Protein 9DKC (pdb70)

InterPro domains:
  IPR011701 Major facilitator superfamily [PF07690] (147-484)
  IPR020846 Major facilitator superfamily domain [PS50850] (104-520)
  IPR036259 MFS transporter superfamily [G3DSA:1.20.1250.20] (120-528)
  IPR036259 MFS transporter superfamily [SSF103473] (122-524)

Nearest PDB structures (foldseek):
  9b1o-assembly1_A  TM=9.834E-01  e=8.528E-56  Homo sapiens
  8wjq-assembly1_A  TM=8.831E-01  e=4.765E-53  Homo sapiens
  8sdy-assembly1_A  TM=9.745E-01  e=3.044E-37  Rattus norvegicus
  8bvs-assembly1_A  TM=9.646E-01  e=1.008E-35  Rattus norvegicus
  7zh6-assembly1_A  TM=8.031E-01  e=6.497E-22  Homo sapiens

Foldseek 3Di:
DFQVLLVLLNQDFDLLVVLLVLLLQVLLLLLLLLQVLQQQADDFQKAFDDCCPPVVVNQPVDPDHDDPVLQVPQWFQQDPPRHTDRWKTAPDGDCVVSDVVDDSPVRHRPRIGTRPPGIDGDCPQFVDHPCRQQVCDDVNVLVSLVLSLLLLVLLLVLCVVLVVVCLPPALLVLLLVLLVQLLVLLLVLLPDPDDVSNSVSSSSNSSSSNNNVVSSLVVSQQNHRPVCNVVSVLSSVLSNLLSLVVSLVQCVPDRHNNVSSNVSRNCSVVSSVVSPPRATRLVSCVLVPNQPSSLVSSQVSSVVRPHNVSSVPDDSVVVCVSCVVCNVDVQDQDDCVVPCVDPVNPLVLVLLLLLLLLLLQLLLLDSNNVVVQAPDNSVLSNLLSVLLVVLSVVLVVCVVVHWLLVLLLVLLQQLLQLLLVLLVDDRVDRPSSSVSPSSSNSSSSNNVSSSLVVQQVQDDPSCSVVSNVSSNSSSSVSNSVRSSVCVVCVVHPNVSSNVSSVSSNVSSVSSNPRDID

B-factor: mean 65.28, std 22.87, range [23.74, 163.51]

GO terms:
  GO:0016324 apical plasma membrane (C, EXP)
  GO:0005886 plasma membrane (C, IMP)
  GO:0015747 urate transport (P, IMP)
  GO:0005886 plasma membrane (C, TAS)
  GO:0015143 urate transmembrane transporter activity (F, TAS)
  GO:0005515 protein binding (F, IPI)
  GO:0046415 urate metabolic process (P, IMP)
  GO:0005886 plasma membrane (C, IDA)
  GO:0016020 membrane (C, IDA)
  GO:0016324 apical plasma membrane (C, IDA)
  GO:0009410 response to xenobiotic stimulus (P, IDA)
  GO:0015747 urate transport (P, IDA)
  GO:0015143 urate transmembrane transporter activity (F, IDA)
  GO:0070062 extracellular exosome (C, HDA)
  GO:0030165 PDZ domain binding (F, IPI)

Organism: Homo sapiens (NCBI:txid9606)

Structure (mmCIF, N/CA/C/O backbone):
data_9DKC
#
_entry.id   9DKC
#
_cell.length_a   1.00
_cell.length_b   1.00
_cell.length_c   1.00
_cell.angle_alpha   90.00
_cell.angle_beta   90.00
_cell.angle_gamma   90.00
#
_symmetry.space_group_name_H-M   'P 1'
#
loop_
_entity.id
_entity.type
_entity.pdbx_description
1 polymer URAT1
2 non-polymer '2-({1-[(4-bromonaphthalen-1-yl)methyl]-1H-imidazo[4,5-b]pyridin-2-yl}sulfanyl)-2-methylpropanoic acid'
#
loop_
_atom_site.group_PDB
_atom_site.id
_atom_site.type_symbol
_atom_site.label_atom_id
_atom_site.label_alt_id
_atom_site.label_comp_id
_atom_site.label_asym_id
_atom_site.label_entity_id
_atom_site.label_seq_id
_atom_site.pdbx_PDB_ins_code
_atom_site.Cartn_x
_atom_site.Cartn_y
_atom_site.Cartn_z
_atom_site.occupancy
_atom_site.B_iso_or_equiv
_atom_site.auth_seq_id
_atom_site.auth_comp_id
_atom_site.auth_asym_id
_atom_site.auth_atom_id
_atom_site.pdbx_PDB_model_num
ATOM 1 N N . ALA A 1 2 ? 85.261 93.274 92.344 1.00 74.35 2 ALA A N 1
ATOM 2 C CA . ALA A 1 2 ? 83.896 93.124 91.857 1.00 82.37 2 ALA A CA 1
ATOM 3 C C . ALA A 1 2 ? 83.080 92.275 92.823 1.00 89.99 2 ALA A C 1
ATOM 4 O O . ALA A 1 2 ? 83.507 92.016 93.948 1.00 91.16 2 ALA A O 1
ATOM 10 N N . PHE A 1 3 ? 81.902 91.846 92.380 1.00 91.95 3 PHE A N 1
ATOM 11 C CA . PHE A 1 3 ? 81.079 90.964 93.189 1.00 93.99 3 PHE A CA 1
ATOM 12 C C . PHE A 1 3 ? 81.745 89.596 93.311 1.00 89.51 3 PHE A C 1
ATOM 13 O O . PHE A 1 3 ? 82.574 89.200 92.488 1.00 87.27 3 PHE A O 1
ATOM 30 N N . SER A 1 4 ? 81.366 88.866 94.362 1.00 92.46 4 SER A N 1
ATOM 31 C CA . SER A 1 4 ? 82.024 87.596 94.651 1.00 92.50 4 SER A CA 1
ATOM 32 C C . SER A 1 4 ? 81.873 86.617 93.494 1.00 89.09 4 SER A C 1
ATOM 33 O O . SER A 1 4 ? 82.831 85.925 93.131 1.00 93.14 4 SER A O 1
ATOM 41 N N . GLU A 1 5 ? 80.680 86.540 92.903 1.00 89.54 5 GLU A N 1
ATOM 42 C CA . GLU A 1 5 ? 80.458 85.596 91.812 1.00 95.69 5 GLU A CA 1
ATOM 43 C C . GLU A 1 5 ? 81.345 85.918 90.616 1.00 93.78 5 GLU A C 1
ATOM 44 O O . GLU A 1 5 ? 81.999 85.032 90.054 1.00 92.95 5 GLU A O 1
ATOM 56 N N . LEU A 1 6 ? 81.377 87.188 90.210 1.00 88.75 6 LEU A N 1
ATOM 57 C CA . LEU A 1 6 ? 82.172 87.571 89.048 1.00 84.68 6 LEU A CA 1
ATOM 58 C C . LEU A 1 6 ? 83.658 87.365 89.304 1.00 79.49 6 LEU A C 1
ATOM 59 O O . LEU A 1 6 ? 84.381 86.855 88.441 1.00 84.40 6 LEU A O 1
ATOM 75 N N . LEU A 1 7 ? 84.132 87.754 90.489 1.00 76.36 7 LEU A N 1
ATOM 76 C CA . LEU A 1 7 ? 85.542 87.574 90.811 1.00 71.77 7 LEU A CA 1
ATOM 77 C C . LEU A 1 7 ? 85.912 86.097 90.827 1.00 79.06 7 LEU A C 1
ATOM 78 O O . LEU A 1 7 ? 86.976 85.710 90.329 1.00 78.68 7 LEU A O 1
ATOM 94 N N . ASP A 1 8 ? 85.046 85.254 91.393 1.00 87.53 8 ASP A N 1
ATOM 95 C CA . ASP A 1 8 ? 85.309 83.819 91.399 1.00 85.90 8 ASP A CA 1
ATOM 96 C C . ASP A 1 8 ? 85.344 83.264 89.982 1.00 83.64 8 ASP A C 1
ATOM 97 O O . ASP A 1 8 ? 86.195 82.429 89.654 1.00 85.60 8 ASP A O 1
ATOM 106 N N . GLN A 1 9 ? 84.423 83.713 89.125 1.00 84.54 9 GLN A N 1
ATOM 107 C CA . GLN A 1 9 ? 84.431 83.265 87.737 1.00 86.99 9 GLN A CA 1
ATOM 108 C C . GLN A 1 9 ? 85.727 83.662 87.043 1.00 84.94 9 GLN A C 1
ATOM 109 O O . GLN A 1 9 ? 86.311 82.867 86.297 1.00 85.79 9 GLN A O 1
ATOM 123 N N . VAL A 1 10 ? 86.189 84.891 87.275 1.00 80.65 10 VAL A N 1
ATOM 124 C CA . VAL A 1 10 ? 87.464 85.325 86.714 1.00 74.32 10 VAL A CA 1
ATOM 125 C C . VAL A 1 10 ? 88.616 84.554 87.345 1.00 78.74 10 VAL A C 1
ATOM 126 O O . VAL A 1 10 ? 89.591 84.203 86.670 1.00 77.23 10 VAL A O 1
ATOM 139 N N . GLY A 1 11 ? 88.523 84.276 88.643 1.00 82.15 11 GLY A N 1
ATOM 140 C CA . GLY A 1 11 ? 89.586 83.605 89.365 1.00 84.26 11 GLY A CA 1
ATOM 141 C C . GLY A 1 11 ? 90.074 84.411 90.550 1.00 85.38 11 GLY A C 1
ATOM 142 O O . GLY A 1 11 ? 90.599 85.516 90.387 1.00 75.93 11 GLY A O 1
ATOM 146 N N . GLY A 1 12 ? 89.905 83.859 91.754 1.00 89.30 12 GLY A N 1
ATOM 147 C CA . GLY A 1 12 ? 90.290 84.589 92.951 1.00 86.02 12 GLY A CA 1
ATOM 148 C C . GLY A 1 12 ? 91.782 84.851 93.020 1.00 83.01 12 GLY A C 1
ATOM 149 O O . GLY A 1 12 ? 92.216 85.965 93.321 1.00 74.24 12 GLY A O 1
ATOM 153 N N . LEU A 1 13 ? 92.587 83.826 92.746 1.00 86.29 13 LEU A N 1
ATOM 154 C CA . LEU A 1 13 ? 94.040 83.927 92.798 1.00 76.76 13 LEU A CA 1
ATOM 155 C C . LEU A 1 13 ? 94.632 83.396 91.502 1.00 69.84 13 LEU A C 1
ATOM 156 O O . LEU A 1 13 ? 94.274 82.302 91.053 1.00 65.96 13 LEU A O 1
ATOM 172 N N . GLY A 1 14 ? 95.536 84.164 90.914 1.00 66.71 14 GLY A N 1
ATOM 173 C CA . GLY A 1 14 ? 96.159 83.757 89.676 1.00 69.86 14 GLY A CA 1
ATOM 174 C C . GLY A 1 14 ? 97.341 84.637 89.341 1.00 65.15 14 GLY A C 1
ATOM 175 O O . GLY A 1 14 ? 97.861 85.354 90.196 1.00 58.57 14 GLY A O 1
ATOM 179 N N . ARG A 1 15 ? 97.756 84.578 88.073 1.00 65.56 15 ARG A N 1
ATOM 180 C CA . ARG A 1 15 ? 98.926 85.338 87.642 1.00 64.76 15 ARG A CA 1
ATOM 181 C C . ARG A 1 15 ? 98.773 86.817 87.970 1.00 59.83 15 ARG A C 1
ATOM 182 O O . ARG A 1 15 ? 99.682 87.438 88.537 1.00 58.85 15 ARG A O 1
ATOM 203 N N . PHE A 1 16 ? 97.623 87.399 87.623 1.00 55.75 16 PHE A N 1
ATOM 204 C CA . PHE A 1 16 ? 97.474 88.844 87.740 1.00 58.11 16 PHE A CA 1
ATOM 205 C C . PHE A 1 16 ? 97.642 89.303 89.181 1.00 61.82 16 PHE A C 1
ATOM 206 O O . PHE A 1 16 ? 98.220 90.364 89.434 1.00 63.44 16 PHE A O 1
ATOM 223 N N . GLN A 1 17 ? 97.131 88.529 90.139 1.00 64.82 17 GLN A N 1
ATOM 224 C CA . GLN A 1 17 ? 97.270 88.918 91.539 1.00 64.27 17 GLN A CA 1
ATOM 225 C C . GLN A 1 17 ? 98.739 89.007 91.930 1.00 62.08 17 GLN A C 1
ATOM 226 O O . GLN A 1 17 ? 99.170 89.980 92.561 1.00 59.22 17 GLN A O 1
ATOM 240 N N . VAL A 1 18 ? 99.531 88.004 91.540 1.00 55.60 18 VAL A N 1
ATOM 241 C CA . VAL A 1 18 ? 100.953 88.006 91.877 1.00 56.38 18 VAL A CA 1
ATOM 242 C C . VAL A 1 18 ? 101.656 89.175 91.202 1.00 57.58 18 VAL A C 1
ATOM 243 O O . VAL A 1 18 ? 102.465 89.875 91.824 1.00 56.55 18 VAL A O 1
ATOM 256 N N . LEU A 1 19 ? 101.370 89.399 89.917 1.00 50.82 19 LEU A N 1
ATOM 257 C CA . LEU A 1 19 ? 102.033 90.483 89.200 1.00 45.03 19 LEU A CA 1
ATOM 258 C C . LEU A 1 19 ? 101.710 91.830 89.833 1.00 49.43 19 LEU A C 1
ATOM 259 O O . LEU A 1 19 ? 102.601 92.660 90.048 1.00 54.66 19 LEU A O 1
ATOM 275 N N . GLN A 1 20 ? 100.434 92.062 90.145 1.00 51.58 20 GLN A N 1
ATOM 276 C CA . GLN A 1 20 ? 100.032 93.338 90.725 1.00 53.57 20 GLN A CA 1
ATOM 277 C C . GLN A 1 20 ? 100.636 93.529 92.110 1.00 53.86 20 GLN A C 1
ATOM 278 O O . GLN A 1 20 ? 101.077 94.632 92.449 1.00 53.23 20 GLN A O 1
ATOM 292 N N . THR A 1 21 ? 100.663 92.472 92.927 1.00 55.31 21 THR A N 1
ATOM 293 C CA . THR A 1 21 ? 101.270 92.591 94.249 1.00 60.09 21 THR A CA 1
ATOM 294 C C . THR A 1 21 ? 102.756 92.907 94.140 1.00 59.98 21 THR A C 1
ATOM 295 O O . THR A 1 21 ? 103.273 93.762 94.872 1.00 60.40 21 THR A O 1
ATOM 306 N N . VAL A 1 22 ? 103.459 92.232 93.228 1.00 54.93 22 VAL A N 1
ATOM 307 C CA . VAL A 1 22 ? 104.883 92.493 93.049 1.00 50.86 22 VAL A CA 1
ATOM 308 C C . VAL A 1 22 ? 105.102 93.931 92.602 1.00 55.33 22 VAL A C 1
ATOM 309 O O . VAL A 1 22 ? 106.016 94.614 93.080 1.00 57.72 22 VAL A O 1
ATOM 322 N N . ALA A 1 23 ? 104.271 94.412 91.676 1.00 54.25 23 ALA A N 1
ATOM 323 C CA . ALA A 1 23 ? 104.414 95.781 91.193 1.00 50.05 23 ALA A CA 1
ATOM 324 C C . ALA A 1 23 ? 104.152 96.796 92.299 1.00 48.58 23 ALA A C 1
ATOM 325 O O . ALA A 1 23 ? 104.858 97.805 92.403 1.00 46.63 23 ALA A O 1
ATOM 332 N N . LEU A 1 24 ? 103.139 96.551 93.134 1.00 51.75 24 LEU A N 1
ATOM 333 C CA . LEU A 1 24 ? 102.707 97.568 94.087 1.00 53.09 24 LEU A CA 1
ATOM 334 C C . LEU A 1 24 ? 103.534 97.573 95.366 1.00 51.05 24 LEU A C 1
ATOM 335 O O . LEU A 1 24 ? 103.660 98.624 96.004 1.00 54.47 24 LEU A O 1
ATOM 351 N N . VAL A 1 25 ? 104.091 96.430 95.773 1.00 51.29 25 VAL A N 1
ATOM 352 C CA . VAL A 1 25 ? 104.845 96.397 97.023 1.00 56.64 25 VAL A CA 1
ATOM 353 C C . VAL A 1 25 ? 106.148 97.177 96.892 1.00 60.18 25 VAL A C 1
ATOM 354 O O . VAL A 1 25 ? 106.584 97.842 97.839 1.00 63.26 25 VAL A O 1
ATOM 367 N N . VAL A 1 26 ? 106.794 97.108 95.725 1.00 56.50 26 VAL A N 1
ATOM 368 C CA . VAL A 1 26 ? 108.132 97.687 95.585 1.00 55.89 26 VAL A CA 1
ATOM 369 C C . VAL A 1 26 ? 108.143 99.185 95.871 1.00 55.88 26 VAL A C 1
ATOM 370 O O . VAL A 1 26 ? 109.028 99.642 96.612 1.00 61.79 26 VAL A O 1
ATOM 383 N N . PRO A 1 27 ? 107.228 99.995 95.333 1.00 49.10 27 PRO A N 1
ATOM 384 C CA . PRO A 1 27 ? 107.265 101.436 95.638 1.00 49.48 27 PRO A CA 1
ATOM 385 C C . PRO A 1 27 ? 107.088 101.766 97.111 1.00 54.30 27 PRO A C 1
ATOM 386 O O . PRO A 1 27 ? 107.461 102.870 97.527 1.00 58.44 27 PRO A O 1
ATOM 397 N N . ILE A 1 28 ? 106.554 100.826 97.884 1.00 53.73 28 ILE A N 1
ATOM 398 C CA . ILE A 1 28 ? 106.331 101.053 99.299 1.00 58.95 28 ILE A CA 1
ATOM 399 C C . ILE A 1 28 ? 107.642 101.174 100.070 1.00 61.18 28 ILE A C 1
ATOM 400 O O . ILE A 1 28 ? 107.697 101.835 101.078 1.00 67.69 28 ILE A O 1
ATOM 416 N N . MET A 1 29 ? 108.678 100.505 99.618 1.00 55.47 29 MET A N 1
ATOM 417 C CA . MET A 1 29 ? 110.008 100.636 100.206 1.00 57.39 29 MET A CA 1
ATOM 418 C C . MET A 1 29 ? 110.584 102.022 99.940 1.00 60.52 29 MET A C 1
ATOM 419 O O . MET A 1 29 ? 111.147 102.656 100.841 1.00 62.70 29 MET A O 1
ATOM 433 N N . TRP A 1 30 ? 110.311 102.568 98.775 1.00 58.48 30 TRP A N 1
ATOM 434 C CA . TRP A 1 30 ? 110.774 103.928 98.498 1.00 59.09 30 TRP A CA 1
ATOM 435 C C . TRP A 1 30 ? 109.783 104.923 99.090 1.00 59.49 30 TRP A C 1
ATOM 436 O O . TRP A 1 30 ? 110.136 106.083 99.100 1.00 64.32 30 TRP A O 1
ATOM 457 N N . LEU A 1 31 ? 108.614 104.520 99.593 1.00 56.81 31 LEU A N 1
ATOM 458 C CA . LEU A 1 31 ? 107.659 105.447 100.263 1.00 59.79 31 LEU A CA 1
ATOM 459 C C . LEU A 1 31 ? 108.035 105.508 101.727 1.00 58.98 31 LEU A C 1
ATOM 460 O O . LEU A 1 31 ? 107.371 106.221 102.435 1.00 60.57 31 LEU A O 1
ATOM 467 N N . CYS A 1 32 ? 109.000 104.714 102.168 1.00 57.82 32 CYS A N 1
ATOM 468 C CA . CYS A 1 32 ? 109.485 104.682 103.572 1.00 59.81 32 CYS A CA 1
ATOM 469 C C . CYS A 1 32 ? 110.875 105.269 103.539 1.00 58.14 32 CYS A C 1
ATOM 470 O O . CYS A 1 32 ? 111.296 105.852 104.513 1.00 62.15 32 CYS A O 1
ATOM 478 N N . THR A 1 33 ? 111.593 105.057 102.461 1.00 57.30 33 THR A N 1
ATOM 479 C CA . THR A 1 33 ? 112.871 105.752 102.352 1.00 55.96 33 THR A CA 1
ATOM 480 C C . THR A 1 33 ? 112.665 107.262 102.307 1.00 58.28 33 THR A C 1
ATOM 481 O O . THR A 1 33 ? 113.394 108.017 102.959 1.00 62.72 33 THR A O 1
ATOM 492 N N . GLN A 1 34 ? 111.674 107.718 101.541 1.00 60.10 34 GLN A N 1
ATOM 493 C CA . GLN A 1 34 ? 111.370 109.145 101.493 1.00 59.23 34 GLN A CA 1
ATOM 494 C C . GLN A 1 34 ? 110.939 109.656 102.859 1.00 60.32 34 GLN A C 1
ATOM 495 O O . GLN A 1 34 ? 111.333 110.752 103.275 1.00 61.01 34 GLN A O 1
ATOM 509 N N . SER A 1 35 ? 110.114 108.933 103.585 1.00 59.07 35 SER A N 1
ATOM 510 C CA . SER A 1 35 ? 109.715 109.419 104.909 1.00 61.59 35 SER A CA 1
ATOM 511 C C . SER A 1 35 ? 110.866 109.470 105.888 1.00 58.60 35 SER A C 1
ATOM 512 O O . SER A 1 35 ? 110.944 110.383 106.681 1.00 54.82 35 SER A O 1
ATOM 520 N N . MET A 1 36 ? 111.772 108.499 105.838 1.00 63.18 36 MET A N 1
ATOM 521 C CA . MET A 1 36 ? 112.860 108.465 106.810 1.00 65.41 36 MET A CA 1
ATOM 522 C C . MET A 1 36 ? 114.134 109.147 106.323 1.00 60.38 36 MET A C 1
ATOM 523 O O . MET A 1 36 ? 115.149 109.100 107.025 1.00 59.86 36 MET A O 1
ATOM 537 N N . LEU A 1 37 ? 114.108 109.779 105.148 1.00 61.20 37 LEU A N 1
ATOM 538 C CA . LEU A 1 37 ? 115.286 110.475 104.639 1.00 60.61 37 LEU A CA 1
ATOM 539 C C . LEU A 1 37 ? 115.755 111.604 105.550 1.00 60.27 37 LEU A C 1
ATOM 540 O O . LEU A 1 37 ? 116.908 112.038 105.432 1.00 58.14 37 LEU A O 1
ATOM 556 N N . GLU A 1 38 ? 114.896 112.092 106.448 1.00 62.21 38 GLU A N 1
ATOM 557 C CA . GLU A 1 38 ? 115.260 113.240 107.274 1.00 61.58 38 GLU A CA 1
ATOM 558 C C . GLU A 1 38 ? 116.430 112.921 108.198 1.00 59.12 38 GLU A C 1
ATOM 559 O O . GLU A 1 38 ? 117.281 113.781 108.449 1.00 57.75 38 GLU A O 1
ATOM 571 N N . ASN A 1 39 ? 116.486 111.694 108.723 1.00 60.02 39 ASN A N 1
ATOM 572 C CA . ASN A 1 39 ? 117.544 111.350 109.669 1.00 60.18 39 ASN A CA 1
ATOM 573 C C . ASN A 1 39 ? 118.927 111.570 109.073 1.00 58.81 39 ASN A C 1
ATOM 574 O O . ASN A 1 39 ? 119.879 111.854 109.807 1.00 57.20 39 ASN A O 1
ATOM 585 N N . PHE A 1 40 ? 119.059 111.443 107.753 1.00 61.89 40 PHE A N 1
ATOM 586 C CA . PHE A 1 40 ? 120.350 111.537 107.086 1.00 58.29 40 PHE A CA 1
ATOM 587 C C . PHE A 1 40 ? 120.547 112.827 106.309 1.00 55.93 40 PHE A C 1
ATOM 588 O O . PHE A 1 40 ? 121.680 113.300 106.207 1.00 54.78 40 PHE A O 1
ATOM 605 N N . SER A 1 41 ? 119.484 113.410 105.761 1.00 55.08 41 SER A N 1
ATOM 606 C CA . SER A 1 41 ? 119.600 114.645 104.999 1.00 53.41 41 SER A CA 1
ATOM 607 C C . SER A 1 41 ? 119.429 115.890 105.858 1.00 58.29 41 SER A C 1
ATOM 608 O O . SER A 1 41 ? 119.456 117.001 105.322 1.00 63.07 41 SER A O 1
ATOM 616 N N . ALA A 1 42 ? 119.252 115.733 107.173 1.00 60.41 42 ALA A N 1
ATOM 617 C CA . ALA A 1 42 ? 119.085 116.867 108.072 1.00 58.79 42 ALA A CA 1
ATOM 618 C C . ALA A 1 42 ? 119.876 116.674 109.359 1.00 58.58 42 ALA A C 1
ATOM 619 O O . ALA A 1 42 ? 119.457 117.138 110.425 1.00 60.00 42 ALA A O 1
ATOM 626 N N . ALA A 1 43 ? 121.016 115.992 109.282 1.00 55.83 43 ALA A N 1
ATOM 627 C CA . ALA A 1 43 ? 121.830 115.753 110.463 1.00 54.16 43 ALA A CA 1
ATOM 628 C C . ALA A 1 43 ? 122.413 117.059 110.991 1.00 57.20 43 ALA A C 1
ATOM 629 O O . ALA A 1 43 ? 122.615 118.023 110.248 1.00 56.04 43 ALA A O 1
ATOM 636 N N . VAL A 1 44 ? 122.686 117.081 112.292 1.00 56.07 44 VAL A N 1
ATOM 637 C CA . VAL A 1 44 ? 123.263 118.253 112.946 1.00 55.06 44 VAL A CA 1
ATOM 638 C C . VAL A 1 44 ? 124.694 117.913 113.346 1.00 52.96 44 VAL A C 1
ATOM 639 O O . VAL A 1 44 ? 124.902 117.188 114.329 1.00 60.05 44 VAL A O 1
ATOM 652 N N . PRO A 1 45 ? 125.704 118.387 112.620 1.00 46.06 45 PRO A N 1
ATOM 653 C CA . PRO A 1 45 ? 127.089 118.178 113.046 1.00 47.05 45 PRO A CA 1
ATOM 654 C C . PRO A 1 45 ? 127.573 119.292 113.964 1.00 48.81 45 PRO A C 1
ATOM 655 O O . PRO A 1 45 ? 126.982 120.370 114.049 1.00 54.80 45 PRO A O 1
ATOM 666 N N . SER A 1 46 ? 128.671 119.006 114.659 1.00 44.30 46 SER A N 1
ATOM 667 C CA . SER A 1 46 ? 129.261 119.997 115.549 1.00 46.29 46 SER A CA 1
ATOM 668 C C . SER A 1 46 ? 129.579 121.265 114.770 1.00 47.92 46 SER A C 1
ATOM 669 O O . SER A 1 46 ? 130.221 121.217 113.717 1.00 54.33 46 SER A O 1
ATOM 677 N N . HIS A 1 47 ? 129.135 122.406 115.296 1.00 40.27 47 HIS A N 1
ATOM 678 C CA . HIS A 1 47 ? 129.242 123.692 114.608 1.00 40.47 47 HIS A CA 1
ATOM 679 C C . HIS A 1 47 ? 129.957 124.687 115.515 1.00 39.84 47 HIS A C 1
ATOM 680 O O . HIS A 1 47 ? 129.334 125.343 116.353 1.00 44.09 47 HIS A O 1
ATOM 694 N N . ARG A 1 48 ? 131.267 124.798 115.335 1.00 45.44 48 ARG A N 1
ATOM 695 C CA . ARG A 1 48 ? 132.045 125.826 116.002 1.00 45.05 48 ARG A CA 1
ATOM 696 C C . ARG A 1 48 ? 131.788 127.182 115.349 1.00 46.66 48 ARG A C 1
ATOM 697 O O . ARG A 1 48 ? 131.272 127.278 114.233 1.00 48.88 48 ARG A O 1
ATOM 718 N N . CYS A 1 49 ? 132.147 128.240 116.067 1.00 50.20 49 CYS A N 1
ATOM 719 C CA . CYS A 1 49 ? 132.050 129.588 115.529 1.00 52.73 49 CYS A CA 1
ATOM 720 C C . CYS A 1 49 ? 133.277 129.913 114.687 1.00 55.09 49 CYS A C 1
ATOM 721 O O . CYS A 1 49 ? 134.409 129.599 115.065 1.00 59.88 49 CYS A O 1
ATOM 728 N N . TRP A 1 50 ? 133.046 130.539 113.535 1.00 54.66 50 TRP A N 1
ATOM 729 C CA . TRP A 1 50 ? 134.146 130.965 112.679 1.00 57.53 50 TRP A CA 1
ATOM 730 C C . TRP A 1 50 ? 135.059 131.927 113.428 1.00 58.41 50 TRP A C 1
ATOM 731 O O . TRP A 1 50 ? 134.591 132.841 114.112 1.00 59.42 50 TRP A O 1
ATOM 752 N N . VAL A 1 51 ? 136.365 131.715 113.297 1.00 56.36 51 VAL A N 1
ATOM 753 C CA . VAL A 1 51 ? 137.362 132.565 113.944 1.00 60.38 51 VAL A CA 1
ATOM 754 C C . VAL A 1 51 ? 138.437 132.951 112.933 1.00 66.18 51 VAL A C 1
ATOM 755 O O . VAL A 1 51 ? 138.986 132.071 112.255 1.00 69.87 51 VAL A O 1
ATOM 768 N N . PRO A 1 52 ? 138.776 134.238 112.796 1.00 69.72 52 PRO A N 1
ATOM 769 C CA . PRO A 1 52 ? 139.808 134.621 111.816 1.00 78.28 52 PRO A CA 1
ATOM 770 C C . PRO A 1 52 ? 141.193 134.096 112.141 1.00 84.01 52 PRO A C 1
ATOM 771 O O . PRO A 1 52 ? 142.033 134.026 111.235 1.00 90.07 52 PRO A O 1
ATOM 782 N N . LEU A 1 53 ? 141.467 133.734 113.395 1.00 79.34 53 LEU A N 1
ATOM 783 C CA . LEU A 1 53 ? 142.809 133.282 113.750 1.00 84.37 53 LEU A CA 1
ATOM 784 C C . LEU A 1 53 ? 143.155 131.972 113.054 1.00 87.25 53 LEU A C 1
ATOM 785 O O . LEU A 1 53 ? 144.292 131.780 112.609 1.00 90.53 53 LEU A O 1
ATOM 801 N N . LEU A 1 54 ? 142.191 131.059 112.950 1.00 84.53 54 LEU A N 1
ATOM 802 C CA . LEU A 1 54 ? 142.454 129.724 112.418 1.00 86.46 54 LEU A CA 1
ATOM 803 C C . LEU A 1 54 ? 142.181 129.638 110.918 1.00 84.88 54 LEU A C 1
ATOM 804 O O . LEU A 1 54 ? 143.064 129.267 110.140 1.00 88.45 54 LEU A O 1
ATOM 820 N N . ASP A 1 55 ? 140.957 129.969 110.501 1.00 78.77 55 ASP A N 1
ATOM 821 C CA . ASP A 1 55 ? 140.571 129.756 109.110 1.00 81.04 55 ASP A CA 1
ATOM 822 C C . ASP A 1 55 ? 141.395 130.618 108.160 1.00 86.16 55 ASP A C 1
AT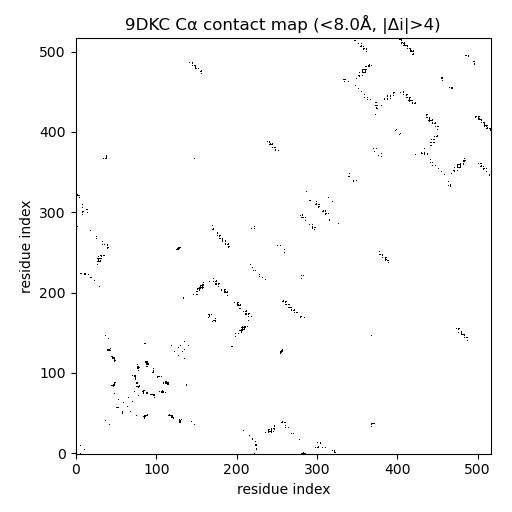OM 823 O O . ASP A 1 55 ? 141.845 130.139 107.112 1.00 92.32 55 ASP A O 1
ATOM 832 N N . ASN A 1 56 ? 141.608 131.887 108.503 1.00 80.34 56 ASN A N 1
ATOM 833 C CA . ASN A 1 56 ? 142.429 132.766 107.675 1.00 88.70 56 ASN A CA 1
ATOM 834 C C . ASN A 1 56 ? 143.891 132.419 107.922 1.00 92.85 56 ASN A C 1
ATOM 835 O O . ASN A 1 56 ? 144.446 132.748 108.975 1.00 90.09 56 ASN A O 1
ATOM 846 N N . SER A 1 57 ? 144.517 131.756 106.947 1.00 98.43 57 SER A N 1
ATOM 847 C CA . SER A 1 57 ? 145.860 131.224 107.152 1.00 103.82 57 SER A CA 1
ATOM 848 C C . SER A 1 57 ? 146.878 132.326 107.417 1.00 113.76 57 SER A C 1
ATOM 849 O O . SER A 1 57 ? 147.896 132.081 108.076 1.00 115.39 57 SER A O 1
ATOM 853 N N . THR A 1 58 ? 146.633 133.536 106.912 1.00 112.27 58 THR A N 1
ATOM 854 C CA . THR A 1 58 ? 147.610 134.610 107.068 1.00 110.82 58 THR A CA 1
ATOM 855 C C . THR A 1 58 ? 147.853 134.921 108.540 1.00 112.44 58 THR A C 1
ATOM 856 O O . THR A 1 58 ? 149.003 135.010 108.987 1.00 113.44 58 THR A O 1
ATOM 860 N N . ALA A 1 59 ? 146.778 135.086 109.313 1.00 111.48 59 ALA A N 1
ATOM 861 C CA . ALA A 1 59 ? 146.931 135.428 110.723 1.00 115.46 59 ALA A CA 1
ATOM 862 C C . ALA A 1 59 ? 147.637 134.315 111.488 1.00 121.32 59 ALA A C 1
ATOM 863 O O . ALA A 1 59 ? 148.536 134.580 112.295 1.00 119.94 59 ALA A O 1
ATOM 870 N N . GLN A 1 60 ? 147.246 133.062 111.248 1.00 121.41 60 GLN A N 1
ATOM 871 C CA . GLN A 1 60 ? 147.872 131.948 111.952 1.00 116.93 60 GLN A CA 1
ATOM 872 C C . GLN A 1 60 ? 149.355 131.850 111.618 1.00 120.56 60 GLN A C 1
ATOM 873 O O . GLN A 1 60 ? 150.187 131.634 112.507 1.00 122.64 60 GLN A O 1
ATOM 877 N N . ALA A 1 61 ? 149.708 132.008 110.340 1.00 119.72 61 ALA A N 1
ATOM 878 C CA . ALA A 1 61 ? 151.108 131.948 109.943 1.00 118.08 61 ALA A CA 1
ATOM 879 C C . ALA A 1 61 ? 151.896 133.160 110.419 1.00 125.47 61 ALA A C 1
ATOM 880 O O . ALA A 1 61 ? 153.126 133.086 110.511 1.00 129.00 61 ALA A O 1
ATOM 887 N N . SER A 1 62 ? 151.221 134.272 110.720 1.00 128.16 62 SER A N 1
ATOM 888 C CA . SER A 1 62 ? 151.931 135.462 111.175 1.00 131.39 62 SER A CA 1
ATOM 889 C C . SER A 1 62 ? 152.676 135.197 112.478 1.00 141.85 62 SER A C 1
ATOM 890 O O . SER A 1 62 ? 153.821 135.631 112.647 1.00 147.22 62 SER A O 1
ATOM 894 N N . VAL A 1 63 ? 152.043 134.489 113.409 1.00 144.68 63 VAL A N 1
ATOM 895 C CA . VAL A 1 63 ? 152.696 134.207 114.692 1.00 147.75 63 VAL A CA 1
ATOM 896 C C . VAL A 1 63 ? 153.917 133.328 114.451 1.00 149.94 63 VAL A C 1
ATOM 897 O O . VAL A 1 63 ? 153.823 132.322 113.719 1.00 145.54 63 VAL A O 1
ATOM 901 N N . PRO A 1 64 ? 155.075 133.646 115.028 1.00 154.42 64 PRO A N 1
ATOM 902 C CA . PRO A 1 64 ? 156.256 132.804 114.811 1.00 154.19 64 PRO A CA 1
ATOM 903 C C . PRO A 1 64 ? 156.038 131.391 115.331 1.00 153.37 64 PRO A C 1
ATOM 904 O O . PRO A 1 64 ? 155.341 131.169 116.323 1.00 148.78 64 PRO A O 1
ATOM 907 N N . GLY A 1 65 ? 156.648 130.430 114.642 1.00 150.20 65 GLY A N 1
ATOM 908 C CA . GLY A 1 65 ? 156.509 129.048 115.048 1.00 144.96 65 GLY A CA 1
ATOM 909 C C . GLY A 1 65 ? 155.118 128.510 114.747 1.00 141.53 65 GLY A C 1
ATOM 910 O O . GLY A 1 65 ? 154.380 129.022 113.901 1.00 137.96 65 GLY A O 1
ATOM 914 N N . ALA A 1 66 ? 154.767 127.447 115.467 1.00 135.35 66 ALA A N 1
ATOM 915 C CA . ALA A 1 66 ? 153.483 126.781 115.310 1.00 124.51 66 ALA A CA 1
ATOM 916 C C . ALA A 1 66 ? 152.796 126.665 116.661 1.00 118.22 66 ALA A C 1
ATOM 917 O O . ALA A 1 66 ? 153.447 126.420 117.681 1.00 113.99 66 ALA A O 1
ATOM 924 N N . LEU A 1 67 ? 151.480 126.854 116.661 1.00 112.75 67 LEU A N 1
ATOM 925 C CA . LEU A 1 67 ? 150.646 126.642 117.836 1.00 105.51 67 LEU A CA 1
ATOM 926 C C . LEU A 1 67 ? 149.601 125.590 117.500 1.00 104.10 67 LEU A C 1
ATOM 927 O O . LEU A 1 67 ? 148.886 125.719 116.500 1.00 100.16 67 LEU A O 1
ATOM 931 N N . GLY A 1 68 ? 149.515 124.555 118.329 1.00 100.43 68 GLY A N 1
ATOM 932 C CA . GLY A 1 68 ? 148.593 123.472 118.095 1.00 95.36 68 GLY A CA 1
ATOM 933 C C . GLY A 1 68 ? 147.161 123.962 118.025 1.00 92.93 68 GLY A C 1
ATOM 934 O O . GLY A 1 68 ? 146.763 124.875 118.754 1.00 95.13 68 GLY A O 1
ATOM 938 N N . PRO A 1 69 ? 146.354 123.370 117.138 1.00 93.27 69 PRO A N 1
ATOM 939 C CA . PRO A 1 69 ? 144.959 123.828 117.025 1.00 95.87 69 PRO A CA 1
ATOM 940 C C . PRO A 1 69 ? 144.184 123.715 118.326 1.00 92.97 69 PRO A C 1
ATOM 941 O O . PRO A 1 69 ? 143.383 124.603 118.643 1.00 89.63 69 PRO A O 1
ATOM 952 N N . GLU A 1 70 ? 144.403 122.646 119.095 1.00 92.82 70 GLU A N 1
ATOM 953 C CA . GLU A 1 70 ? 143.690 122.491 120.360 1.00 88.60 70 GLU A CA 1
ATOM 954 C C . GLU A 1 70 ? 144.032 123.615 121.331 1.00 88.71 70 GLU A C 1
ATOM 955 O O . GLU A 1 70 ? 143.152 124.129 122.031 1.00 84.70 70 GLU A O 1
ATOM 967 N N . ALA A 1 71 ? 145.307 124.007 121.394 1.00 87.91 71 ALA A N 1
ATOM 968 C CA . ALA A 1 71 ? 145.711 125.055 122.324 1.00 88.60 71 ALA A CA 1
ATOM 969 C C . ALA A 1 71 ? 145.303 126.434 121.826 1.00 87.28 71 ALA A C 1
ATOM 970 O O . ALA A 1 71 ? 145.009 127.322 122.634 1.00 87.26 71 ALA A O 1
ATOM 977 N N . LEU A 1 72 ? 145.285 126.633 120.508 1.00 88.60 72 LEU A N 1
ATOM 978 C CA . LEU A 1 72 ? 144.907 127.915 119.931 1.00 84.40 72 LEU A CA 1
ATOM 979 C C . LEU A 1 72 ? 143.400 128.087 119.808 1.00 82.57 72 LEU A C 1
ATOM 980 O O . LEU A 1 72 ? 142.944 129.190 119.493 1.00 85.42 72 LEU A O 1
ATOM 996 N N . LEU A 1 73 ? 142.619 127.028 120.029 1.00 79.98 73 LEU A N 1
ATOM 997 C CA . LEU A 1 73 ? 141.168 127.161 120.002 1.00 73.36 73 LEU A CA 1
ATOM 998 C C . LEU A 1 73 ? 140.629 127.800 121.275 1.00 79.54 73 LEU A C 1
ATOM 999 O O . LEU A 1 73 ? 139.643 128.543 121.219 1.00 83.45 73 LEU A O 1
ATOM 1015 N N . ALA A 1 74 ? 141.255 127.528 122.423 1.00 79.77 74 ALA A N 1
ATOM 1016 C CA . ALA A 1 74 ? 140.751 128.058 123.686 1.00 77.54 74 ALA A CA 1
ATOM 1017 C C . ALA A 1 74 ? 140.792 129.579 123.705 1.00 83.76 74 ALA A C 1
ATOM 1018 O O . ALA A 1 74 ? 139.883 130.226 124.238 1.00 83.87 74 ALA A O 1
ATOM 1025 N N . VAL A 1 75 ? 141.839 130.170 123.126 1.00 85.22 75 VAL A N 1
ATOM 1026 C CA . VAL A 1 75 ? 142.017 131.615 123.193 1.00 83.24 75 VAL A CA 1
ATOM 1027 C C . VAL A 1 75 ? 140.879 132.364 122.516 1.00 79.95 75 VAL A C 1
ATOM 1028 O O . VAL A 1 75 ? 140.714 133.566 122.747 1.00 86.64 75 VAL A O 1
ATOM 1041 N N . SER A 1 76 ? 140.092 131.694 121.672 1.00 69.61 76 SER A N 1
ATOM 1042 C CA . SER A 1 76 ? 139.028 132.361 120.929 1.00 75.09 76 SER A CA 1
ATOM 1043 C C . SER A 1 76 ? 137.678 131.656 121.021 1.00 70.01 76 SER A C 1
ATOM 1044 O O . SER A 1 76 ? 136.795 131.940 120.206 1.00 71.81 76 SER A O 1
ATOM 1052 N N . ILE A 1 77 ? 137.488 130.752 121.977 1.00 72.46 77 ILE A N 1
ATOM 1053 C CA . ILE A 1 77 ? 136.186 130.117 122.179 1.00 76.48 77 ILE A CA 1
ATOM 1054 C C . ILE A 1 77 ? 135.950 129.930 123.674 1.00 83.16 77 ILE A C 1
ATOM 1055 O O . ILE A 1 77 ? 136.707 129.198 124.327 1.00 83.50 77 ILE A O 1
ATOM 1071 N N . PRO A 1 78 ? 134.931 130.560 124.260 1.00 79.30 78 PRO A N 1
ATOM 1072 C CA . PRO A 1 78 ? 134.684 130.360 125.684 1.00 85.84 78 PRO A CA 1
ATOM 1073 C C . PRO A 1 78 ? 134.343 128.913 125.971 1.00 89.65 78 PRO A C 1
ATOM 1074 O O . PRO A 1 78 ? 133.738 128.220 125.130 1.00 82.31 78 PRO A O 1
ATOM 1085 N N . PRO A 1 79 ? 134.707 128.408 127.156 1.00 100.11 79 PRO A N 1
ATOM 1086 C CA . PRO A 1 79 ? 134.335 127.031 127.506 1.00 95.21 79 PRO A CA 1
ATOM 1087 C C . PRO A 1 79 ? 132.836 126.877 127.697 1.00 87.95 79 PRO A C 1
ATOM 1088 O O . PRO A 1 79 ? 132.264 127.416 128.648 1.00 81.66 79 PRO A O 1
ATOM 1099 N N . GLY A 1 80 ? 132.192 126.143 126.792 1.00 89.09 80 GLY A N 1
ATOM 1100 C CA . GLY A 1 80 ? 130.765 125.953 126.857 1.00 92.32 80 GLY A CA 1
ATOM 1101 C C . GLY A 1 80 ? 130.378 124.887 127.855 1.00 108.52 80 GLY A C 1
ATOM 1102 O O . GLY A 1 80 ? 131.218 124.251 128.506 1.00 114.32 80 GLY A O 1
ATOM 1106 N N . PRO A 1 81 ? 129.071 124.679 127.991 1.00 117.37 81 PRO A N 1
ATOM 1107 C CA . PRO A 1 81 ? 128.583 123.675 128.942 1.00 120.30 81 PRO A CA 1
ATOM 1108 C C . PRO A 1 81 ? 128.980 122.267 128.529 1.00 120.66 81 PRO A C 1
ATOM 1109 O O . PRO A 1 81 ? 129.166 121.966 127.348 1.00 119.14 81 PRO A O 1
ATOM 1120 N N . ASN A 1 82 ? 129.111 121.399 129.534 1.00 119.65 82 ASN A N 1
ATOM 1121 C CA . ASN A 1 82 ? 129.462 119.995 129.322 1.00 119.40 82 ASN A CA 1
ATOM 1122 C C . ASN A 1 82 ? 130.900 119.850 128.826 1.00 117.87 82 ASN A C 1
ATOM 1123 O O . ASN A 1 82 ? 131.202 118.987 128.001 1.00 118.42 82 ASN A O 1
ATOM 1134 N N . GLN A 1 83 ? 131.791 120.699 129.334 1.00 113.76 83 GLN A N 1
ATOM 1135 C CA . GLN A 1 83 ? 133.214 120.652 129.004 1.00 113.43 83 GLN A CA 1
ATOM 1136 C C . GLN A 1 83 ? 133.423 120.618 127.490 1.00 108.51 83 GLN A C 1
ATOM 1137 O O . GLN A 1 83 ? 13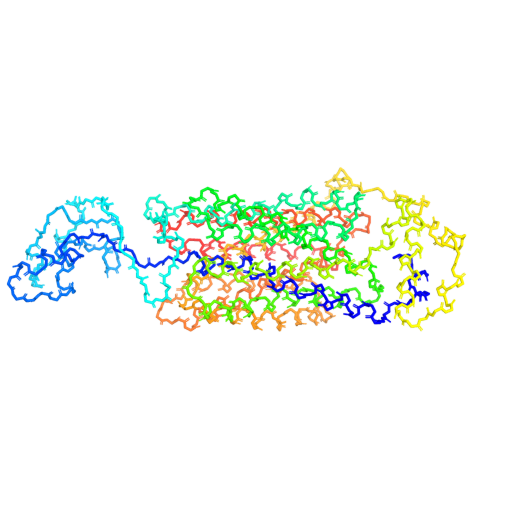3.984 119.676 126.927 1.00 112.96 83 GLN A O 1
ATOM 1151 N N . GLY A 1 84 ? 132.958 121.676 126.832 1.00 101.98 84 GLY A N 1
ATOM 1152 C CA . GLY A 1 84 ? 133.081 121.789 125.399 1.00 100.93 84 GLY A CA 1
ATOM 1153 C C . GLY A 1 84 ? 133.124 123.231 124.938 1.00 96.32 84 GLY A C 1
ATOM 1154 O O . GLY A 1 84 ? 132.990 124.168 125.731 1.00 98.68 84 GLY A O 1
ATOM 1158 N N . PRO A 1 85 ? 133.316 123.435 123.637 1.00 91.98 85 PRO A N 1
ATOM 1159 C CA . PRO A 1 85 ? 133.350 124.798 123.099 1.00 89.29 85 PRO A CA 1
ATOM 1160 C C . PRO A 1 85 ? 131.949 125.338 122.856 1.00 85.11 85 PRO A C 1
ATOM 1161 O O . PRO A 1 85 ? 131.067 124.633 122.359 1.00 84.18 85 PRO A O 1
ATOM 1172 N N . HIS A 1 86 ? 131.753 126.606 123.208 1.00 73.78 86 HIS A N 1
ATOM 1173 C CA . HIS A 1 86 ? 130.447 127.226 123.031 1.00 70.52 86 HIS A CA 1
ATOM 1174 C C . HIS A 1 86 ? 130.026 127.141 121.571 1.00 67.79 86 HIS A C 1
ATOM 1175 O O . HIS A 1 86 ? 130.805 127.454 120.666 1.00 71.01 86 HIS A O 1
ATOM 1189 N N . GLN A 1 87 ? 128.785 126.711 121.344 1.00 63.56 87 GLN A N 1
ATOM 1190 C CA . GLN A 1 87 ? 128.318 126.460 119.987 1.00 60.21 87 GLN A CA 1
ATOM 1191 C C . GLN A 1 87 ? 127.991 127.743 119.234 1.00 64.19 87 GLN A C 1
ATOM 1192 O O . GLN A 1 87 ? 128.092 127.770 118.003 1.00 70.64 87 GLN A O 1
ATOM 1206 N N . CYS A 1 88 ? 127.597 128.804 119.936 1.00 61.59 88 CYS A N 1
ATOM 1207 C CA . CYS A 1 88 ? 127.121 130.024 119.293 1.00 60.39 88 CYS A CA 1
ATOM 1208 C C . CYS A 1 88 ? 127.713 131.256 119.959 1.00 62.92 88 CYS A C 1
ATOM 1209 O O . CYS A 1 88 ? 127.010 132.236 120.224 1.00 72.76 88 CYS A O 1
ATOM 1216 N N . ARG A 1 89 ? 129.014 131.234 120.233 1.00 59.94 89 ARG A N 1
ATOM 1217 C CA . ARG A 1 89 ? 129.676 132.381 120.835 1.00 64.88 89 ARG A CA 1
ATOM 1218 C C . ARG A 1 89 ? 131.131 132.403 120.394 1.00 65.56 89 ARG A C 1
ATOM 1219 O O . ARG A 1 89 ? 131.664 131.412 119.892 1.00 75.19 89 ARG A O 1
ATOM 1240 N N . ARG A 1 90 ? 131.764 133.559 120.579 1.00 60.89 90 ARG A N 1
ATOM 1241 C CA . ARG A 1 90 ? 133.180 133.712 120.281 1.00 61.06 90 ARG A CA 1
ATOM 1242 C C . ARG A 1 90 ? 133.720 134.871 121.103 1.00 65.00 90 ARG A C 1
ATOM 1243 O O . ARG A 1 90 ? 132.974 135.757 121.525 1.00 74.77 90 ARG A O 1
ATOM 1264 N N . PHE A 1 91 ? 135.029 134.850 121.327 1.00 66.39 91 PHE A N 1
ATOM 1265 C CA . PHE A 1 91 ? 135.673 135.923 122.070 1.00 70.82 91 PHE A CA 1
ATOM 1266 C C . PHE A 1 91 ? 135.765 137.178 121.214 1.00 76.98 91 PHE A C 1
ATOM 1267 O O . PHE A 1 91 ? 136.052 137.113 120.016 1.00 82.76 91 PHE A O 1
ATOM 1284 N N . ARG A 1 92 ? 135.512 138.329 121.838 1.00 86.39 92 ARG A N 1
ATOM 1285 C CA . ARG A 1 92 ? 135.636 139.594 121.121 1.00 96.26 92 ARG A CA 1
ATOM 1286 C C . ARG A 1 92 ? 137.074 139.835 120.686 1.00 95.77 92 ARG A C 1
ATOM 1287 O O . ARG A 1 92 ? 137.324 140.307 119.571 1.00 99.75 92 ARG A O 1
ATOM 1308 N N . GLN A 1 93 ? 138.032 139.525 121.553 1.00 95.55 93 GLN A N 1
ATOM 1309 C CA . GLN A 1 93 ? 139.448 139.651 121.248 1.00 102.36 93 GLN A CA 1
ATOM 1310 C C . GLN A 1 93 ? 140.178 138.424 121.769 1.00 109.21 93 GLN A C 1
ATOM 1311 O O . GLN A 1 93 ? 139.721 137.787 122.725 1.00 106.33 93 GLN A O 1
ATOM 1325 N N . PRO A 1 94 ? 141.310 138.067 121.163 1.00 113.39 94 PRO A N 1
ATOM 1326 C CA . PRO A 1 94 ? 142.080 136.928 121.673 1.00 110.80 94 PRO A CA 1
ATOM 1327 C C . PRO A 1 94 ? 142.607 137.201 123.073 1.00 111.13 94 PRO A C 1
ATOM 1328 O O . PRO A 1 94 ? 142.954 138.332 123.422 1.00 106.76 94 PRO A O 1
ATOM 1339 N N . GLN A 1 95 ? 142.665 136.143 123.879 1.00 110.80 95 GLN A N 1
ATOM 1340 C CA . GLN A 1 95 ? 143.128 136.224 125.264 1.00 112.79 95 GLN A CA 1
ATOM 1341 C C . GLN A 1 95 ? 144.222 135.184 125.464 1.00 116.91 95 GLN A C 1
ATOM 1342 O O . GLN A 1 95 ? 143.933 134.004 125.680 1.00 115.02 95 GLN A O 1
ATOM 1356 N N . TRP A 1 96 ? 145.477 135.625 125.399 1.00 121.01 96 TRP A N 1
ATOM 1357 C CA . TRP A 1 96 ? 146.598 134.718 125.599 1.00 124.61 96 TRP A CA 1
ATOM 1358 C C . TRP A 1 96 ? 146.715 134.250 127.043 1.00 126.47 96 TRP A C 1
ATOM 1359 O O . TRP A 1 96 ? 147.426 133.272 127.301 1.00 128.42 96 TRP A O 1
ATOM 1380 N N . GLN A 1 97 ? 146.034 134.912 127.983 1.00 125.20 97 GLN A N 1
ATOM 1381 C CA . GLN A 1 97 ? 146.120 134.494 129.379 1.00 122.01 97 GLN A CA 1
ATOM 1382 C C . GLN A 1 97 ? 145.568 133.085 129.558 1.00 123.88 97 GLN A C 1
ATOM 1383 O O . GLN A 1 97 ? 146.112 132.291 130.334 1.00 122.57 97 GLN A O 1
ATOM 1397 N N . LEU A 1 98 ? 144.486 132.755 128.851 1.00 123.03 98 LEU A N 1
ATOM 1398 C CA . LEU A 1 98 ? 143.945 131.404 128.912 1.00 123.79 98 LEU A CA 1
ATOM 1399 C C . LEU A 1 98 ? 144.862 130.375 128.265 1.00 133.41 98 LEU A C 1
ATOM 1400 O O . LEU A 1 98 ? 144.636 129.173 128.444 1.00 135.90 98 LEU A O 1
ATOM 1404 N N . LEU A 1 99 ? 145.887 130.810 127.526 1.00 137.56 99 LEU A N 1
ATOM 1405 C CA . LEU A 1 99 ? 146.785 129.861 126.876 1.00 131.09 99 LEU A CA 1
ATOM 1406 C C . LEU A 1 99 ? 147.523 129.007 127.899 1.00 135.36 99 LEU A C 1
ATOM 1407 O O . LEU A 1 99 ? 147.696 127.799 127.702 1.00 135.72 99 LEU A O 1
ATOM 1411 N N . ASP A 1 100 ? 147.967 129.611 128.992 1.00 134.16 100 ASP A N 1
ATOM 1412 C CA . ASP A 1 100 ? 148.702 128.872 130.013 1.00 133.23 100 ASP A CA 1
ATOM 1413 C C . ASP A 1 100 ? 147.770 127.897 130.720 1.00 144.83 100 ASP A C 1
ATOM 1414 O O . ASP A 1 100 ? 146.763 128.325 131.300 1.00 146.37 100 ASP A O 1
ATOM 1418 N N . PRO A 1 101 ? 148.060 126.594 130.708 1.00 148.92 101 PRO A N 1
ATOM 1419 C CA . PRO A 1 101 ? 147.161 125.640 131.378 1.00 143.00 101 PRO A CA 1
ATOM 1420 C C . PRO A 1 101 ? 147.051 125.853 132.876 1.00 146.07 101 PRO A C 1
ATOM 1421 O O . PRO A 1 101 ? 146.059 125.420 133.475 1.00 147.26 101 PRO A O 1
ATOM 1424 N N . ASN A 1 102 ? 148.035 126.503 133.502 1.00 147.68 102 ASN A N 1
ATOM 1425 C CA . ASN A 1 102 ? 148.014 126.663 134.953 1.00 150.23 102 ASN A CA 1
ATOM 1426 C C . ASN A 1 102 ? 146.796 127.460 135.406 1.00 149.31 102 ASN A C 1
ATOM 1427 O O . ASN A 1 102 ? 146.112 127.080 136.363 1.00 149.05 102 ASN A O 1
ATOM 1431 N N . ALA A 1 103 ? 146.507 128.568 134.729 1.00 149.42 103 ALA A N 1
ATOM 1432 C CA . ALA A 1 103 ? 145.417 129.436 135.153 1.00 147.54 103 ALA A CA 1
ATOM 1433 C C . ALA A 1 103 ? 144.072 128.742 134.974 1.00 148.86 103 ALA A C 1
ATOM 1434 O O . ALA A 1 103 ? 143.827 128.070 133.969 1.00 148.01 103 ALA A O 1
ATOM 1441 N N . THR A 1 104 ? 143.198 128.912 135.962 1.00 152.69 104 THR A N 1
ATOM 1442 C CA . THR A 1 104 ? 141.884 128.288 135.916 1.00 154.45 104 THR A CA 1
ATOM 1443 C C . THR A 1 104 ? 141.030 128.916 134.821 1.00 152.28 104 THR A C 1
ATOM 1444 O O . THR A 1 104 ? 141.009 130.137 134.646 1.00 147.89 104 THR A O 1
ATOM 1448 N N . ALA A 1 105 ? 140.308 128.069 134.092 1.00 153.50 105 ALA A N 1
ATOM 1449 C CA . ALA A 1 105 ? 139.481 128.507 132.978 1.00 150.86 105 ALA A CA 1
ATOM 1450 C C . ALA A 1 105 ? 138.123 129.034 133.420 1.00 150.97 105 ALA A C 1
ATOM 1451 O O . ALA A 1 105 ? 137.333 129.457 132.570 1.00 149.78 105 ALA A O 1
ATOM 1458 N N . THR A 1 106 ? 137.831 129.015 134.723 1.00 152.25 106 THR A N 1
ATOM 1459 C CA . THR A 1 106 ? 136.559 129.544 135.201 1.00 149.94 106 THR A CA 1
ATOM 1460 C C . THR A 1 106 ? 136.435 131.031 134.899 1.00 149.28 106 THR A C 1
ATOM 1461 O O . THR A 1 106 ? 135.364 131.505 134.502 1.00 144.04 106 THR A O 1
ATOM 1465 N N . ASN A 1 107 ? 137.521 131.786 135.084 1.00 147.53 107 ASN A N 1
ATOM 1466 C CA . ASN A 1 107 ? 137.495 133.211 134.775 1.00 142.78 107 ASN A CA 1
ATOM 1467 C C . ASN A 1 107 ? 137.264 133.469 133.293 1.00 142.39 107 ASN A C 1
ATOM 1468 O O . ASN A 1 107 ? 136.749 134.533 132.933 1.00 137.31 107 ASN A O 1
ATOM 1472 N N . TRP A 1 108 ? 137.632 132.526 132.429 1.00 142.48 108 TRP A N 1
ATOM 1473 C CA . TRP A 1 108 ? 137.393 132.642 130.995 1.00 134.92 108 TRP A CA 1
ATOM 1474 C C . TRP A 1 108 ? 136.002 132.094 130.696 1.00 132.46 108 TRP A C 1
ATOM 1475 O O . TRP A 1 108 ? 135.768 130.885 130.800 1.00 131.45 108 TRP A O 1
ATOM 1479 N N . SER A 1 109 ? 135.078 132.981 130.332 1.00 122.60 109 SER A N 1
ATOM 1480 C CA . SER A 1 109 ? 133.702 132.601 130.046 1.00 116.33 109 SER A CA 1
ATOM 1481 C C . SER A 1 109 ? 133.175 133.465 128.909 1.00 116.37 109 SER A C 1
ATOM 1482 O O . SER A 1 109 ? 133.880 134.325 128.373 1.00 109.95 109 SER A O 1
ATOM 1486 N N . GLU A 1 110 ? 131.914 133.233 128.544 1.00 118.73 110 GLU A N 1
ATOM 1487 C CA . GLU A 1 110 ? 131.256 133.965 127.471 1.00 116.08 110 GLU A CA 1
ATOM 1488 C C . GLU A 1 110 ? 130.565 135.232 127.964 1.00 115.07 110 GLU A C 1
ATOM 1489 O O . GLU A 1 110 ? 129.699 135.768 127.263 1.00 111.23 110 GLU A O 1
ATOM 1493 N N . ALA A 1 111 ? 130.925 135.718 129.154 1.00 114.77 111 ALA A N 1
ATOM 1494 C CA . ALA A 1 111 ? 130.342 136.960 129.650 1.00 106.22 111 ALA A CA 1
ATOM 1495 C C . ALA A 1 111 ? 130.703 138.133 128.749 1.00 101.34 111 ALA A C 1
ATOM 1496 O O . ALA A 1 111 ? 129.853 138.979 128.447 1.00 87.15 111 ALA A O 1
ATOM 1503 N N . ALA A 1 112 ? 131.961 138.200 128.310 1.00 113.26 112 ALA A N 1
ATOM 1504 C CA . ALA A 1 112 ? 132.443 139.254 127.425 1.00 117.31 112 ALA A CA 1
ATOM 1505 C C . ALA A 1 112 ? 132.691 138.737 126.010 1.00 101.70 112 ALA A C 1
ATOM 1506 O O . ALA A 1 112 ? 133.630 139.172 125.339 1.00 82.60 112 ALA A O 1
ATOM 1513 N N . THR A 1 113 ? 131.859 137.807 125.549 1.00 94.17 113 THR A N 1
ATOM 1514 C CA . THR A 1 113 ? 132.002 137.219 124.227 1.00 83.02 113 THR A CA 1
ATOM 1515 C C . THR A 1 113 ? 131.150 137.991 123.219 1.00 81.96 113 THR A C 1
ATOM 1516 O O . THR A 1 113 ? 130.609 139.059 123.517 1.00 81.96 113 THR A O 1
ATOM 1520 N N . GLU A 1 114 ? 131.030 137.456 122.012 1.00 81.50 114 GLU A N 1
ATOM 1521 C CA . GLU A 1 114 ? 130.269 138.063 120.932 1.00 77.75 114 GLU A CA 1
ATOM 1522 C C . GLU A 1 114 ? 129.549 136.964 120.166 1.00 73.59 114 GLU A C 1
ATOM 1523 O O . GLU A 1 114 ? 129.953 135.798 120.221 1.00 78.87 114 GLU A O 1
ATOM 1535 N N . PRO A 1 115 ? 128.469 137.302 119.442 1.00 63.91 115 PRO A N 1
ATOM 1536 C CA . PRO A 1 115 ? 127.769 136.275 118.656 1.00 60.63 115 PRO A CA 1
ATOM 1537 C C . PRO A 1 115 ? 128.551 135.850 117.423 1.00 66.09 115 PRO A C 1
ATOM 1538 O O . PRO A 1 115 ? 129.599 136.426 117.116 1.00 71.94 115 PRO A O 1
ATOM 1549 N N . CYS A 1 116 ? 128.045 134.844 116.707 1.00 67.10 116 CYS A N 1
ATOM 1550 C CA . CYS A 1 116 ? 128.708 134.323 115.511 1.00 67.85 116 CYS A CA 1
ATOM 1551 C C . CYS A 1 116 ? 128.379 135.234 114.331 1.00 66.71 116 CYS A C 1
ATOM 1552 O O . CYS A 1 116 ? 127.489 134.971 113.519 1.00 63.30 116 CYS A O 1
ATOM 1559 N N . VAL A 1 117 ? 129.129 136.333 114.239 1.00 67.39 117 VAL A N 1
ATOM 1560 C CA . VAL A 1 117 ? 128.895 137.306 113.178 1.00 68.19 117 VAL A CA 1
ATOM 1561 C C . VAL A 1 117 ? 129.324 136.747 111.826 1.00 69.18 117 VAL A C 1
ATOM 1562 O O . VAL A 1 117 ? 128.638 136.940 110.815 1.00 71.94 117 VAL A O 1
ATOM 1575 N N . ASP A 1 118 ? 130.459 136.053 111.781 1.00 67.37 118 ASP A N 1
ATOM 1576 C CA . ASP A 1 118 ? 131.064 135.632 110.524 1.00 60.57 118 ASP A CA 1
ATOM 1577 C C . ASP A 1 118 ? 130.621 134.248 110.069 1.00 57.54 118 ASP A C 1
ATOM 1578 O O . ASP A 1 118 ? 131.106 133.771 109.039 1.00 61.03 118 ASP A O 1
ATOM 1587 N N . GLY A 1 119 ? 129.722 133.594 110.797 1.00 54.08 119 GLY A N 1
ATOM 1588 C CA . GLY A 1 119 ? 129.222 132.289 110.406 1.00 55.74 119 GLY A CA 1
ATOM 1589 C C . GLY A 1 119 ? 129.818 131.174 111.242 1.00 59.77 119 GLY A C 1
ATOM 1590 O O . GLY A 1 119 ? 130.630 131.384 112.148 1.00 65.00 119 GLY A O 1
ATOM 1594 N N . TRP A 1 120 ? 129.395 129.957 110.914 1.00 55.19 120 TRP A N 1
ATOM 1595 C CA . TRP A 1 120 ? 129.784 128.761 111.644 1.00 53.59 120 TRP A CA 1
ATOM 1596 C C . TRP A 1 120 ? 130.686 127.882 110.788 1.00 55.21 120 TRP A C 1
ATOM 1597 O O . TRP A 1 120 ? 130.621 127.907 109.557 1.00 66.18 120 TRP A O 1
ATOM 1618 N N . VAL A 1 121 ? 131.527 127.099 111.458 1.00 54.33 121 VAL A N 1
ATOM 1619 C CA . VAL A 1 121 ? 132.384 126.108 110.819 1.00 49.91 121 VAL A CA 1
ATOM 1620 C C . VAL A 1 121 ? 131.895 124.736 111.259 1.00 49.73 121 VAL A C 1
ATOM 1621 O O . VAL A 1 121 ? 131.794 124.464 112.462 1.00 54.16 121 VAL A O 1
ATOM 1634 N N . TYR A 1 122 ? 131.594 123.874 110.296 1.00 52.27 122 TYR A N 1
ATOM 1635 C CA . TYR A 1 122 ? 130.997 122.575 110.565 1.00 51.92 122 TYR A CA 1
ATOM 1636 C C . TYR A 1 122 ? 132.027 121.469 110.353 1.00 58.45 122 TYR A C 1
ATOM 1637 O O . TYR A 1 122 ? 133.198 121.720 110.054 1.00 66.33 122 TYR A O 1
ATOM 1655 N N . ASP A 1 123 ? 131.573 120.229 110.512 1.00 61.60 123 ASP A N 1
ATOM 1656 C CA . ASP A 1 123 ? 132.419 119.049 110.401 1.00 68.36 123 ASP A CA 1
ATOM 1657 C C . ASP A 1 123 ? 132.009 118.248 109.173 1.00 63.72 123 ASP A C 1
ATOM 1658 O O . ASP A 1 123 ? 130.821 117.980 108.970 1.00 60.88 123 ASP A O 1
ATOM 1667 N N . ARG A 1 124 ? 132.995 117.869 108.359 1.00 62.56 124 ARG A N 1
ATOM 1668 C CA . ARG A 1 124 ? 132.762 117.105 107.140 1.00 64.12 124 ARG A CA 1
ATOM 1669 C C . ARG A 1 124 ? 133.295 115.679 107.241 1.00 67.74 124 ARG A C 1
ATOM 1670 O O . ARG A 1 124 ? 133.439 115.002 106.219 1.00 72.25 124 ARG A O 1
ATOM 1691 N N . SER A 1 125 ? 133.594 115.209 108.454 1.00 68.38 125 SER A N 1
ATOM 1692 C CA . SER A 1 125 ? 134.190 113.886 108.609 1.00 63.63 125 SER A CA 1
ATOM 1693 C C . SER A 1 125 ? 133.201 112.785 108.240 1.00 56.63 125 SER A C 1
ATOM 1694 O O . SER A 1 125 ? 133.541 111.856 107.498 1.00 55.75 125 SER A O 1
ATOM 1702 N N . THR A 1 126 ? 131.972 112.872 108.745 1.00 52.70 126 THR A N 1
ATOM 1703 C CA . THR A 1 126 ? 130.968 111.836 108.531 1.00 58.18 126 THR A CA 1
ATOM 1704 C C . THR A 1 126 ? 130.018 112.177 107.390 1.00 60.14 126 THR A C 1
ATOM 1705 O O . THR A 1 126 ? 129.814 111.359 106.489 1.00 61.10 126 THR A O 1
ATOM 1716 N N . PHE A 1 127 ? 129.428 113.369 107.411 1.00 60.10 127 PHE A N 1
ATOM 1717 C CA . PHE A 1 127 ? 128.578 113.855 106.333 1.00 55.65 127 PHE A CA 1
ATOM 1718 C C . PHE A 1 127 ? 129.332 114.919 105.550 1.00 63.22 127 PHE A C 1
ATOM 1719 O O . PHE A 1 127 ? 129.860 115.868 106.139 1.00 66.06 127 PHE A O 1
ATOM 1736 N N . THR A 1 128 ? 129.382 114.762 104.227 1.00 59.60 128 THR A N 1
ATOM 1737 C CA . THR A 1 128 ? 130.057 115.757 103.400 1.00 58.92 128 THR A CA 1
ATOM 1738 C C . THR A 1 128 ? 129.266 117.058 103.349 1.00 60.67 128 THR A C 1
ATOM 1739 O O . THR A 1 128 ? 129.852 118.146 103.329 1.00 67.80 128 THR A O 1
ATOM 1750 N N . SER A 1 129 ? 127.939 116.968 103.320 1.00 56.34 129 SER A N 1
ATOM 1751 C CA . SER A 1 129 ? 127.093 118.152 103.294 1.00 58.60 129 SER A CA 1
ATOM 1752 C C . SER A 1 129 ? 125.760 117.822 103.945 1.00 53.92 129 SER A C 1
ATOM 1753 O O . SER A 1 129 ? 125.358 116.660 104.030 1.00 56.81 129 SER A O 1
ATOM 1761 N N . THR A 1 130 ? 125.077 118.865 104.410 1.00 52.09 130 THR A N 1
ATOM 1762 C CA . THR A 1 130 ? 123.779 118.698 105.044 1.00 53.90 130 THR A CA 1
ATOM 1763 C C . THR A 1 130 ? 122.999 119.997 104.911 1.00 57.66 130 THR A C 1
ATOM 1764 O O . THR A 1 130 ? 123.573 121.069 104.708 1.00 59.94 130 THR A O 1
ATOM 1775 N N . ILE A 1 131 ? 121.676 119.882 105.029 1.00 54.09 131 ILE A N 1
ATOM 1776 C CA . ILE A 1 131 ? 120.816 121.058 104.938 1.00 49.29 131 ILE A CA 1
ATOM 1777 C C . ILE A 1 131 ? 121.116 122.029 106.072 1.00 50.05 131 ILE A C 1
ATOM 1778 O O . ILE A 1 131 ? 121.105 123.254 105.886 1.00 51.64 131 ILE A O 1
ATOM 1794 N N . VAL A 1 132 ? 121.398 121.498 107.264 1.00 54.37 132 VAL A N 1
ATOM 1795 C CA . VAL A 1 132 ? 121.697 122.353 108.408 1.00 53.49 132 VAL A CA 1
ATOM 1796 C C . VAL A 1 132 ? 122.948 123.175 108.139 1.00 49.61 132 VAL A C 1
ATOM 1797 O O . VAL A 1 132 ? 123.001 124.371 108.446 1.00 50.78 132 VAL A O 1
ATOM 1810 N N . ALA A 1 133 ? 123.976 122.549 107.566 1.00 49.88 133 ALA A N 1
ATOM 1811 C CA . ALA A 1 133 ? 125.202 123.272 107.261 1.00 56.28 133 ALA A CA 1
ATOM 1812 C C . ALA A 1 133 ? 125.048 124.188 106.056 1.00 58.63 133 ALA A C 1
ATOM 1813 O O . ALA A 1 133 ? 125.870 125.093 105.875 1.00 61.18 133 ALA A O 1
ATOM 1820 N N . LYS A 1 134 ? 124.021 123.982 105.233 1.00 52.21 134 LYS A N 1
ATOM 1821 C CA . LYS A 1 134 ? 123.827 124.815 104.054 1.00 52.73 134 LYS A CA 1
ATOM 1822 C C . LYS A 1 134 ? 123.024 126.074 104.356 1.00 51.70 134 LYS A C 1
ATOM 1823 O O . LYS A 1 134 ? 123.328 127.141 103.812 1.00 49.18 134 LYS A O 1
ATOM 1842 N N . TRP A 1 135 ? 122.002 125.980 105.210 1.00 49.98 135 TRP A N 1
ATOM 1843 C CA . TRP A 1 135 ? 121.161 127.128 105.533 1.00 50.01 135 TRP A CA 1
ATOM 1844 C C . TRP A 1 135 ? 121.300 127.571 106.988 1.00 55.20 135 TRP A C 1
ATOM 1845 O O . TRP A 1 135 ? 120.426 128.278 107.500 1.00 61.95 135 TRP A O 1
ATOM 1866 N N . ASP A 1 136 ? 122.381 127.180 107.660 1.00 56.11 136 ASP A N 1
ATOM 1867 C CA . ASP A 1 136 ? 122.690 127.660 109.008 1.00 48.96 136 ASP A CA 1
ATOM 1868 C C . ASP A 1 136 ? 121.495 127.496 109.945 1.00 50.30 136 ASP A C 1
ATOM 1869 O O . ASP A 1 136 ? 121.078 128.428 110.634 1.00 50.08 136 ASP A O 1
ATOM 1878 N N . LEU A 1 137 ? 120.936 126.286 109.966 1.00 52.06 137 LEU A N 1
ATOM 1879 C CA . LEU A 1 137 ? 119.816 125.965 110.849 1.00 52.76 137 LEU A CA 1
ATOM 1880 C C . LEU A 1 137 ? 120.329 125.546 112.230 1.00 51.08 137 LEU A C 1
ATOM 1881 O O . LEU A 1 137 ? 120.118 124.429 112.699 1.00 51.24 137 LEU A O 1
ATOM 1897 N N . VAL A 1 138 ? 121.020 126.480 112.884 1.00 50.73 138 VAL A N 1
ATOM 1898 C CA . VAL A 1 138 ? 121.599 126.261 114.204 1.00 53.25 138 VAL A CA 1
ATOM 1899 C C . VAL A 1 138 ? 121.369 127.503 115.057 1.00 60.09 138 VAL A C 1
ATOM 1900 O O . VAL A 1 138 ? 120.968 128.560 114.568 1.00 69.26 138 VAL A O 1
ATOM 1913 N N . CYS A 1 139 ? 121.628 127.357 116.357 1.00 60.62 139 CYS A N 1
ATOM 1914 C CA . CYS A 1 139 ? 121.541 128.465 117.302 1.00 64.26 139 CYS A CA 1
ATOM 1915 C C . CYS A 1 139 ? 120.148 129.090 117.311 1.00 70.40 139 CYS A C 1
ATOM 1916 O O . CYS A 1 139 ? 119.215 128.512 117.877 1.00 70.45 139 CYS A O 1
ATOM 1923 N N . ASP A 1 140 ? 119.990 130.269 116.700 1.00 69.01 140 ASP A N 1
ATOM 1924 C CA . ASP A 1 140 ? 118.691 130.931 116.679 1.00 65.62 140 ASP A CA 1
ATOM 1925 C C . ASP A 1 140 ? 117.738 130.315 115.667 1.00 57.07 140 ASP A C 1
ATOM 1926 O O . ASP A 1 140 ? 116.521 130.464 115.814 1.00 58.87 140 ASP A O 1
ATOM 1935 N N . SER A 1 141 ? 118.258 129.630 114.653 1.00 52.47 141 SER A N 1
ATOM 1936 C CA . SER A 1 141 ? 117.439 128.934 113.674 1.00 55.52 141 SER A CA 1
ATOM 1937 C C . SER A 1 141 ? 117.239 127.468 114.033 1.00 58.02 141 SER A C 1
ATOM 1938 O O . SER A 1 141 ? 116.707 126.707 113.220 1.00 62.68 141 SER A O 1
ATOM 1946 N N . GLN A 1 142 ? 117.650 127.058 115.234 1.00 53.63 142 GLN A N 1
ATOM 1947 C CA . GLN A 1 142 ? 117.533 125.656 115.619 1.00 61.69 142 GLN A CA 1
ATOM 1948 C C . GLN A 1 142 ? 116.089 125.182 115.521 1.00 64.43 142 GLN A C 1
ATOM 1949 O O . GLN A 1 142 ? 115.816 124.104 114.978 1.00 62.23 142 GLN A O 1
ATOM 1963 N N . ALA A 1 143 ? 115.146 125.988 116.011 1.00 63.86 143 ALA A N 1
ATOM 1964 C CA . ALA A 1 143 ? 113.745 125.591 115.978 1.00 61.67 143 ALA A CA 1
ATOM 1965 C C . ALA A 1 143 ? 113.253 125.338 114.561 1.00 62.19 143 ALA A C 1
ATOM 1966 O O . ALA A 1 143 ? 112.253 124.634 114.383 1.00 62.92 143 ALA A O 1
ATOM 1973 N N . LEU A 1 144 ? 113.927 125.889 113.550 1.00 59.93 144 LEU A N 1
ATOM 1974 C CA . LEU A 1 144 ? 113.507 125.670 112.172 1.00 54.16 144 LEU A CA 1
ATOM 1975 C C . LEU A 1 144 ? 113.736 124.239 111.705 1.00 55.63 144 LEU A C 1
ATOM 1976 O O . LEU A 1 144 ? 113.240 123.876 110.633 1.00 56.45 144 LEU A O 1
ATOM 1992 N N . LYS A 1 145 ? 114.473 123.423 112.460 1.00 54.76 145 LYS A N 1
ATOM 1993 C CA . LYS A 1 145 ? 114.696 122.047 112.033 1.00 58.48 145 LYS A CA 1
ATOM 1994 C C . LYS A 1 145 ? 113.453 121.199 112.287 1.00 61.58 145 LYS A C 1
ATOM 1995 O O . LYS A 1 145 ? 112.956 120.555 111.355 1.00 58.74 145 LYS A O 1
ATOM 2014 N N . PRO A 1 146 ? 112.919 121.153 113.513 1.00 64.65 146 PRO A N 1
ATOM 2015 C CA . PRO A 1 146 ? 111.674 120.393 113.718 1.00 59.23 146 PRO A CA 1
ATOM 2016 C C . PRO A 1 146 ? 110.519 120.907 112.880 1.00 58.45 146 PRO A C 1
ATOM 2017 O O . PRO A 1 146 ? 109.679 120.110 112.443 1.00 59.74 146 PRO A O 1
ATOM 2028 N N . MET A 1 147 ? 110.452 122.217 112.638 1.00 57.92 147 MET A N 1
ATOM 2029 C CA . MET A 1 147 ? 109.365 122.769 111.836 1.00 56.86 147 MET A CA 1
ATOM 2030 C C . MET A 1 147 ? 109.305 122.093 110.471 1.00 57.09 147 MET A C 1
ATOM 2031 O O . MET A 1 147 ? 108.236 121.659 110.027 1.00 59.93 147 MET A O 1
ATOM 2045 N N . ALA A 1 148 ? 110.452 121.973 109.800 1.00 53.43 148 ALA A N 1
ATOM 2046 C CA . ALA A 1 148 ? 110.479 121.306 108.504 1.00 52.76 148 ALA A CA 1
ATOM 2047 C C . ALA A 1 148 ? 109.971 119.875 108.602 1.00 54.31 148 ALA A C 1
ATOM 2048 O O . ALA A 1 148 ? 109.362 119.366 107.654 1.00 55.71 148 ALA A O 1
ATOM 2055 N N . GLN A 1 149 ? 110.213 119.207 109.732 1.00 54.63 149 GLN A N 1
ATOM 2056 C CA . GLN A 1 149 ? 109.691 117.858 109.913 1.00 55.11 149 GLN A CA 1
ATOM 2057 C C . GLN A 1 149 ? 108.181 117.863 110.102 1.00 56.31 149 GLN A C 1
ATOM 2058 O O . GLN A 1 149 ? 107.501 116.927 109.667 1.00 54.64 149 GLN A O 1
ATOM 2072 N N . SER A 1 150 ? 107.639 118.894 110.754 1.00 55.98 150 SER A N 1
ATOM 2073 C CA . SER A 1 150 ? 106.198 118.950 110.976 1.00 49.29 150 SER A CA 1
ATOM 2074 C C . SER A 1 150 ? 105.453 119.228 109.676 1.00 54.15 150 SER A C 1
ATOM 2075 O O . SER A 1 150 ? 104.476 118.542 109.351 1.00 60.32 150 SER A O 1
ATOM 2083 N N . ILE A 1 151 ? 105.916 120.216 108.906 1.00 53.02 151 ILE A N 1
ATOM 2084 C CA . ILE A 1 151 ? 105.215 120.600 107.683 1.00 50.58 151 ILE A CA 1
ATOM 2085 C C . ILE A 1 151 ? 105.045 119.393 106.772 1.00 49.47 151 ILE A C 1
ATOM 2086 O O . ILE A 1 151 ? 103.958 119.144 106.238 1.00 52.65 151 ILE A O 1
ATOM 2102 N N . TYR A 1 152 ? 106.112 118.614 106.596 1.00 44.69 152 TYR A N 1
ATOM 2103 C CA . TYR A 1 152 ? 106.012 117.408 105.784 1.00 46.64 152 TYR A CA 1
ATOM 2104 C C . TYR A 1 152 ? 104.840 116.551 106.243 1.00 49.96 152 TYR A C 1
ATOM 2105 O O . TYR A 1 152 ? 103.960 116.201 105.448 1.00 59.67 152 TYR A O 1
ATOM 2123 N N . LEU A 1 153 ? 104.759 116.285 107.539 1.00 45.24 153 LEU A N 1
ATOM 2124 C CA . LEU A 1 153 ? 103.662 115.487 108.097 1.00 48.07 153 LEU A CA 1
ATOM 2125 C C . LEU A 1 153 ? 102.332 116.155 107.862 1.00 46.87 153 LEU A C 1
ATOM 2126 O O . LEU A 1 153 ? 101.349 115.502 107.664 1.00 49.60 153 LEU A O 1
ATOM 2142 N N . ALA A 1 154 ? 102.284 117.461 107.951 1.00 44.66 154 ALA A N 1
ATOM 2143 C CA . ALA A 1 154 ? 101.055 118.183 107.651 1.00 42.54 154 ALA A CA 1
ATOM 2144 C C . ALA A 1 154 ? 100.556 117.832 106.259 1.00 48.47 154 ALA A C 1
ATOM 2145 O O . ALA A 1 154 ? 99.361 117.577 106.064 1.00 52.93 154 ALA A O 1
ATOM 2152 N N . GLY A 1 155 ? 101.467 117.762 105.287 1.00 50.04 155 GLY A N 1
ATOM 2153 C CA . GLY A 1 155 ? 101.046 117.448 103.933 1.00 48.39 155 GLY A CA 1
ATOM 2154 C C . GLY A 1 155 ? 100.268 116.151 103.870 1.00 48.81 155 GLY A C 1
ATOM 2155 O O . GLY A 1 155 ? 99.193 116.084 103.268 1.00 53.49 155 GLY A O 1
ATOM 2159 N N . ILE A 1 156 ? 100.785 115.150 104.554 1.00 43.01 156 ILE A N 1
ATOM 2160 C CA . ILE A 1 156 ? 100.133 113.870 104.592 1.00 44.81 156 ILE A CA 1
ATOM 2161 C C . ILE A 1 156 ? 98.696 113.982 105.071 1.00 46.43 156 ILE A C 1
ATOM 2162 O O . ILE A 1 156 ? 97.824 113.394 104.492 1.00 52.47 156 ILE A O 1
ATOM 2178 N N . LEU A 1 157 ? 98.453 114.769 106.098 1.00 42.42 157 LEU A N 1
ATOM 2179 C CA . LEU A 1 157 ? 97.106 114.966 106.620 1.00 47.37 157 LEU A CA 1
ATOM 2180 C C . LEU A 1 157 ? 96.201 115.581 105.563 1.00 48.44 157 LEU A C 1
ATOM 2181 O O . LEU A 1 157 ? 95.040 115.182 105.421 1.00 49.98 157 LEU A O 1
ATOM 2197 N N . VAL A 1 158 ? 96.715 116.549 104.805 1.00 43.84 158 VAL A N 1
ATOM 2198 C CA . VAL A 1 158 ? 95.885 117.160 103.776 1.00 45.28 158 VAL A CA 1
ATOM 2199 C C . VAL A 1 158 ? 95.670 116.194 102.620 1.00 48.95 158 VAL A C 1
ATOM 2200 O O . VAL A 1 158 ? 94.597 116.190 102.005 1.00 50.67 158 VAL A O 1
ATOM 2213 N N . GLY A 1 159 ? 96.661 115.357 102.311 1.00 51.75 159 GLY A N 1
ATOM 2214 C CA . GLY A 1 159 ? 96.506 114.438 101.195 1.00 52.38 159 GLY A CA 1
ATOM 2215 C C . GLY A 1 159 ? 95.295 113.542 101.358 1.00 51.44 159 GLY A C 1
ATOM 2216 O O . GLY A 1 159 ? 94.433 113.473 100.479 1.00 53.51 159 GLY A O 1
ATOM 2220 N N . ALA A 1 160 ? 95.193 112.874 102.508 1.00 47.33 160 ALA A N 1
ATOM 2221 C CA . ALA A 1 160 ? 94.055 112.001 102.757 1.00 50.22 160 ALA A CA 1
ATOM 2222 C C . ALA A 1 160 ? 92.741 112.766 102.773 1.00 48.02 160 ALA A C 1
ATOM 2223 O O . ALA A 1 160 ? 91.676 112.151 102.653 1.00 49.63 160 ALA A O 1
ATOM 2230 N N . ALA A 1 161 ? 92.788 114.090 102.925 1.00 48.45 161 ALA A N 1
ATOM 2231 C CA . ALA A 1 161 ? 91.565 114.882 102.887 1.00 47.57 161 ALA A CA 1
ATOM 2232 C C . ALA A 1 161 ? 91.130 115.190 101.461 1.00 49.54 161 ALA A C 1
ATOM 2233 O O . ALA A 1 161 ? 89.944 115.446 101.226 1.00 45.71 161 ALA A O 1
ATOM 2240 N N . VAL A 1 162 ? 92.059 115.173 100.505 1.00 55.17 162 VAL A N 1
ATOM 2241 C CA . VAL A 1 162 ? 91.737 115.460 99.117 1.00 49.54 162 VAL A CA 1
ATOM 2242 C C . VAL A 1 162 ? 91.850 114.226 98.227 1.00 49.09 162 VAL A C 1
ATOM 2243 O O . VAL A 1 162 ? 91.195 114.174 97.180 1.00 50.78 162 VAL A O 1
ATOM 2256 N N . CYS A 1 163 ? 92.657 113.239 98.605 1.00 47.70 163 CYS A N 1
ATOM 2257 C CA . CYS A 1 163 ? 92.730 111.982 97.872 1.00 47.95 163 CYS A CA 1
ATOM 2258 C C . CYS A 1 163 ? 91.605 111.025 98.239 1.00 47.64 163 CYS A C 1
ATOM 2259 O O . CYS A 1 163 ? 91.504 109.952 97.635 1.00 47.62 163 CYS A O 1
ATOM 2267 N N . GLY A 1 164 ? 90.769 111.378 99.211 1.00 49.99 164 GLY A N 1
ATOM 2268 C CA . GLY A 1 164 ? 89.662 110.545 99.608 1.00 47.28 164 GLY A CA 1
ATOM 2269 C C . GLY A 1 164 ? 88.506 110.618 98.632 1.00 45.36 164 GLY A C 1
ATOM 2270 O O . GLY A 1 164 ? 88.118 109.619 98.022 1.00 52.95 164 GLY A O 1
ATOM 2274 N N . PRO A 1 165 ? 87.927 111.808 98.467 1.00 37.92 165 PRO A N 1
ATOM 2275 C CA . PRO A 1 165 ? 86.787 111.946 97.550 1.00 47.54 165 PRO A CA 1
ATOM 2276 C C . PRO A 1 165 ? 87.204 111.934 96.089 1.00 53.01 165 PRO A C 1
ATOM 2277 O O . PRO A 1 165 ? 86.493 111.385 95.241 1.00 56.35 165 PRO A O 1
ATOM 2288 N N . ALA A 1 166 ? 88.355 112.534 95.780 1.00 52.51 166 ALA A N 1
ATOM 2289 C CA . ALA A 1 166 ? 88.806 112.591 94.394 1.00 53.20 166 ALA A CA 1
ATOM 2290 C C . ALA A 1 166 ? 88.962 111.191 93.814 1.00 50.65 166 ALA A C 1
ATOM 2291 O O . ALA A 1 166 ? 88.442 110.891 92.733 1.00 51.07 166 ALA A O 1
ATOM 2298 N N . SER A 1 167 ? 89.662 110.310 94.532 1.00 47.66 167 SER A N 1
ATOM 2299 C CA . SER A 1 167 ? 89.819 108.939 94.064 1.00 49.81 167 SER A CA 1
ATOM 2300 C C . SER A 1 167 ? 88.488 108.204 93.998 1.00 54.28 167 SER A C 1
ATOM 2301 O O . SER A 1 167 ? 88.393 107.179 93.316 1.00 55.83 167 SER A O 1
ATOM 2309 N N . ASP A 1 168 ? 87.463 108.698 94.692 1.00 53.64 168 ASP A N 1
ATOM 2310 C CA . ASP A 1 168 ? 86.139 108.097 94.617 1.00 54.92 168 ASP A CA 1
ATOM 2311 C C . ASP A 1 168 ? 85.329 108.600 93.432 1.00 57.53 168 ASP A C 1
ATOM 2312 O O . ASP A 1 168 ? 84.224 108.097 93.205 1.00 62.06 168 ASP A O 1
ATOM 2321 N N . ARG A 1 169 ? 85.839 109.577 92.682 1.00 55.66 169 ARG A N 1
ATOM 2322 C CA . ARG A 1 169 ? 85.147 110.121 91.521 1.00 60.44 169 ARG A CA 1
ATOM 2323 C C . ARG A 1 169 ? 85.854 109.809 90.212 1.00 66.06 169 ARG A C 1
ATOM 2324 O O . ARG A 1 169 ? 85.204 109.426 89.234 1.00 65.50 169 ARG A O 1
ATOM 2345 N N . PHE A 1 170 ? 87.176 109.970 90.162 1.00 66.25 170 PHE A N 1
ATOM 2346 C CA . PHE A 1 170 ? 87.926 109.743 88.933 1.00 54.01 170 PHE A CA 1
ATOM 2347 C C . PHE A 1 170 ? 88.406 108.306 88.792 1.00 55.68 170 PHE A C 1
ATOM 2348 O O . PHE A 1 170 ? 88.491 107.799 87.668 1.00 60.20 170 PHE A O 1
ATOM 2365 N N . GLY A 1 171 ? 88.721 107.641 89.900 1.00 58.23 171 GLY A N 1
ATOM 2366 C CA . GLY A 1 171 ? 89.190 106.270 89.861 1.00 54.13 171 GLY A CA 1
ATOM 2367 C C . GLY A 1 171 ? 90.358 106.037 90.796 1.00 53.60 171 GLY A C 1
ATOM 2368 O O . GLY A 1 171 ? 90.816 106.968 91.465 1.00 51.41 171 GLY A O 1
ATOM 2372 N N . ARG A 1 172 ? 90.849 104.801 90.853 1.00 53.85 172 ARG A N 1
ATOM 2373 C CA . ARG A 1 172 ? 91.991 104.473 91.698 1.00 49.18 172 ARG A CA 1
ATOM 2374 C C . ARG A 1 172 ? 93.304 104.552 90.926 1.00 55.06 172 ARG A C 1
ATOM 2375 O O . ARG A 1 172 ? 94.264 105.183 91.384 1.00 59.76 172 ARG A O 1
ATOM 2396 N N . ARG A 1 173 ? 93.357 103.917 89.753 1.00 49.58 173 ARG A N 1
ATOM 2397 C CA . ARG A 1 173 ? 94.596 103.879 88.985 1.00 47.33 173 ARG A CA 1
ATOM 2398 C C . ARG A 1 173 ? 95.019 105.272 88.541 1.00 53.57 173 ARG A C 1
ATOM 2399 O O . ARG A 1 173 ? 96.213 105.589 88.527 1.00 55.11 173 ARG A O 1
ATOM 2420 N N . LEU A 1 174 ? 94.058 106.113 88.152 1.00 50.13 174 LEU A N 1
ATOM 2421 C CA . LEU A 1 174 ? 94.394 107.465 87.722 1.00 41.43 174 LEU A CA 1
ATOM 2422 C C . LEU A 1 174 ? 95.069 108.240 88.846 1.00 42.08 174 LEU A C 1
ATOM 2423 O O . LEU A 1 174 ? 96.121 108.862 88.648 1.00 50.53 174 LEU A O 1
ATOM 2439 N N . VAL A 1 175 ? 94.479 108.204 90.041 1.00 38.25 175 VAL A N 1
ATOM 2440 C CA . VAL A 1 175 ? 95.062 108.910 91.176 1.00 39.17 175 VAL A CA 1
ATOM 2441 C C . VAL A 1 175 ? 96.426 108.329 91.516 1.00 44.15 175 VAL A C 1
ATOM 2442 O O . VAL A 1 175 ? 97.364 109.065 91.837 1.00 48.14 175 VAL A O 1
ATOM 2455 N N . LEU A 1 176 ? 96.558 107.002 91.465 1.00 42.87 176 LEU A N 1
ATOM 2456 C CA . LEU A 1 176 ? 97.839 106.380 91.787 1.00 44.94 176 LEU A CA 1
ATOM 2457 C C . LEU A 1 176 ? 98.930 106.835 90.823 1.00 45.75 176 LEU A C 1
ATOM 2458 O O . LEU A 1 176 ? 100.033 107.212 91.241 1.00 49.43 176 LEU A O 1
ATOM 2474 N N . THR A 1 177 ? 98.636 106.810 89.521 1.00 38.22 177 THR A N 1
ATOM 2475 C CA . THR A 1 177 ? 99.620 107.225 88.527 1.00 34.56 177 THR A CA 1
ATOM 2476 C C . THR A 1 177 ? 99.983 108.695 88.694 1.00 38.52 177 THR A C 1
ATOM 2477 O O . THR A 1 177 ? 101.166 109.065 88.644 1.00 42.46 177 THR A O 1
ATOM 2488 N N . TRP A 1 178 ? 98.978 109.551 88.900 1.00 41.61 178 TRP A N 1
ATOM 2489 C CA . TRP A 1 178 ? 99.258 110.970 89.077 1.00 36.75 178 TRP A CA 1
ATOM 2490 C C . TRP A 1 178 ? 100.105 111.206 90.318 1.00 38.16 178 TRP A C 1
ATOM 2491 O O . TRP A 1 178 ? 101.001 112.056 90.315 1.00 41.10 178 TRP A O 1
ATOM 2512 N N . SER A 1 179 ? 99.830 110.471 91.397 1.00 36.44 179 SER A N 1
ATOM 2513 C CA . SER A 1 179 ? 100.605 110.638 92.619 1.00 38.21 179 SER A CA 1
ATOM 2514 C C . SER A 1 179 ? 102.041 110.173 92.425 1.00 42.17 179 SER A C 1
ATOM 2515 O O . SER A 1 179 ? 102.970 110.785 92.960 1.00 46.03 179 SER A O 1
ATOM 2523 N N . TYR A 1 180 ? 102.247 109.094 91.669 1.00 46.33 180 TYR A N 1
ATOM 2524 C CA . TYR A 1 180 ? 103.610 108.686 91.338 1.00 41.67 180 TYR A CA 1
ATOM 2525 C C . TYR A 1 180 ? 104.337 109.796 90.590 1.00 41.77 180 TYR A C 1
ATOM 2526 O O . TYR A 1 180 ? 105.487 110.133 90.907 1.00 42.75 180 TYR A O 1
ATOM 2544 N N . LEU A 1 181 ? 103.674 110.381 89.589 1.00 42.04 181 LEU A N 1
ATOM 2545 C CA . LEU A 1 181 ? 104.304 111.450 88.819 1.00 35.53 181 LEU A CA 1
ATOM 2546 C C . LEU A 1 181 ? 104.652 112.634 89.711 1.00 34.72 181 LEU A C 1
ATOM 2547 O O . LEU A 1 181 ? 105.750 113.200 89.618 1.00 34.16 181 LEU A O 1
ATOM 2563 N N . GLN A 1 182 ? 103.716 113.031 90.576 1.00 41.60 182 GLN A N 1
ATOM 2564 C CA . GLN A 1 182 ? 103.955 114.165 91.463 1.00 40.17 182 GLN A CA 1
ATOM 2565 C C . GLN A 1 182 ? 105.097 113.880 92.426 1.00 42.38 182 GLN A C 1
ATOM 2566 O O . GLN A 1 182 ? 105.941 114.748 92.672 1.00 46.00 182 GLN A O 1
ATOM 2580 N N . MET A 1 183 ? 105.134 112.673 92.994 1.00 38.73 183 MET A N 1
ATOM 2581 C CA . MET A 1 183 ? 106.241 112.301 93.867 1.00 37.20 183 MET A CA 1
ATOM 2582 C C . MET A 1 183 ? 107.568 112.441 93.142 1.00 36.13 183 MET A C 1
ATOM 2583 O O . MET A 1 183 ? 108.508 113.059 93.654 1.00 39.21 183 MET A O 1
ATOM 2597 N N . ALA A 1 184 ? 107.662 111.877 91.937 1.00 36.67 184 ALA A N 1
ATOM 2598 C CA . ALA A 1 184 ? 108.923 111.928 91.208 1.00 37.49 184 ALA A CA 1
ATOM 2599 C C . ALA A 1 184 ? 109.335 113.369 90.929 1.00 40.02 184 ALA A C 1
ATOM 2600 O O . ALA A 1 184 ? 110.487 113.755 91.163 1.00 47.10 184 ALA A O 1
ATOM 2607 N N . VAL A 1 185 ? 108.397 114.187 90.446 1.00 37.80 185 VAL A N 1
ATOM 2608 C CA . VAL A 1 185 ? 108.738 115.556 90.065 1.00 37.71 185 VAL A CA 1
ATOM 2609 C C . VAL A 1 185 ? 109.154 116.367 91.287 1.00 36.88 185 VAL A C 1
ATOM 2610 O O . VAL A 1 185 ? 110.167 117.076 91.266 1.00 37.93 185 VAL A O 1
ATOM 2623 N N . SER A 1 186 ? 108.377 116.284 92.369 1.00 34.66 186 SER A N 1
ATOM 2624 C CA . SER A 1 186 ? 108.692 117.065 93.558 1.00 35.17 186 SER A CA 1
ATOM 2625 C C . SER A 1 186 ? 110.010 116.620 94.179 1.00 37.06 186 SER A C 1
ATOM 2626 O O . SER A 1 186 ? 110.802 117.457 94.627 1.00 38.01 186 SER A O 1
ATOM 2634 N N . GLY A 1 187 ? 110.265 115.311 94.221 1.00 42.90 187 GLY A N 1
ATOM 2635 C CA . GLY A 1 187 ? 111.530 114.839 94.754 1.00 41.25 187 GLY A CA 1
ATOM 2636 C C . GLY A 1 187 ? 112.713 115.286 93.920 1.00 41.02 187 GLY A C 1
ATOM 2637 O O . GLY A 1 187 ? 113.755 115.667 94.458 1.00 45.06 187 GLY A O 1
ATOM 2641 N N . THR A 1 188 ? 112.572 115.249 92.593 1.00 39.15 188 THR A N 1
ATOM 2642 C CA . THR A 1 188 ? 113.657 115.706 91.733 1.00 36.29 188 THR A CA 1
ATOM 2643 C C . THR A 1 188 ? 113.891 117.202 91.894 1.00 38.86 188 THR A C 1
ATOM 2644 O O . THR A 1 188 ? 115.035 117.666 91.832 1.00 42.72 188 THR A O 1
ATOM 2655 N N . ALA A 1 189 ? 112.821 117.974 92.090 1.00 40.90 189 ALA A N 1
ATOM 2656 C CA . ALA A 1 189 ? 112.961 119.421 92.196 1.00 42.37 189 ALA A CA 1
ATOM 2657 C C . ALA A 1 189 ? 113.506 119.858 93.549 1.00 42.39 189 ALA A C 1
ATOM 2658 O O . ALA A 1 189 ? 114.231 120.855 93.623 1.00 41.79 189 ALA A O 1
ATOM 2665 N N . ALA A 1 190 ? 113.173 119.139 94.624 1.00 39.90 190 ALA A N 1
ATOM 2666 C CA . ALA A 1 190 ? 113.574 119.582 95.956 1.00 44.58 190 ALA A CA 1
ATOM 2667 C C . ALA A 1 190 ? 115.087 119.606 96.120 1.00 46.01 190 ALA A C 1
ATOM 2668 O O . ALA A 1 190 ? 115.607 120.360 96.950 1.00 47.62 190 ALA A O 1
ATOM 2675 N N . ALA A 1 191 ? 115.812 118.794 95.349 1.00 41.75 191 ALA A N 1
ATOM 2676 C CA . ALA A 1 191 ? 117.260 118.732 95.509 1.00 41.95 191 ALA A CA 1
ATOM 2677 C C . ALA A 1 191 ? 117.937 120.029 95.086 1.00 45.99 191 ALA A C 1
ATOM 2678 O O . ALA A 1 191 ? 119.034 120.336 95.565 1.00 51.00 191 ALA A O 1
ATOM 2685 N N . PHE A 1 192 ? 117.312 120.799 94.197 1.00 47.92 192 PHE A N 1
ATOM 2686 C CA . PHE A 1 192 ? 117.902 122.024 93.672 1.00 50.98 192 PHE A CA 1
ATOM 2687 C C . PHE A 1 192 ? 117.340 123.280 94.325 1.00 43.60 192 PHE A C 1
ATOM 2688 O O . PHE A 1 192 ? 117.601 124.385 93.839 1.00 41.70 192 PHE A O 1
ATOM 2705 N N . ALA A 1 193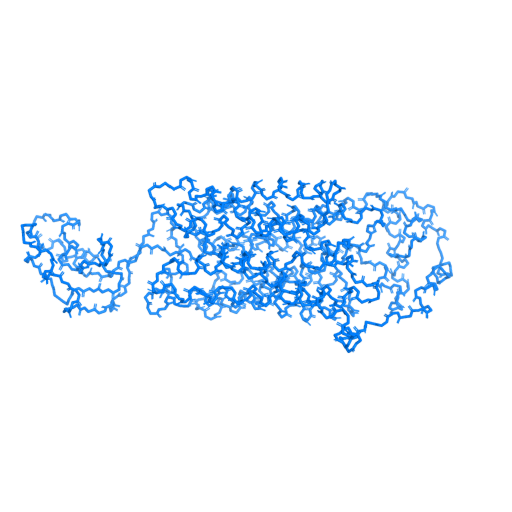 ? 116.588 123.144 95.408 1.00 46.22 193 ALA A N 1
ATOM 2706 C CA . ALA A 1 193 ? 115.962 124.298 96.036 1.00 45.66 193 ALA A CA 1
ATOM 2707 C C . ALA A 1 193 ? 117.031 125.247 96.570 1.00 39.22 193 ALA A C 1
ATOM 2708 O O . ALA A 1 193 ? 117.846 124.834 97.408 1.00 40.71 193 ALA A O 1
ATOM 2715 N N . PRO A 1 194 ? 117.068 126.505 96.132 1.00 37.85 194 PRO A N 1
ATOM 2716 C CA . PRO A 1 194 ? 118.089 127.440 96.624 1.00 40.42 194 PRO A CA 1
ATOM 2717 C C . PRO A 1 194 ? 117.745 128.170 97.913 1.00 42.31 194 PRO A C 1
ATOM 2718 O O . PRO A 1 194 ? 118.582 128.941 98.395 1.00 44.07 194 PRO A O 1
ATOM 2729 N N . THR A 1 195 ? 116.559 127.969 98.482 1.00 41.57 195 THR A N 1
ATOM 2730 C CA . THR A 1 195 ? 116.176 128.679 99.693 1.00 41.16 195 THR A CA 1
ATOM 2731 C C . THR A 1 195 ? 115.260 127.781 100.514 1.00 40.89 195 THR A C 1
ATOM 2732 O O . THR A 1 195 ? 114.563 126.921 99.970 1.00 43.35 195 THR A O 1
ATOM 2743 N N . PHE A 1 196 ? 115.265 127.991 101.831 1.00 42.52 196 PHE A N 1
ATOM 2744 C CA . PHE A 1 196 ? 114.555 127.083 102.732 1.00 44.36 196 PHE A CA 1
ATOM 2745 C C . PHE A 1 196 ? 113.066 126.973 102.428 1.00 42.48 196 PHE A C 1
ATOM 2746 O O . PHE A 1 196 ? 112.556 125.840 102.355 1.00 43.55 196 PHE A O 1
ATOM 2763 N N . PRO A 1 197 ? 112.311 128.064 102.263 1.00 36.72 197 PRO A N 1
ATOM 2764 C CA . PRO A 1 197 ? 110.870 127.903 102.001 1.00 41.46 197 PRO A CA 1
ATOM 2765 C C . PRO A 1 197 ? 110.564 127.087 100.756 1.00 38.81 197 PRO A C 1
ATOM 2766 O O . PRO A 1 197 ? 109.572 126.349 100.739 1.00 40.48 197 PRO A O 1
ATOM 2777 N N . VAL A 1 198 ? 111.383 127.198 99.708 1.00 35.91 198 VAL A N 1
ATOM 2778 C CA . VAL A 1 198 ? 111.163 126.389 98.511 1.00 36.13 198 VAL A CA 1
ATOM 2779 C C . VAL A 1 198 ? 111.289 124.907 98.845 1.00 38.50 198 VAL A C 1
ATOM 2780 O O . VAL A 1 198 ? 110.461 124.082 98.428 1.00 43.55 198 VAL A O 1
ATOM 2793 N N . TYR A 1 199 ? 112.324 124.546 99.605 1.00 36.02 199 TYR A N 1
ATOM 2794 C CA . TYR A 1 199 ? 112.492 123.154 100.003 1.00 40.29 199 TYR A CA 1
ATOM 2795 C C . TYR A 1 199 ? 111.314 122.684 100.844 1.00 46.22 199 TYR A C 1
ATOM 2796 O O . TYR A 1 199 ? 110.830 121.559 100.672 1.00 53.27 199 TYR A O 1
ATOM 2814 N N . CYS A 1 200 ? 110.842 123.527 101.764 1.00 42.70 200 CYS A N 1
ATOM 2815 C CA . CYS A 1 200 ? 109.705 123.140 102.594 1.00 41.93 200 CYS A CA 1
ATOM 2816 C C . CYS A 1 200 ? 108.461 122.907 101.744 1.00 43.55 200 CYS A C 1
ATOM 2817 O O . CYS A 1 200 ? 107.719 121.941 101.963 1.00 46.21 200 CYS A O 1
ATOM 2825 N N . LEU A 1 201 ? 108.220 123.782 100.767 1.00 38.16 201 LEU A N 1
ATOM 2826 C CA . LEU A 1 201 ? 107.067 123.625 99.887 1.00 33.87 201 LEU A CA 1
ATOM 2827 C C . LEU A 1 201 ? 107.144 122.314 99.114 1.00 37.81 201 LEU A C 1
ATOM 2828 O O . LEU A 1 201 ? 106.155 121.573 99.014 1.00 40.72 201 LEU A O 1
ATOM 2844 N N . PHE A 1 202 ? 108.319 122.006 98.560 1.00 39.73 202 PHE A N 1
ATOM 2845 C CA . PHE A 1 202 ? 108.447 120.775 97.785 1.00 40.81 202 PHE A CA 1
ATOM 2846 C C . PHE A 1 202 ? 108.308 119.546 98.675 1.00 47.24 202 PHE A C 1
ATOM 2847 O O . PHE A 1 202 ? 107.734 118.533 98.258 1.00 51.66 202 PHE A O 1
ATOM 2864 N N . ARG A 1 203 ? 108.812 119.615 99.908 1.00 46.29 203 ARG A N 1
ATOM 2865 C CA . ARG A 1 203 ? 108.622 118.506 100.837 1.00 46.17 203 ARG A CA 1
ATOM 2866 C C . ARG A 1 203 ? 107.146 118.308 101.161 1.00 45.26 203 ARG A C 1
ATOM 2867 O O . ARG A 1 203 ? 106.666 117.171 101.248 1.00 52.03 203 ARG A O 1
ATOM 2888 N N . PHE A 1 204 ? 106.409 119.404 101.347 1.00 37.50 204 PHE A N 1
ATOM 2889 C CA . PHE A 1 204 ? 104.974 119.291 101.596 1.00 43.72 204 PHE A CA 1
ATOM 2890 C C . PHE A 1 204 ? 104.258 118.638 100.418 1.00 47.04 204 PHE A C 1
ATOM 2891 O O . PHE A 1 204 ? 103.381 117.782 100.607 1.00 52.79 204 PHE A O 1
ATOM 2908 N N . LEU A 1 205 ? 104.613 119.028 99.191 1.00 40.71 205 LEU A N 1
ATOM 2909 C CA . LEU A 1 205 ? 103.994 118.405 98.022 1.00 36.07 205 LEU A CA 1
ATOM 2910 C C . LEU A 1 205 ? 104.335 116.918 97.946 1.00 45.25 205 LEU A C 1
ATOM 2911 O O . LEU A 1 205 ? 103.482 116.086 97.594 1.00 48.19 205 LEU A O 1
ATOM 2927 N N . VAL A 1 206 ? 105.581 116.566 98.270 1.00 47.21 206 VAL A N 1
ATOM 2928 C CA . VAL A 1 206 ? 105.970 115.160 98.309 1.00 45.24 206 VAL A CA 1
ATOM 2929 C C . VAL A 1 206 ? 105.111 114.402 99.311 1.00 48.71 206 VAL A C 1
ATOM 2930 O O . VAL A 1 206 ? 104.675 113.276 99.050 1.00 52.34 206 VAL A O 1
ATOM 2943 N N . ALA A 1 207 ? 104.867 114.999 100.479 1.00 50.82 207 ALA A N 1
ATOM 2944 C CA . ALA A 1 207 ? 104.028 114.346 101.481 1.00 51.22 207 ALA A CA 1
ATOM 2945 C C . ALA A 1 207 ? 102.608 114.144 100.966 1.00 49.44 207 ALA A C 1
ATOM 2946 O O . ALA A 1 207 ? 101.991 113.096 101.201 1.00 53.71 207 ALA A O 1
ATOM 2953 N N . PHE A 1 208 ? 102.064 115.152 100.283 1.00 45.87 208 PHE A N 1
ATOM 2954 C CA . PHE A 1 208 ? 100.739 115.015 99.681 1.00 48.85 208 PHE A CA 1
ATOM 2955 C C . PHE A 1 208 ? 100.686 113.801 98.757 1.00 52.16 208 PHE A C 1
ATOM 2956 O O . PHE A 1 208 ? 99.800 112.936 98.877 1.00 55.49 208 PHE A O 1
ATOM 2973 N N . ALA A 1 209 ? 101.643 113.715 97.832 1.00 49.08 209 ALA A N 1
ATOM 2974 C CA . ALA A 1 209 ? 101.655 112.598 96.893 1.00 47.82 209 ALA A CA 1
ATOM 2975 C C . ALA A 1 209 ? 101.847 111.270 97.618 1.00 51.16 209 ALA A C 1
ATOM 2976 O O . ALA A 1 209 ? 101.277 110.245 97.220 1.00 55.48 209 ALA A O 1
ATOM 2983 N N . VAL A 1 210 ? 102.620 111.257 98.706 1.00 47.63 210 VAL A N 1
ATOM 2984 C CA . VAL A 1 210 ? 102.862 110.030 99.489 1.00 48.74 210 VAL A CA 1
ATOM 2985 C C . VAL A 1 210 ? 101.631 109.544 100.189 1.00 47.54 210 VAL A C 1
ATOM 2986 O O . VAL A 1 210 ? 101.484 108.372 100.434 1.00 49.34 210 VAL A O 1
ATOM 2999 N N . ALA A 1 211 ? 100.808 110.458 100.647 1.00 43.62 211 ALA A N 1
ATOM 3000 C CA . ALA A 1 211 ? 99.523 110.060 101.217 1.00 48.98 211 ALA A CA 1
ATOM 3001 C C . ALA A 1 211 ? 98.601 109.498 100.144 1.00 54.80 211 ALA A C 1
ATOM 3002 O O . ALA A 1 211 ? 97.923 108.479 100.359 1.00 61.19 211 ALA A O 1
ATOM 3009 N N . GLY A 1 212 ? 98.555 110.152 98.982 1.00 53.80 212 GLY A N 1
ATOM 3010 C CA . GLY A 1 212 ? 97.715 109.643 97.907 1.00 51.06 212 GLY A CA 1
ATOM 3011 C C . GLY A 1 212 ? 98.089 108.227 97.506 1.00 55.16 212 GLY A C 1
ATOM 3012 O O . GLY A 1 212 ? 97.227 107.346 97.392 1.00 57.57 212 GLY A O 1
ATOM 3016 N N . VAL A 1 213 ? 99.387 107.985 97.308 1.00 53.62 213 VAL A N 1
ATOM 3017 C CA . VAL A 1 213 ? 99.854 106.647 96.949 1.00 47.95 213 VAL A CA 1
ATOM 3018 C C . VAL A 1 213 ? 99.488 105.655 98.044 1.00 52.90 213 VAL A C 1
ATOM 3019 O O . VAL A 1 213 ? 99.007 104.546 97.776 1.00 56.21 213 VAL A O 1
ATOM 3032 N N . MET A 1 214 ? 99.724 105.993 99.293 1.00 56.17 214 MET A N 1
ATOM 3033 C CA . MET A 1 214 ? 99.440 105.055 100.371 1.00 54.25 214 MET A CA 1
ATOM 3034 C C . MET A 1 214 ? 97.996 104.640 100.424 1.00 54.94 214 MET A C 1
ATOM 3035 O O . MET A 1 214 ? 97.696 103.485 100.626 1.00 53.21 214 MET A O 1
ATOM 3049 N N . MET A 1 215 ? 97.085 105.583 100.276 1.00 59.07 215 MET A N 1
ATOM 3050 C CA . MET A 1 215 ? 95.679 105.190 100.299 1.00 58.16 215 MET A CA 1
ATOM 3051 C C . MET A 1 215 ? 95.318 104.352 99.075 1.00 58.94 215 MET A C 1
ATOM 3052 O O . MET A 1 215 ? 94.651 103.310 99.191 1.00 59.45 215 MET A O 1
ATOM 3066 N N . ASN A 1 216 ? 95.750 104.791 97.888 1.00 56.57 216 ASN A N 1
ATOM 3067 C CA . ASN A 1 216 ? 95.255 104.166 96.665 1.00 53.83 216 ASN A CA 1
ATOM 3068 C C . ASN A 1 216 ? 95.815 102.762 96.475 1.00 59.57 216 ASN A C 1
ATOM 3069 O O . ASN A 1 216 ? 95.100 101.869 96.006 1.00 63.43 216 ASN A O 1
ATOM 3080 N N . THR A 1 217 ? 97.084 102.587 96.813 1.00 59.80 217 THR A N 1
ATOM 3081 C CA . THR A 1 217 ? 97.734 101.303 96.671 1.00 58.13 217 THR A CA 1
ATOM 3082 C C . THR A 1 217 ? 97.000 100.297 97.511 1.00 60.91 217 THR A C 1
ATOM 3083 O O . THR A 1 217 ? 96.831 99.188 97.067 1.00 64.93 217 THR A O 1
ATOM 3094 N N . GLY A 1 218 ? 96.567 100.597 98.785 1.00 60.97 218 GLY A N 1
ATOM 3095 C CA . GLY A 1 218 ? 95.818 99.718 99.664 1.00 64.58 218 GLY A CA 1
ATOM 3096 C C . GLY A 1 218 ? 94.422 99.434 99.147 1.00 63.08 218 GLY A C 1
ATOM 3097 O O . GLY A 1 218 ? 93.975 98.284 99.149 1.00 66.53 218 GLY A O 1
ATOM 3101 N N . THR A 1 219 ? 93.715 100.471 98.687 1.00 58.54 219 THR A N 1
ATOM 3102 C CA . THR A 1 219 ? 92.371 100.244 98.160 1.00 59.14 219 THR A CA 1
ATOM 3103 C C . THR A 1 219 ? 92.401 99.315 96.949 1.00 59.45 219 THR A C 1
ATOM 3104 O O . THR A 1 219 ? 91.586 98.383 96.843 1.00 59.34 219 THR A O 1
ATOM 3115 N N . LEU A 1 220 ? 93.337 99.553 96.024 1.00 65.04 220 LEU A N 1
ATOM 3116 C CA . LEU A 1 220 ? 93.414 98.735 94.819 1.00 64.25 220 LEU A CA 1
ATOM 3117 C C . LEU A 1 220 ? 93.737 97.287 95.155 1.00 68.89 220 LEU A C 1
ATOM 3118 O O . LEU A 1 220 ? 93.145 96.366 94.582 1.00 70.25 220 LEU A O 1
ATOM 3134 N N . VAL A 1 221 ? 94.676 97.060 96.077 1.00 70.72 221 VAL A N 1
ATOM 3135 C CA . VAL A 1 221 ? 94.992 95.692 96.472 1.00 69.17 221 VAL A CA 1
ATOM 3136 C C . VAL A 1 221 ? 93.778 95.035 97.114 1.00 69.08 221 VAL A C 1
ATOM 3137 O O . VAL A 1 221 ? 93.430 93.893 96.793 1.00 66.64 221 VAL A O 1
ATOM 3150 N N . MET A 1 222 ? 93.097 95.753 98.011 1.00 73.03 222 MET A N 1
ATOM 3151 C CA . MET A 1 222 ? 91.980 95.159 98.734 1.00 76.30 222 MET A CA 1
ATOM 3152 C C . MET A 1 222 ? 90.876 94.725 97.784 1.00 71.90 222 MET A C 1
ATOM 3153 O O . MET A 1 222 ? 90.313 93.634 97.936 1.00 75.73 222 MET A O 1
ATOM 3167 N N . GLU A 1 223 ? 90.547 95.562 96.799 1.00 70.04 223 GLU A N 1
ATOM 3168 C CA . GLU A 1 223 ? 89.380 95.252 95.980 1.00 70.20 223 GLU A CA 1
ATOM 3169 C C . GLU A 1 223 ? 89.602 93.971 95.177 1.00 69.40 223 GLU A C 1
ATOM 3170 O O . GLU A 1 223 ? 88.746 93.080 95.180 1.00 69.41 223 GLU A O 1
ATOM 3182 N N . TRP A 1 224 ? 90.760 93.832 94.526 1.00 69.81 224 TRP A N 1
ATOM 3183 C CA . TRP A 1 224 ? 90.926 92.759 93.547 1.00 71.72 224 TRP A CA 1
ATOM 3184 C C . TRP A 1 224 ? 91.121 91.395 94.200 1.00 74.82 224 TRP A C 1
ATOM 3185 O O . TRP A 1 224 ? 90.586 90.394 93.711 1.00 69.37 224 TRP A O 1
ATOM 3206 N N . THR A 1 225 ? 91.882 91.322 95.289 1.00 76.94 225 THR A N 1
ATOM 3207 C CA . THR A 1 225 ? 92.174 90.028 95.890 1.00 71.75 225 THR A CA 1
ATOM 3208 C C . THR A 1 225 ? 90.895 89.378 96.405 1.00 71.20 225 THR A C 1
ATOM 3209 O O . THR A 1 225 ? 89.951 90.052 96.826 1.00 75.36 225 THR A O 1
ATOM 3220 N N . SER A 1 226 ? 90.873 88.048 96.371 1.00 72.89 226 SER A N 1
ATOM 3221 C CA . SER A 1 226 ? 89.717 87.312 96.854 1.00 79.40 226 SER A CA 1
ATOM 3222 C C . SER A 1 226 ? 89.520 87.560 98.348 1.00 87.79 226 SER A C 1
ATOM 3223 O O . SER A 1 226 ? 90.408 88.053 99.049 1.00 89.78 226 SER A O 1
ATOM 3231 N N . ALA A 1 227 ? 88.325 87.214 98.831 1.00 87.88 227 ALA A N 1
ATOM 3232 C CA . ALA A 1 227 ? 87.964 87.529 100.210 1.00 87.13 227 ALA A CA 1
ATOM 3233 C C . ALA A 1 227 ? 88.848 86.793 101.209 1.00 91.58 227 ALA A C 1
ATOM 3234 O O . ALA A 1 227 ? 89.269 87.370 102.218 1.00 89.12 227 ALA A O 1
ATOM 3241 N N . GLN A 1 228 ? 89.138 85.518 100.950 1.00 96.64 228 GLN A N 1
ATOM 3242 C CA . GLN A 1 228 ? 89.831 84.699 101.937 1.00 99.43 228 GLN A CA 1
ATOM 3243 C C . GLN A 1 228 ? 91.285 85.110 102.136 1.00 97.75 228 GLN A C 1
ATOM 3244 O O . GLN A 1 228 ? 91.890 84.715 103.139 1.00 101.27 228 GLN A O 1
ATOM 3258 N N . ALA A 1 229 ? 91.862 85.883 101.217 1.00 90.21 229 ALA A N 1
ATOM 3259 C CA . ALA A 1 229 ? 93.284 86.205 101.247 1.00 86.48 229 ALA A CA 1
ATOM 3260 C C . ALA A 1 229 ? 93.548 87.703 101.382 1.00 83.84 229 ALA A C 1
ATOM 3261 O O . ALA A 1 229 ? 94.559 88.202 100.885 1.00 84.96 229 ALA A O 1
ATOM 3268 N N . ARG A 1 230 ? 92.657 88.435 102.046 1.00 86.48 230 ARG A N 1
ATOM 3269 C CA . ARG A 1 230 ? 92.836 89.878 102.167 1.00 91.53 230 ARG A CA 1
ATOM 3270 C C . ARG A 1 230 ? 93.871 90.223 103.238 1.00 93.20 230 ARG A C 1
ATOM 3271 O O . ARG A 1 230 ? 94.844 90.935 102.945 1.00 90.86 230 ARG A O 1
ATOM 3292 N N . PRO A 1 231 ? 93.713 89.753 104.481 1.00 96.02 231 PRO A N 1
ATOM 3293 C CA . PRO A 1 231 ? 94.718 90.087 105.507 1.00 93.82 231 PRO A CA 1
ATOM 3294 C C . PRO A 1 231 ? 96.107 89.583 105.168 1.00 87.64 231 PRO A C 1
ATOM 3295 O O . PRO A 1 231 ? 97.101 90.235 105.512 1.00 82.52 231 PRO A O 1
ATOM 3306 N N . LEU A 1 232 ? 96.201 88.432 104.500 1.00 84.03 232 LEU A N 1
ATOM 3307 C CA . LEU A 1 232 ? 97.504 87.879 104.148 1.00 79.56 232 LEU A CA 1
ATOM 3308 C C . LEU A 1 232 ? 98.258 88.808 103.205 1.00 80.02 232 LEU A C 1
ATOM 3309 O O . LEU A 1 232 ? 99.489 88.905 103.269 1.00 79.92 232 LEU A O 1
ATOM 3325 N N . VAL A 1 233 ? 97.539 89.490 102.312 1.00 78.88 233 VAL A N 1
ATOM 3326 C CA . VAL A 1 233 ? 98.190 90.421 101.396 1.00 77.28 233 VAL A CA 1
ATOM 3327 C C . VAL A 1 233 ? 98.433 91.763 102.081 1.00 74.65 233 VAL A C 1
ATOM 3328 O O . VAL A 1 233 ? 99.425 92.451 101.802 1.00 75.49 233 VAL A O 1
ATOM 3341 N N . MET A 1 234 ? 97.529 92.165 102.978 1.00 75.16 234 MET A N 1
ATOM 3342 C CA . MET A 1 234 ? 97.726 93.424 103.691 1.00 76.69 234 MET A CA 1
ATOM 3343 C C . MET A 1 234 ? 98.979 93.370 104.559 1.00 72.95 234 MET A C 1
ATOM 3344 O O . MET A 1 234 ? 99.740 94.347 104.637 1.00 71.37 234 MET A O 1
ATOM 3358 N N . THR A 1 235 ? 99.216 92.235 105.221 1.00 67.46 235 THR A N 1
ATOM 3359 C CA . THR A 1 235 ? 100.430 92.101 106.017 1.00 66.78 235 THR A CA 1
ATOM 3360 C C . THR A 1 235 ? 101.684 92.123 105.149 1.00 68.16 235 THR A C 1
ATOM 3361 O O . THR A 1 235 ? 102.719 92.625 105.595 1.00 68.34 235 THR A O 1
ATOM 3372 N N . LEU A 1 236 ? 101.612 91.617 103.914 1.00 69.04 236 LEU A N 1
ATOM 3373 C CA . LEU A 1 236 ? 102.739 91.744 102.994 1.00 63.34 236 LEU A CA 1
ATOM 3374 C C . LEU A 1 236 ? 102.979 93.200 102.617 1.00 61.22 236 LEU A C 1
ATOM 3375 O O . LEU A 1 236 ? 104.131 93.650 102.538 1.00 63.93 236 LEU A O 1
ATOM 3391 N N . ASN A 1 237 ? 101.896 93.922 102.454 1.00 60.79 237 ASN A N 1
ATOM 3392 C CA . ASN A 1 237 ? 101.965 95.318 102.141 1.00 61.62 237 ASN A CA 1
ATOM 3393 C C . ASN A 1 237 ? 102.599 96.049 103.301 1.00 63.16 237 ASN A C 1
ATOM 3394 O O . ASN A 1 237 ? 103.263 97.045 103.115 1.00 63.60 237 ASN A O 1
ATOM 3405 N N . SER A 1 238 ? 102.387 95.563 104.513 1.00 65.13 238 SER A N 1
ATOM 3406 C CA . SER A 1 238 ? 102.974 96.207 105.669 1.00 63.65 238 SER A CA 1
ATOM 3407 C C . SER A 1 238 ? 104.439 95.846 105.829 1.00 59.32 238 SER A C 1
ATOM 3408 O O . SER A 1 238 ? 105.217 96.645 106.291 1.00 58.79 238 SER A O 1
ATOM 3416 N N . LEU A 1 239 ? 104.796 94.626 105.475 1.00 56.45 239 LEU A N 1
ATOM 3417 C CA . LEU A 1 239 ? 106.173 94.154 105.548 1.00 54.53 239 LEU A CA 1
ATOM 3418 C C . LEU A 1 239 ? 107.053 94.853 104.520 1.00 59.39 239 LEU A C 1
ATOM 3419 O O . LEU A 1 239 ? 108.258 95.022 104.744 1.00 61.80 239 LEU A O 1
ATOM 3435 N N . GLY A 1 240 ? 106.478 95.261 103.388 1.00 56.99 240 GLY A N 1
ATOM 3436 C CA . GLY A 1 240 ? 107.249 96.048 102.434 1.00 53.76 240 GLY A CA 1
ATOM 3437 C C . GLY A 1 240 ? 107.737 97.355 103.033 1.00 56.29 240 GLY A C 1
ATOM 3438 O O . GLY A 1 240 ? 108.918 97.710 102.926 1.00 62.44 240 GLY A O 1
ATOM 3442 N N . PHE A 1 241 ? 106.852 98.031 103.741 1.00 58.83 241 PHE A N 1
ATOM 3443 C CA . PHE A 1 241 ? 107.202 99.283 104.378 1.00 58.30 241 PHE A CA 1
ATOM 3444 C C . PHE A 1 241 ? 108.215 99.074 105.474 1.00 60.14 241 PHE A C 1
ATOM 3445 O O . PHE A 1 241 ? 108.959 99.976 105.780 1.00 57.90 241 PHE A O 1
ATOM 3462 N N . SER A 1 242 ? 108.212 97.900 106.096 1.00 63.50 242 SER A N 1
ATOM 3463 C CA . SER A 1 242 ? 109.174 97.557 107.139 1.00 58.96 242 SER A CA 1
ATOM 3464 C C . SER A 1 242 ? 110.528 97.259 106.546 1.00 57.57 242 SER A C 1
ATOM 3465 O O . SER A 1 242 ? 111.509 97.470 107.201 1.00 57.30 242 SER A O 1
ATOM 3473 N N . PHE A 1 243 ? 110.594 96.659 105.369 1.00 56.75 243 PHE A N 1
ATOM 3474 C CA . PHE A 1 243 ? 111.878 96.498 104.686 1.00 52.08 243 PHE A CA 1
ATOM 3475 C C . PHE A 1 243 ? 112.401 97.822 104.134 1.00 48.53 243 PHE A C 1
ATOM 3476 O O . PHE A 1 243 ? 113.611 97.957 103.882 1.00 47.00 243 PHE A O 1
ATOM 3493 N N . GLY A 1 244 ? 111.515 98.794 103.940 1.00 50.40 244 GLY A N 1
ATOM 3494 C CA . GLY A 1 244 ? 111.970 100.117 103.550 1.00 53.46 244 GLY A CA 1
ATOM 3495 C C . GLY A 1 244 ? 113.059 100.663 104.455 1.00 51.47 244 GLY A C 1
ATOM 3496 O O . GLY A 1 244 ? 113.935 101.403 104.001 1.00 54.79 244 GLY A O 1
ATOM 3500 N N . HIS A 1 245 ? 113.026 100.312 105.745 1.00 51.72 245 HIS A N 1
ATOM 3501 C CA . HIS A 1 245 ? 114.059 100.780 106.667 1.00 50.41 245 HIS A CA 1
ATOM 3502 C C . HIS A 1 245 ? 115.427 100.213 106.312 1.00 46.98 245 HIS A C 1
ATOM 3503 O O . HIS A 1 245 ? 116.429 100.939 106.322 1.00 51.83 245 HIS A O 1
ATOM 3517 N N . VAL A 1 246 ? 115.497 98.914 106.018 1.00 41.83 246 VAL A N 1
ATOM 3518 C CA . VAL A 1 246 ? 116.769 98.325 105.614 1.00 43.93 246 VAL A CA 1
ATOM 3519 C C . VAL A 1 246 ? 117.248 98.960 104.320 1.00 54.50 246 VAL A C 1
ATOM 3520 O O . VAL A 1 246 ? 118.446 99.214 104.140 1.00 55.00 246 VAL A O 1
ATOM 3533 N N . LEU A 1 247 ? 116.325 99.225 103.393 1.00 62.57 247 LEU A N 1
ATOM 3534 C CA . LEU A 1 247 ? 116.733 99.889 102.157 1.00 52.84 247 LEU A CA 1
ATOM 3535 C C . LEU A 1 247 ? 117.324 101.266 102.446 1.00 53.38 247 LEU A C 1
ATOM 3536 O O . LEU A 1 247 ? 118.369 101.635 101.893 1.00 50.50 247 LEU A O 1
ATOM 3552 N N . MET A 1 248 ? 116.670 102.036 103.319 1.00 58.13 248 MET A N 1
ATOM 3553 C CA . MET A 1 248 ? 117.179 103.357 103.675 1.00 54.87 248 MET A CA 1
ATOM 3554 C C . MET A 1 248 ? 118.568 103.258 104.287 1.00 49.03 248 MET A C 1
ATOM 3555 O O . MET A 1 248 ? 119.462 104.041 103.948 1.00 49.49 248 MET A O 1
ATOM 3569 N N . ALA A 1 249 ? 118.767 102.304 105.196 1.00 48.41 249 ALA A N 1
ATOM 3570 C CA . ALA A 1 249 ? 120.077 102.149 105.815 1.00 49.62 249 ALA A CA 1
ATOM 3571 C C . ALA A 1 249 ? 121.133 101.745 104.797 1.00 41.57 249 ALA A C 1
ATOM 3572 O O . ALA A 1 249 ? 122.297 102.140 104.924 1.00 40.19 249 ALA A O 1
ATOM 3579 N N . ALA A 1 250 ? 120.753 100.957 103.790 1.00 44.11 250 ALA A N 1
ATOM 3580 C CA . ALA A 1 250 ? 121.722 100.522 102.791 1.00 46.57 250 ALA A CA 1
ATOM 3581 C C . ALA A 1 250 ? 122.081 101.640 101.819 1.00 52.18 250 ALA A C 1
ATOM 3582 O O . ALA A 1 250 ? 123.207 101.675 101.311 1.00 43.85 250 ALA A O 1
ATOM 3589 N N . VAL A 1 251 ? 121.148 102.552 101.542 1.00 56.36 251 VAL A N 1
ATOM 3590 C CA . VAL A 1 251 ? 121.420 103.614 100.575 1.00 47.75 251 VAL A CA 1
ATOM 3591 C C . VAL A 1 251 ? 122.276 104.711 101.197 1.00 47.15 251 VAL A C 1
ATOM 3592 O O . VAL A 1 251 ? 123.280 105.137 100.616 1.00 44.87 251 VAL A O 1
ATOM 3605 N N . ALA A 1 252 ? 121.896 105.186 102.387 1.00 52.24 252 ALA A N 1
ATOM 3606 C CA . ALA A 1 252 ? 122.585 106.328 102.981 1.00 47.25 252 ALA A CA 1
ATOM 3607 C C . ALA A 1 252 ? 124.067 106.052 103.186 1.00 42.85 252 ALA A C 1
ATOM 3608 O O . ALA A 1 252 ? 124.890 106.967 103.071 1.00 44.19 252 ALA A O 1
ATOM 3615 N N . TYR A 1 253 ? 124.429 104.807 103.492 1.00 41.11 253 TYR A N 1
ATOM 3616 C CA . TYR A 1 253 ? 125.830 104.475 103.717 1.00 40.81 253 TYR A CA 1
ATOM 3617 C C . TYR A 1 253 ? 126.673 104.681 102.465 1.00 37.53 253 TYR A C 1
ATOM 3618 O O . TYR A 1 253 ? 127.898 104.798 102.568 1.00 36.56 253 TYR A O 1
ATOM 3636 N N . GLY A 1 254 ? 126.049 104.740 101.291 1.00 39.17 254 GLY A N 1
ATOM 3637 C CA . GLY A 1 254 ? 126.782 104.888 100.048 1.00 44.30 254 GLY A CA 1
ATOM 3638 C C . GLY A 1 254 ? 127.055 106.326 99.658 1.00 47.47 254 GLY A C 1
ATOM 3639 O O . GLY A 1 254 ? 128.209 106.703 99.435 1.00 50.18 254 GLY A O 1
ATOM 3643 N N . VAL A 1 255 ? 126.004 107.138 99.570 1.00 42.07 255 VAL A N 1
ATOM 3644 C CA . VAL A 1 255 ? 126.117 108.541 99.185 1.00 37.18 255 VAL A CA 1
ATOM 3645 C C . VAL A 1 255 ? 126.035 109.400 100.439 1.00 40.92 255 VAL A C 1
ATOM 3646 O O . VAL A 1 255 ? 125.112 109.246 101.250 1.00 47.81 255 VAL A O 1
ATOM 3659 N N . ARG A 1 256 ? 127.004 110.293 100.606 1.00 45.28 256 ARG A N 1
ATOM 3660 C CA . ARG A 1 256 ? 127.055 111.221 101.734 1.00 52.20 256 ARG A CA 1
ATOM 3661 C C . ARG A 1 256 ? 126.805 112.626 101.189 1.00 57.15 256 ARG A C 1
ATOM 3662 O O . ARG A 1 256 ? 127.740 113.361 100.870 1.00 60.23 256 ARG A O 1
ATOM 3683 N N . ASP A 1 257 ? 125.533 112.996 101.088 1.00 51.15 257 ASP A N 1
ATOM 3684 C CA . ASP A 1 257 ? 125.143 114.302 100.573 1.00 48.03 257 ASP A CA 1
ATOM 3685 C C . ASP A 1 257 ? 123.656 114.487 100.839 1.00 52.17 257 ASP A C 1
ATOM 3686 O O . ASP A 1 257 ? 122.940 113.534 101.154 1.00 57.85 257 ASP A O 1
ATOM 3695 N N . TRP A 1 258 ? 123.199 115.732 100.709 1.00 56.64 258 TRP A N 1
ATOM 3696 C CA . TRP A 1 258 ? 121.795 116.057 100.916 1.00 59.41 258 TRP A CA 1
ATOM 3697 C C . TRP A 1 258 ? 121.017 116.217 99.617 1.00 59.70 258 TRP A C 1
ATOM 3698 O O . TRP A 1 258 ? 119.789 116.083 99.632 1.00 60.92 258 TRP A O 1
ATOM 3719 N N . ALA A 1 259 ? 121.692 116.500 98.504 1.00 60.27 259 ALA A N 1
ATOM 3720 C CA . ALA A 1 259 ? 121.034 116.601 97.207 1.00 57.79 259 ALA A CA 1
ATOM 3721 C C . ALA A 1 259 ? 121.073 115.277 96.453 1.00 57.48 259 ALA A C 1
ATOM 3722 O O . ALA A 1 259 ? 120.047 114.820 95.934 1.00 60.74 259 ALA A O 1
ATOM 3729 N N . LEU A 1 260 ? 122.248 114.649 96.393 1.00 53.30 260 LEU A N 1
ATOM 3730 C CA . LEU A 1 260 ? 122.369 113.374 95.696 1.00 49.78 260 LEU A CA 1
ATOM 3731 C C . LEU A 1 260 ? 121.478 112.317 96.330 1.00 50.52 260 LEU A C 1
ATOM 3732 O O . LEU A 1 260 ? 120.847 111.523 95.625 1.00 53.36 260 LEU A O 1
ATOM 3748 N N . LEU A 1 261 ? 121.420 112.283 97.662 1.00 49.53 261 LEU A N 1
ATOM 3749 C CA . LEU A 1 261 ? 120.583 111.298 98.337 1.00 50.61 261 LEU A CA 1
ATOM 3750 C C . LEU A 1 261 ? 119.119 111.470 97.951 1.00 53.96 261 LEU A C 1
ATOM 3751 O O . LEU A 1 261 ? 118.440 110.500 97.592 1.00 53.77 261 LEU A O 1
ATOM 3767 N N . GLN A 1 262 ? 118.616 112.704 98.014 1.00 53.67 262 GLN A N 1
ATOM 3768 C CA . GLN A 1 262 ? 117.219 112.951 97.675 1.00 48.64 262 GLN A CA 1
ATOM 3769 C C . GLN A 1 262 ? 116.937 112.595 96.221 1.00 46.28 262 GLN A C 1
ATOM 3770 O O . GLN A 1 262 ? 115.925 111.952 95.913 1.00 52.84 262 GLN A O 1
ATOM 3784 N N . LEU A 1 263 ? 117.827 112.998 95.312 1.00 39.97 263 LEU A N 1
ATOM 3785 C CA . LEU A 1 263 ? 117.620 112.700 93.900 1.00 41.45 263 LEU A CA 1
ATOM 3786 C C . LEU A 1 263 ? 117.601 111.195 93.652 1.00 45.08 263 LEU A C 1
ATOM 3787 O O . LEU A 1 263 ? 116.743 110.689 92.918 1.00 49.32 263 LEU A O 1
ATOM 3803 N N . VAL A 1 264 ? 118.538 110.463 94.259 1.00 46.18 264 VAL A N 1
ATOM 3804 C CA . VAL A 1 264 ? 118.618 109.023 94.038 1.00 43.17 264 VAL A CA 1
ATOM 3805 C C . VAL A 1 264 ? 117.401 108.325 94.626 1.00 44.98 264 VAL A C 1
ATOM 3806 O O . VAL A 1 264 ? 116.896 107.349 94.060 1.00 48.70 264 VAL A O 1
ATOM 3819 N N . VAL A 1 265 ? 116.917 108.802 95.772 1.00 43.40 265 VAL A N 1
ATOM 3820 C CA . VAL A 1 265 ? 115.739 108.197 96.379 1.00 44.18 265 VAL A CA 1
ATOM 3821 C C . VAL A 1 265 ? 114.504 108.442 95.521 1.00 48.43 265 VAL A C 1
ATOM 3822 O O . VAL A 1 265 ? 113.653 107.558 95.374 1.00 53.85 265 VAL A O 1
ATOM 3835 N N . SER A 1 266 ? 114.374 109.642 94.953 1.00 47.77 266 SER A N 1
ATOM 3836 C CA . SER A 1 266 ? 113.133 110.020 94.289 1.00 46.46 266 SER A CA 1
ATOM 3837 C C . SER A 1 266 ? 113.126 109.772 92.785 1.00 47.74 266 SER A C 1
ATOM 3838 O O . SER A 1 266 ? 112.082 109.970 92.156 1.00 52.95 266 SER A O 1
ATOM 3846 N N . VAL A 1 267 ? 114.236 109.352 92.184 1.00 44.06 267 VAL A N 1
ATOM 3847 C CA . VAL A 1 267 ? 114.254 109.159 90.733 1.00 41.05 267 VAL A CA 1
ATOM 3848 C C . VAL A 1 267 ? 113.481 107.915 90.293 1.00 49.49 267 VAL A C 1
ATOM 3849 O O . VAL A 1 267 ? 112.851 107.953 89.227 1.00 56.57 267 VAL A O 1
ATOM 3862 N N . PRO A 1 268 ? 113.481 106.801 91.037 1.00 47.33 268 PRO A N 1
ATOM 3863 C CA . PRO A 1 268 ? 112.812 105.591 90.519 1.00 46.08 268 PRO A CA 1
ATOM 3864 C C . PRO A 1 268 ? 111.315 105.757 90.315 1.00 48.54 268 PRO A C 1
ATOM 3865 O O . PRO A 1 268 ? 110.693 104.945 89.610 1.00 46.78 268 PRO A O 1
ATOM 3876 N N . PHE A 1 269 ? 110.703 106.772 90.921 1.00 47.56 269 PHE A N 1
ATOM 3877 C CA . PHE A 1 269 ? 109.270 106.944 90.755 1.00 43.99 269 PHE A CA 1
ATOM 3878 C C . PHE A 1 269 ? 108.901 107.316 89.325 1.00 40.82 269 PHE A C 1
ATOM 3879 O O . PHE A 1 269 ? 107.744 107.145 88.937 1.00 47.77 269 PHE A O 1
ATOM 3896 N N . PHE A 1 270 ? 109.858 107.782 88.520 1.00 38.79 270 PHE A N 1
ATOM 3897 C CA . PHE A 1 270 ? 109.590 107.954 87.096 1.00 39.27 270 PHE A CA 1
ATOM 3898 C C . PHE A 1 270 ? 109.286 106.613 86.439 1.00 42.81 270 PHE A C 1
ATOM 3899 O O . PHE A 1 270 ? 108.309 106.480 85.695 1.00 47.26 270 PHE A O 1
ATOM 3916 N N . LEU A 1 271 ? 110.106 105.598 86.718 1.00 49.12 271 LEU A N 1
ATOM 3917 C CA . LEU A 1 271 ? 109.807 104.257 86.223 1.00 49.78 271 LEU A CA 1
ATOM 3918 C C . LEU A 1 271 ? 108.508 103.737 86.821 1.00 48.68 271 LEU A C 1
ATOM 3919 O O . LEU A 1 271 ? 107.713 103.082 86.133 1.00 48.18 271 LEU A O 1
ATOM 3935 N N . CYS A 1 272 ? 108.281 104.014 88.106 1.00 46.64 272 CYS A N 1
ATOM 3936 C CA . CYS A 1 272 ? 107.036 103.582 88.738 1.00 51.68 272 CYS A CA 1
ATOM 3937 C C . CYS A 1 272 ? 105.828 104.125 87.983 1.00 48.67 272 CYS A C 1
ATOM 3938 O O . CYS A 1 272 ? 104.865 103.397 87.717 1.00 47.20 272 CYS A O 1
ATOM 3946 N N . PHE A 1 273 ? 105.863 105.411 87.632 1.00 48.44 273 PHE A N 1
ATOM 3947 C CA . PHE A 1 273 ? 104.803 105.986 86.814 1.00 43.88 273 PHE A CA 1
ATOM 3948 C C . PHE A 1 273 ? 104.747 105.325 85.442 1.00 50.96 273 PHE A C 1
ATOM 3949 O O . PHE A 1 273 ? 103.662 105.010 84.940 1.00 52.42 273 PHE A O 1
ATOM 3966 N N . VAL A 1 274 ? 105.908 105.108 84.820 1.00 51.63 274 VAL A N 1
ATOM 3967 C CA . VAL A 1 274 ? 105.934 104.659 83.430 1.00 44.42 274 VAL A CA 1
ATOM 3968 C C . VAL A 1 274 ? 105.274 103.294 83.296 1.00 47.12 274 VAL A C 1
ATOM 3969 O O . VAL A 1 274 ? 104.460 103.067 82.393 1.00 45.55 274 VAL A O 1
ATOM 3982 N N . TYR A 1 275 ? 105.613 102.361 84.183 1.00 53.08 275 TYR A N 1
ATOM 3983 C CA . TYR A 1 275 ? 105.060 101.016 84.086 1.00 57.66 275 TYR A CA 1
ATOM 3984 C C . TYR A 1 275 ? 103.698 100.885 84.756 1.00 58.76 275 TYR A C 1
ATOM 3985 O O . TYR A 1 275 ? 103.078 99.822 84.656 1.00 62.15 275 TYR A O 1
ATOM 4003 N N . SER A 1 276 ? 103.213 101.931 85.423 1.00 53.04 276 SER A N 1
ATOM 4004 C CA . SER A 1 276 ? 101.940 101.879 86.128 1.00 51.31 276 SER A CA 1
ATOM 4005 C C . SER A 1 276 ? 100.749 102.148 85.223 1.00 52.83 276 SER A C 1
ATOM 4006 O O . SER A 1 276 ? 99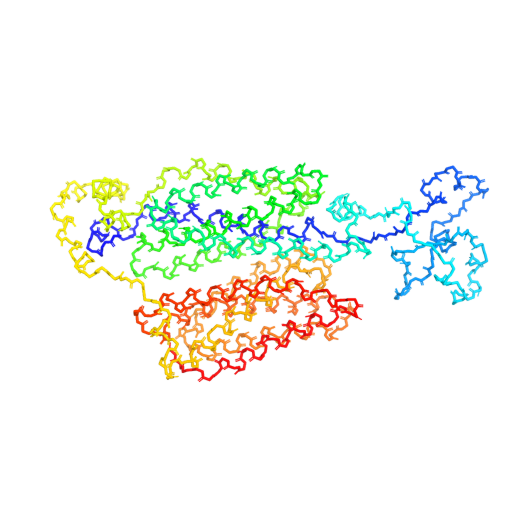.670 102.475 85.728 1.00 51.44 276 SER A O 1
ATOM 4014 N N . CYS A 1 277 ? 100.914 102.030 83.907 1.00 57.11 277 CYS A N 1
ATOM 4015 C CA . CYS A 1 277 ? 99.817 102.244 82.976 1.00 61.06 277 CYS A CA 1
ATOM 4016 C C . CYS A 1 277 ? 99.142 100.954 82.535 1.00 60.25 277 CYS A C 1
ATOM 4017 O O . CYS A 1 277 ? 98.029 101.009 82.002 1.00 63.77 277 CYS A O 1
ATOM 4025 N N . TRP A 1 278 ? 99.782 99.802 82.734 1.00 55.30 278 TRP A N 1
ATOM 4026 C CA . TRP A 1 278 ? 99.179 98.524 82.383 1.00 59.52 278 TRP A CA 1
ATOM 4027 C C . TRP A 1 278 ? 98.452 97.868 83.549 1.00 54.65 278 TRP A C 1
ATOM 4028 O O . TRP A 1 278 ? 97.775 96.855 83.344 1.00 48.78 278 TRP A O 1
ATOM 4049 N N . LEU A 1 279 ? 98.567 98.415 84.756 1.00 51.81 279 LEU A N 1
ATOM 4050 C CA . LEU A 1 279 ? 97.736 97.952 85.856 1.00 54.40 279 LEU A CA 1
ATOM 4051 C C . LEU A 1 279 ? 96.273 98.220 85.533 1.00 62.05 279 LEU A C 1
ATOM 4052 O O . LEU A 1 279 ? 95.934 99.224 84.902 1.00 73.23 279 LEU A O 1
ATOM 4068 N N . ALA A 1 280 ? 95.403 97.309 85.955 1.00 57.87 280 ALA A N 1
ATOM 4069 C CA . ALA A 1 280 ? 93.992 97.388 85.614 1.00 61.62 280 ALA A CA 1
ATOM 4070 C C . ALA A 1 280 ? 93.234 98.205 86.649 1.00 69.12 280 ALA A C 1
ATOM 4071 O O . ALA A 1 280 ? 93.526 98.140 87.846 1.00 67.72 280 ALA A O 1
ATOM 4078 N N . GLU A 1 281 ? 92.263 98.983 86.177 1.00 68.55 281 GLU A N 1
ATOM 4079 C CA . GLU A 1 281 ? 91.381 99.724 87.068 1.00 65.75 281 GLU A CA 1
ATOM 4080 C C . GLU A 1 281 ? 90.341 98.77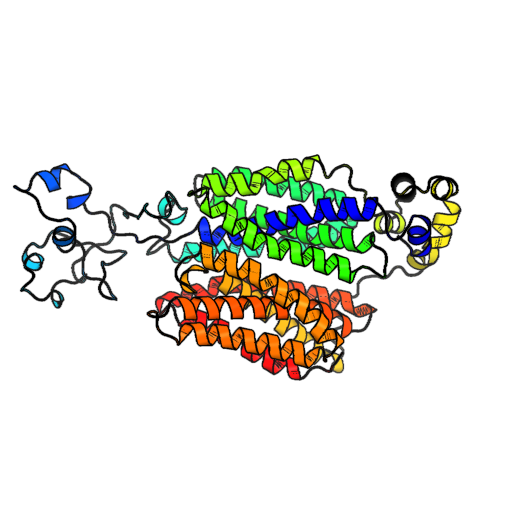7 87.649 1.00 68.65 281 GLU A C 1
ATOM 4081 O O . GLU A 1 281 ? 89.754 97.968 86.924 1.00 74.10 281 GLU A O 1
ATOM 4093 N N . SER A 1 282 ? 90.112 98.879 88.955 1.00 65.38 282 SER A N 1
ATOM 4094 C CA . SER A 1 282 ? 89.213 97.949 89.623 1.00 64.65 282 SER A CA 1
ATOM 4095 C C . SER A 1 282 ? 87.824 98.010 89.003 1.00 62.27 282 SER A C 1
ATOM 4096 O O . SER A 1 282 ? 87.254 99.090 88.830 1.00 72.93 282 SER A O 1
ATOM 4104 N N . ALA A 1 283 ? 87.279 96.838 88.669 1.00 60.49 283 ALA A N 1
ATOM 4105 C CA . ALA A 1 283 ? 85.943 96.778 88.090 1.00 62.79 283 ALA A CA 1
ATOM 4106 C C . ALA A 1 283 ? 84.856 97.013 89.129 1.00 69.34 283 ALA A C 1
ATOM 4107 O O . ALA A 1 283 ? 83.747 97.419 88.765 1.00 71.08 283 ALA A O 1
ATOM 4114 N N . ARG A 1 284 ? 85.147 96.766 90.407 1.00 73.15 284 ARG A N 1
ATOM 4115 C CA . ARG A 1 284 ? 84.162 97.019 91.454 1.00 78.71 284 ARG A CA 1
ATOM 4116 C C . ARG A 1 284 ? 83.718 98.476 91.437 1.00 75.36 284 ARG A C 1
ATOM 4117 O O . ARG A 1 284 ? 82.518 98.773 91.416 1.00 74.49 284 ARG A O 1
ATOM 4138 N N . TRP A 1 285 ? 84.677 99.402 91.432 1.00 70.71 285 TRP A N 1
ATOM 4139 C CA . TRP A 1 285 ? 84.332 100.818 91.390 1.00 67.28 285 TRP A CA 1
ATOM 4140 C C . TRP A 1 285 ? 83.683 101.185 90.062 1.00 64.61 285 TRP A C 1
ATOM 4141 O O . TRP A 1 285 ? 82.755 102.000 90.021 1.00 72.00 285 TRP A O 1
ATOM 4162 N N . LEU A 1 286 ? 84.159 100.595 88.964 1.00 61.90 286 LEU A N 1
ATOM 4163 C CA . LEU A 1 286 ? 83.635 100.948 87.650 1.00 68.28 286 LEU A CA 1
ATOM 4164 C C . LEU A 1 286 ? 82.159 100.594 87.524 1.00 67.28 286 LEU A C 1
ATOM 4165 O O . LEU A 1 286 ? 81.369 101.381 86.991 1.00 75.27 286 LEU A O 1
ATOM 4181 N N . LEU A 1 287 ? 81.767 99.414 88.004 1.00 62.07 287 LEU A N 1
ATOM 4182 C CA . LEU A 1 287 ? 80.406 98.944 87.766 1.00 67.66 287 LEU A CA 1
ATOM 4183 C C . LEU A 1 287 ? 79.384 99.740 88.572 1.00 76.72 287 LEU A C 1
ATOM 4184 O O . LEU A 1 287 ? 78.312 100.080 88.058 1.00 78.45 287 LEU A O 1
ATOM 4200 N N . ILE A 1 288 ? 79.692 100.047 89.834 1.00 73.58 288 ILE A N 1
ATOM 4201 C CA . ILE A 1 288 ? 78.729 100.754 90.673 1.00 68.33 288 ILE A CA 1
ATOM 4202 C C . ILE A 1 288 ? 78.526 102.187 90.196 1.00 72.37 288 ILE A C 1
ATOM 4203 O O . ILE A 1 288 ? 77.417 102.727 90.288 1.00 74.77 288 ILE A O 1
ATOM 4219 N N . THR A 1 289 ? 79.574 102.829 89.685 1.00 69.18 289 THR A N 1
ATOM 4220 C CA . THR A 1 289 ? 79.505 104.223 89.270 1.00 65.42 289 THR A CA 1
ATOM 4221 C C . THR A 1 289 ? 78.939 104.395 87.863 1.00 68.38 289 THR A C 1
ATOM 4222 O O . THR A 1 289 ? 79.133 105.454 87.255 1.00 72.18 289 THR A O 1
ATOM 4233 N N . GLY A 1 290 ? 78.248 103.389 87.332 1.00 71.30 290 GLY A N 1
ATOM 4234 C CA . GLY A 1 290 ? 77.630 103.490 86.027 1.00 77.90 290 GLY A CA 1
ATOM 4235 C C . GLY A 1 290 ? 78.538 103.186 84.857 1.00 79.22 290 GLY A C 1
ATOM 4236 O O . GLY A 1 290 ? 78.066 103.197 83.713 1.00 77.94 290 GLY A O 1
ATOM 4240 N N . ARG A 1 291 ? 79.819 102.913 85.097 1.00 77.55 291 ARG A N 1
ATOM 4241 C CA . ARG A 1 291 ? 80.758 102.568 84.031 1.00 76.50 291 ARG A CA 1
ATOM 4242 C C . ARG A 1 291 ? 80.691 101.060 83.828 1.00 78.37 291 ARG A C 1
ATOM 4243 O O . ARG A 1 291 ? 81.336 100.285 84.534 1.00 76.93 291 ARG A O 1
ATOM 4264 N N . LEU A 1 292 ? 79.894 100.642 82.846 1.00 81.25 292 LEU A N 1
ATOM 4265 C CA . LEU A 1 292 ? 79.651 99.227 82.598 1.00 81.19 292 LEU A CA 1
ATOM 4266 C C . LEU A 1 292 ? 80.578 98.663 81.527 1.00 82.38 292 LEU A C 1
ATOM 4267 O O . LEU A 1 292 ? 81.215 97.626 81.737 1.00 82.22 292 LEU A O 1
ATOM 4283 N N . ASP A 1 293 ? 80.656 99.326 80.372 1.00 82.28 293 ASP A N 1
ATOM 4284 C CA . ASP A 1 293 ? 81.416 98.774 79.256 1.00 76.46 293 ASP A CA 1
ATOM 4285 C C . ASP A 1 293 ? 82.894 98.650 79.600 1.00 73.29 293 ASP A C 1
ATOM 4286 O O . ASP A 1 293 ? 83.521 97.620 79.321 1.00 80.91 293 ASP A O 1
ATOM 4295 N N . ARG A 1 294 ? 83.470 99.685 80.214 1.00 68.63 294 ARG A N 1
ATOM 4296 C CA . ARG A 1 294 ? 84.885 99.638 80.566 1.00 73.37 294 ARG A CA 1
ATOM 4297 C C . ARG A 1 294 ? 85.157 98.580 81.629 1.00 72.74 294 ARG A C 1
ATOM 4298 O O . ARG A 1 294 ? 86.180 97.888 81.576 1.00 78.43 294 ARG A O 1
ATOM 4319 N N . GLY A 1 295 ? 84.260 98.446 82.607 1.00 67.90 295 GLY A N 1
ATOM 4320 C CA . GLY A 1 295 ? 84.429 97.404 83.606 1.00 69.34 295 GLY A CA 1
ATOM 4321 C C . GLY A 1 295 ? 84.377 96.014 83.004 1.00 68.51 295 GLY A C 1
ATOM 4322 O O . GLY A 1 295 ? 85.168 95.139 83.364 1.00 77.57 295 GLY A O 1
ATOM 4326 N N . LEU A 1 296 ? 83.443 95.791 82.077 1.00 68.70 296 LEU A N 1
ATOM 4327 C CA . LEU A 1 296 ? 83.373 94.505 81.392 1.00 69.28 296 LEU A CA 1
ATOM 4328 C C . LEU A 1 296 ? 84.643 94.241 80.594 1.00 73.62 296 LEU A C 1
ATOM 4329 O O . LEU A 1 296 ? 85.166 93.118 80.589 1.00 73.57 296 LEU A O 1
ATOM 4345 N N . ARG A 1 297 ? 85.152 95.267 79.908 1.00 73.95 297 ARG A N 1
ATOM 4346 C CA . ARG A 1 297 ? 86.384 95.109 79.143 1.00 70.02 297 ARG A CA 1
ATOM 4347 C C . ARG A 1 297 ? 87.552 94.747 80.051 1.00 69.27 297 ARG A C 1
ATOM 4348 O O . ARG A 1 297 ? 88.355 93.864 79.724 1.00 73.65 297 ARG A O 1
ATOM 4369 N N . GLU A 1 298 ? 87.662 95.417 81.200 1.00 65.50 298 GLU A N 1
ATOM 4370 C CA . GLU A 1 298 ? 88.739 95.110 82.137 1.00 62.94 298 GLU A CA 1
ATOM 4371 C C . GLU A 1 298 ? 88.601 93.698 82.692 1.00 61.57 298 GLU A C 1
ATOM 4372 O O . GLU A 1 298 ? 89.599 92.985 82.858 1.00 67.58 298 GLU A O 1
ATOM 4384 N N . LEU A 1 299 ? 87.372 93.281 83.001 1.00 65.08 299 LEU A N 1
ATOM 4385 C CA . LEU A 1 299 ? 87.158 91.924 83.489 1.00 63.48 299 LEU A CA 1
ATOM 4386 C C . LEU A 1 299 ? 87.591 90.897 82.453 1.00 61.88 299 LEU A C 1
ATOM 4387 O O . LEU A 1 299 ? 88.257 89.910 82.786 1.00 67.76 299 LEU A O 1
ATOM 4403 N N . GLN A 1 300 ? 87.220 91.110 81.188 1.00 56.41 300 GLN A N 1
ATOM 4404 C CA . GLN A 1 300 ? 87.638 90.185 80.140 1.00 61.89 300 GLN A CA 1
ATOM 4405 C C . GLN A 1 300 ? 89.154 90.180 79.982 1.00 65.89 300 GLN A C 1
ATOM 4406 O O . GLN A 1 300 ? 89.760 89.122 79.771 1.00 64.04 300 GLN A O 1
ATOM 4420 N N . ARG A 1 301 ? 89.784 91.353 80.076 1.00 70.92 301 ARG A N 1
ATOM 4421 C CA . ARG A 1 301 ? 91.239 91.419 79.992 1.00 61.91 301 ARG A CA 1
ATOM 4422 C C . ARG A 1 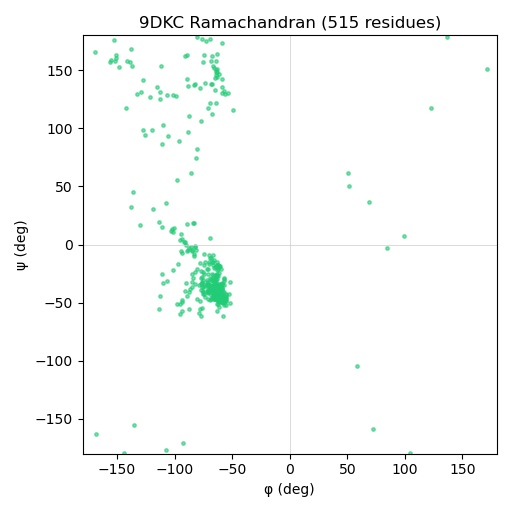301 ? 91.886 90.585 81.090 1.00 60.61 301 ARG A C 1
ATOM 4423 O O . ARG A 1 301 ? 92.806 89.800 80.832 1.00 64.47 301 ARG A O 1
ATOM 4444 N N . VAL A 1 302 ? 91.413 90.739 82.327 1.00 59.98 302 VAL A N 1
ATOM 4445 C CA . VAL A 1 302 ? 92.003 89.988 83.430 1.00 53.26 302 VAL A CA 1
ATOM 4446 C C . VAL A 1 302 ? 91.754 88.496 83.251 1.00 54.04 302 VAL A C 1
ATOM 4447 O O . VAL A 1 302 ? 92.634 87.670 83.520 1.00 59.74 302 VAL A O 1
ATOM 4460 N N . ALA A 1 303 ? 90.556 88.123 82.798 1.00 56.88 303 ALA A N 1
ATOM 4461 C CA . ALA A 1 303 ? 90.265 86.711 82.576 1.00 66.44 303 ALA A CA 1
ATOM 4462 C C . ALA A 1 303 ? 91.202 86.117 81.533 1.00 71.55 303 ALA A C 1
ATOM 4463 O O . ALA A 1 303 ? 91.692 84.993 81.694 1.00 72.79 303 ALA A O 1
ATOM 4470 N N . ALA A 1 304 ? 91.459 86.855 80.452 1.00 72.98 304 ALA A N 1
ATOM 4471 C CA . ALA A 1 304 ? 92.413 86.388 79.451 1.00 68.26 304 ALA A CA 1
ATOM 4472 C C . ALA A 1 304 ? 93.815 86.288 80.037 1.00 62.92 304 ALA A C 1
ATOM 4473 O O . ALA A 1 304 ? 94.565 85.358 79.719 1.00 65.55 304 ALA A O 1
ATOM 4480 N N . ILE A 1 305 ? 94.185 87.240 80.893 1.00 59.95 305 ILE A N 1
ATOM 4481 C CA . ILE A 1 305 ? 95.494 87.195 81.539 1.00 61.05 305 ILE A CA 1
ATOM 4482 C C . ILE A 1 305 ? 95.610 85.956 82.417 1.00 62.28 305 ILE A C 1
ATOM 4483 O O . ILE A 1 305 ? 96.637 85.266 82.411 1.00 63.83 305 ILE A O 1
ATOM 4499 N N . ASN A 1 306 ? 94.558 85.647 83.177 1.00 70.10 306 ASN A N 1
ATOM 4500 C CA . ASN A 1 306 ? 94.634 84.619 84.210 1.00 66.58 306 ASN A CA 1
ATOM 4501 C C . ASN A 1 306 ? 94.653 83.203 83.652 1.00 60.82 306 ASN A C 1
ATOM 4502 O O . ASN A 1 306 ? 94.853 82.261 84.425 1.00 54.28 306 ASN A O 1
ATOM 4513 N N . GLY A 1 307 ? 94.445 83.025 82.353 1.00 68.03 307 GLY A N 1
ATOM 4514 C CA . GLY A 1 307 ? 94.487 81.713 81.744 1.00 74.86 307 GLY A CA 1
ATOM 4515 C C . GLY A 1 307 ? 93.146 81.060 81.505 1.00 80.62 307 GLY A C 1
ATOM 4516 O O . GLY A 1 307 ? 93.112 79.884 81.124 1.00 75.53 307 GLY A O 1
ATOM 4520 N N . LYS A 1 308 ? 92.043 81.773 81.720 1.00 88.58 308 LYS A N 1
ATOM 4521 C CA . LYS A 1 308 ? 90.697 81.262 81.468 1.00 96.91 308 LYS A CA 1
ATOM 4522 C C . LYS A 1 308 ? 90.050 82.165 80.422 1.00 95.67 308 LYS A C 1
ATOM 4523 O O . LYS A 1 308 ? 89.547 83.245 80.746 1.00 92.25 308 LYS A O 1
ATOM 4542 N N . ARG A 1 309 ? 90.068 81.720 79.165 1.00 96.96 309 ARG A N 1
ATOM 4543 C CA . ARG A 1 309 ? 89.563 82.517 78.054 1.00 99.75 309 ARG A CA 1
ATOM 4544 C C . ARG A 1 309 ? 88.078 82.273 77.804 1.00 102.80 309 ARG A C 1
ATOM 4545 O O . ARG A 1 309 ? 87.315 83.222 77.594 1.00 108.85 309 ARG A O 1
ATOM 4566 N N . ALA A 1 310 ? 87.657 81.006 77.820 1.00 101.81 310 ALA A N 1
ATOM 4567 C CA . ALA A 1 310 ? 86.265 80.686 77.526 1.00 101.54 310 ALA A CA 1
ATOM 4568 C C . ALA A 1 310 ? 85.327 81.319 78.544 1.00 104.04 310 ALA A C 1
ATOM 4569 O O . ALA A 1 310 ? 84.261 81.832 78.183 1.00 104.24 310 ALA A O 1
ATOM 4576 N N . VAL A 1 311 ? 85.704 81.292 79.824 1.00 103.44 311 VAL A N 1
ATOM 4577 C CA . VAL A 1 311 ? 84.852 81.873 80.859 1.00 104.87 311 VAL A CA 1
ATOM 4578 C C . VAL A 1 311 ? 84.632 83.356 80.588 1.00 103.40 311 VAL A C 1
ATOM 4579 O O . VAL A 1 311 ? 83.497 83.847 80.599 1.00 104.39 311 VAL A O 1
ATOM 4592 N N . GLY A 1 312 ? 85.716 84.088 80.328 1.00 99.38 312 GLY A N 1
ATOM 4593 C CA . GLY A 1 312 ? 85.586 85.504 80.034 1.00 95.61 312 GLY A CA 1
ATOM 4594 C C . GLY A 1 312 ? 84.800 85.777 78.769 1.00 100.56 312 GLY A C 1
ATOM 4595 O O . GLY A 1 312 ? 84.066 86.766 78.690 1.00 100.92 312 GLY A O 1
ATOM 4599 N N . ASP A 1 313 ? 84.942 84.913 77.760 1.00 106.29 313 ASP A N 1
ATOM 4600 C CA . ASP A 1 313 ? 84.213 85.113 76.512 1.00 107.17 313 ASP A CA 1
ATOM 4601 C C . ASP A 1 313 ? 82.707 85.006 76.724 1.00 110.04 313 ASP A C 1
ATOM 4602 O O . ASP A 1 313 ? 81.936 85.785 76.154 1.00 110.88 313 ASP A O 1
ATOM 4611 N N . THR A 1 314 ? 82.268 84.044 77.539 1.00 112.76 314 THR A N 1
ATOM 4612 C CA . THR A 1 314 ? 80.841 83.828 77.753 1.00 113.06 314 THR A CA 1
ATOM 4613 C C . THR A 1 314 ? 80.168 84.976 78.493 1.00 110.70 314 THR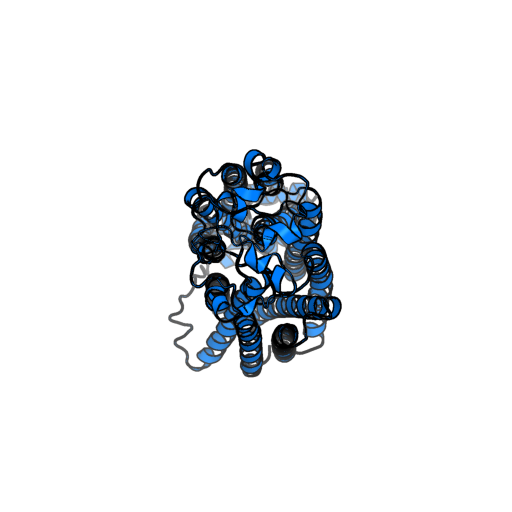 A C 1
ATOM 4614 O O . THR A 1 314 ? 78.934 85.042 78.499 1.00 105.49 314 THR A O 1
ATOM 4625 N N . LEU A 1 315 ? 80.933 85.868 79.113 1.00 109.42 315 LEU A N 1
ATOM 4626 C CA . LEU A 1 315 ? 80.345 86.971 79.860 1.00 110.58 315 LEU A CA 1
ATOM 4627 C C . LEU A 1 315 ? 79.594 87.917 78.930 1.00 113.74 315 LEU A C 1
ATOM 4628 O O . LEU A 1 315 ? 80.013 88.164 77.796 1.00 115.40 315 LEU A O 1
ATOM 4644 N N . THR A 1 316 ? 78.479 88.444 79.417 1.00 110.05 316 THR A N 1
ATOM 4645 C CA . THR A 1 316 ? 77.666 89.406 78.692 1.00 107.44 316 THR A CA 1
ATOM 4646 C C . THR A 1 316 ? 77.197 90.476 79.664 1.00 109.59 316 THR A C 1
ATOM 4647 O O . THR A 1 316 ? 77.142 90.240 80.876 1.00 112.59 316 THR A O 1
ATOM 4658 N N . PRO A 1 317 ? 76.850 91.665 79.165 1.00 107.72 317 PRO A N 1
ATOM 4659 C CA . PRO A 1 317 ? 76.420 92.737 80.078 1.00 102.63 317 PRO A CA 1
ATOM 4660 C C . PRO A 1 317 ? 75.177 92.390 80.875 1.00 103.91 317 PRO A C 1
ATOM 4661 O O . PRO A 1 317 ? 74.979 92.951 81.960 1.00 104.02 317 PRO A O 1
ATOM 4672 N N . GLN A 1 318 ? 74.338 91.478 80.382 1.00 107.32 318 GLN A N 1
ATOM 4673 C CA . GLN A 1 318 ? 73.106 91.149 81.093 1.00 103.51 318 GLN A CA 1
ATOM 4674 C C . GLN A 1 318 ? 73.411 90.406 82.387 1.00 104.20 318 GLN A C 1
ATOM 4675 O O . GLN A 1 318 ? 72.883 90.747 83.453 1.00 104.36 318 GLN A O 1
ATOM 4689 N N . VAL A 1 319 ? 74.264 89.384 82.313 1.00 105.89 319 VAL A N 1
ATOM 4690 C CA . VAL A 1 319 ? 74.673 88.672 83.519 1.00 108.00 319 VAL A CA 1
ATOM 4691 C C . VAL A 1 319 ? 75.415 89.614 84.457 1.00 108.33 319 VAL A C 1
ATOM 4692 O O . VAL A 1 319 ? 75.279 89.529 85.683 1.00 111.93 319 VAL A O 1
ATOM 4705 N N . LEU A 1 320 ? 76.216 90.522 83.896 1.00 100.02 320 LEU A N 1
ATOM 4706 C CA . LEU A 1 320 ? 76.938 91.481 84.723 1.00 98.58 320 LEU A CA 1
ATOM 4707 C C . LEU A 1 320 ? 75.977 92.363 85.509 1.00 103.50 320 LEU A C 1
ATOM 4708 O O . LEU A 1 320 ? 76.189 92.618 86.701 1.00 104.51 320 LEU A O 1
ATOM 4724 N N . LEU A 1 321 ? 74.915 92.844 84.859 1.00 106.06 321 LEU A N 1
ATOM 4725 C CA . LEU A 1 321 ? 73.927 93.653 85.565 1.00 100.97 321 LEU A CA 1
ATOM 4726 C C . LEU A 1 321 ? 73.178 92.828 86.604 1.00 106.68 321 LEU A C 1
ATOM 4727 O O . LEU A 1 321 ? 72.940 93.297 87.723 1.00 106.44 321 LEU A O 1
ATOM 4731 N N . SER A 1 322 ? 72.798 91.597 86.252 1.00 109.84 322 SER A N 1
ATOM 4732 C CA . SER A 1 322 ? 72.035 90.767 87.181 1.00 106.45 322 SER A CA 1
ATOM 4733 C C . SER A 1 322 ? 72.844 90.442 88.432 1.00 105.50 322 SER A C 1
ATOM 4734 O O . SER A 1 322 ? 72.315 90.480 89.549 1.00 108.32 322 SER A O 1
ATOM 4742 N N . ALA A 1 323 ? 74.128 90.120 88.265 1.00 103.94 323 ALA A N 1
ATOM 4743 C CA . ALA A 1 323 ? 74.929 89.656 89.393 1.00 106.70 323 ALA A CA 1
ATOM 4744 C C . ALA A 1 323 ? 75.229 90.774 90.382 1.00 109.22 323 ALA A C 1
ATOM 4745 O O . ALA A 1 323 ? 75.461 90.503 91.566 1.00 106.29 323 ALA A O 1
ATOM 4752 N N . MET A 1 324 ? 75.232 92.025 89.928 1.00 111.30 324 MET A N 1
ATOM 4753 C CA . MET A 1 324 ? 75.543 93.164 90.780 1.00 113.27 324 MET A CA 1
ATOM 4754 C C . MET A 1 324 ? 74.296 93.904 91.249 1.00 120.39 324 MET A C 1
ATOM 4755 O O . MET A 1 324 ? 74.406 95.031 91.740 1.00 121.02 324 MET A O 1
ATOM 4769 N N . GLN A 1 325 ? 73.114 93.300 91.105 1.00 121.83 325 GLN A N 1
ATOM 4770 C CA . GLN A 1 325 ? 71.897 93.947 91.581 1.00 120.05 325 GLN A CA 1
ATOM 4771 C C . GLN A 1 325 ? 71.917 94.135 93.091 1.00 123.37 325 GLN A C 1
ATOM 4772 O O . GLN A 1 325 ? 71.311 95.082 93.605 1.00 124.10 325 GLN A O 1
ATOM 4786 N N . GLU A 1 326 ? 72.602 93.250 93.818 1.00 123.87 326 GLU A N 1
ATOM 4787 C CA . GLU A 1 326 ? 72.635 93.364 95.272 1.00 123.45 326 GLU A CA 1
ATOM 4788 C C . GLU A 1 326 ? 73.262 94.682 95.706 1.00 120.67 326 GLU A C 1
ATOM 4789 O O . GLU A 1 326 ? 72.748 95.357 96.606 1.00 121.05 326 GLU A O 1
ATOM 4801 N N . GLU A 1 327 ? 74.376 95.066 95.079 1.00 116.84 327 GLU A N 1
ATOM 4802 C CA . GLU A 1 327 ? 75.026 96.322 95.436 1.00 117.76 327 GLU A CA 1
ATOM 4803 C C . GLU A 1 327 ? 74.209 97.521 94.969 1.00 126.68 327 GLU A C 1
ATOM 4804 O O . GLU A 1 327 ? 74.089 98.517 95.691 1.00 131.04 327 GLU A O 1
ATOM 4816 N N . LEU A 1 328 ? 73.639 97.443 93.764 1.00 128.87 328 LEU A N 1
ATOM 4817 C CA . LEU A 1 328 ? 72.884 98.571 93.228 1.00 131.56 328 LEU A CA 1
ATOM 4818 C C . LEU A 1 328 ? 71.638 98.855 94.060 1.00 137.04 328 LEU A C 1
ATOM 4819 O O . LEU A 1 328 ? 71.311 100.019 94.318 1.00 135.32 328 LEU A O 1
ATOM 4823 N N . SER A 1 329 ? 70.930 97.807 94.488 1.00 137.50 329 SER A N 1
ATOM 4824 C CA . SER A 1 329 ? 69.689 98.009 95.230 1.00 137.60 329 SER A CA 1
ATOM 4825 C C . SER A 1 329 ? 69.940 98.758 96.532 1.00 138.75 329 SER A C 1
ATOM 4826 O O . SER A 1 329 ? 69.183 99.668 96.889 1.00 142.64 329 SER A O 1
ATOM 4834 N N . VAL A 1 330 ? 70.998 98.392 97.253 1.00 137.69 330 VAL A N 1
ATOM 4835 C CA . VAL A 1 330 ? 71.337 99.046 98.511 1.00 143.98 330 VAL A CA 1
ATOM 4836 C C . VAL A 1 330 ? 72.543 99.946 98.288 1.00 145.07 330 VAL A C 1
ATOM 4837 O O . VAL A 1 330 ? 73.692 99.503 98.389 1.00 145.05 330 VAL A O 1
ATOM 4841 N N . GLY A 1 331 ? 72.288 101.216 97.987 1.00 144.74 331 GLY A N 1
ATOM 4842 C CA . GLY A 1 331 ? 73.358 102.170 97.782 1.00 150.25 331 GLY A CA 1
ATOM 4843 C C . GLY A 1 331 ? 73.889 102.703 99.095 1.00 156.76 331 GLY A C 1
ATOM 4844 O O . GLY A 1 331 ? 73.601 103.843 99.472 1.00 156.36 331 GLY A O 1
ATOM 4848 N N . GLN A 1 332 ? 74.656 101.877 99.804 1.00 156.89 332 GLN A N 1
ATOM 4849 C CA . GLN A 1 332 ? 75.172 102.250 101.115 1.00 154.97 332 GLN A CA 1
ATOM 4850 C C . GLN A 1 332 ? 75.822 103.624 101.065 1.00 154.95 332 GLN A C 1
ATOM 4851 O O . GLN A 1 332 ? 76.835 103.822 100.388 1.00 150.44 332 GLN A O 1
ATOM 4865 N N . ALA A 1 333 ? 75.232 104.573 101.790 1.00 156.49 333 ALA A N 1
ATOM 4866 C CA . ALA A 1 333 ? 75.755 105.928 101.877 1.00 153.90 333 ALA A CA 1
ATOM 4867 C C . ALA A 1 333 ? 76.543 106.088 103.166 1.00 151.13 333 ALA A C 1
ATOM 4868 O O . ALA A 1 333 ? 76.023 105.748 104.239 1.00 148.39 333 ALA A O 1
ATOM 4875 N N . PRO A 1 334 ? 77.783 106.574 103.126 1.00 150.15 334 PRO A N 1
ATOM 4876 C CA . PRO A 1 334 ? 78.545 106.729 104.370 1.00 145.83 334 PRO A CA 1
ATOM 4877 C C . PRO A 1 334 ? 77.769 107.538 105.399 1.00 138.40 334 PRO A C 1
ATOM 4878 O O . PRO A 1 334 ? 77.259 108.623 105.109 1.00 136.07 334 PRO A O 1
ATOM 4889 N N . ALA A 1 335 ? 77.685 107.002 106.612 1.00 128.34 335 ALA A N 1
ATOM 4890 C CA . ALA A 1 335 ? 76.982 107.660 107.702 1.00 117.08 335 ALA A CA 1
ATOM 4891 C C . ALA A 1 335 ? 77.935 108.581 108.448 1.00 112.13 335 ALA A C 1
ATOM 4892 O O . ALA A 1 335 ? 79.080 108.216 108.729 1.00 107.61 335 ALA A O 1
ATOM 4899 N N . SER A 1 336 ? 77.458 109.780 108.765 1.00 112.21 336 SER A N 1
ATOM 4900 C CA . SER A 1 336 ? 78.274 110.752 109.470 1.00 109.41 336 SER A CA 1
ATOM 4901 C C . SER A 1 336 ? 78.377 110.372 110.946 1.00 98.20 336 SER A C 1
ATOM 4902 O O . SER A 1 336 ? 77.775 109.401 111.411 1.00 94.18 336 SER A O 1
ATOM 4906 N N . LEU A 1 337 ? 79.157 111.150 111.696 1.00 94.65 337 LEU A N 1
ATOM 4907 C CA . LEU A 1 337 ? 79.343 110.889 113.116 1.00 85.12 337 LEU A CA 1
ATOM 4908 C C . LEU A 1 337 ? 78.094 111.180 113.936 1.00 91.69 337 LEU A C 1
ATOM 4909 O O . LEU A 1 337 ? 78.061 110.833 115.122 1.00 92.97 337 LEU A O 1
ATOM 4925 N N . GLY A 1 338 ? 77.073 111.799 113.341 1.00 96.87 338 GLY A N 1
ATOM 4926 C CA . GLY A 1 338 ? 75.865 112.099 114.090 1.00 101.45 338 GLY A CA 1
ATOM 4927 C C . GLY A 1 338 ? 75.224 110.871 114.704 1.00 102.30 338 GLY A C 1
ATOM 4928 O O . GLY A 1 338 ? 74.572 110.964 115.747 1.00 105.12 338 GLY A O 1
ATOM 4932 N N . THR A 1 339 ? 75.391 109.711 114.071 1.00 102.41 339 THR A N 1
ATOM 4933 C CA . THR A 1 339 ? 74.841 108.459 114.570 1.00 104.45 339 THR A CA 1
ATOM 4934 C C . THR A 1 339 ? 75.887 107.587 115.252 1.00 96.37 339 THR A C 1
ATOM 4935 O O . THR A 1 339 ? 75.625 106.405 115.499 1.00 101.47 339 THR A O 1
ATOM 4946 N N . LEU A 1 340 ? 77.064 108.134 115.558 1.00 89.37 340 LEU A N 1
ATOM 4947 C CA . LEU A 1 340 ? 78.138 107.375 116.186 1.00 84.55 340 LEU A CA 1
ATOM 4948 C C . LEU A 1 340 ? 78.425 107.855 117.603 1.00 90.53 340 LEU A C 1
ATOM 4949 O O . LEU A 1 340 ? 78.383 107.061 118.546 1.00 92.27 340 LEU A O 1
ATOM 4965 N N . LEU A 1 341 ? 78.718 109.144 117.778 1.00 95.64 341 LEU A N 1
ATOM 4966 C CA . LEU A 1 341 ? 79.017 109.681 119.099 1.00 94.73 341 LEU A CA 1
ATOM 4967 C C . LEU A 1 341 ? 77.768 109.912 119.938 1.00 94.86 341 LEU A C 1
ATOM 4968 O O . LEU A 1 341 ? 77.881 110.077 121.158 1.00 93.04 341 LEU A O 1
ATOM 4984 N N . ARG A 1 342 ? 76.586 109.931 119.318 1.00 93.88 342 ARG A N 1
ATOM 4985 C CA . ARG A 1 342 ? 75.371 110.245 120.060 1.00 100.34 342 ARG A CA 1
ATOM 4986 C C . ARG A 1 342 ? 74.981 109.126 121.019 1.00 105.12 342 ARG A C 1
ATOM 4987 O O . ARG A 1 342 ? 74.459 109.403 122.104 1.00 106.43 342 ARG A O 1
ATOM 5008 N N . THR A 1 343 ? 75.218 107.873 120.650 1.00 105.07 343 THR A N 1
ATOM 5009 C CA . THR A 1 343 ? 74.847 106.758 121.519 1.00 101.41 343 THR A CA 1
ATOM 5010 C C . THR A 1 343 ? 75.770 106.726 122.732 1.00 103.77 343 THR A C 1
ATOM 5011 O O . THR A 1 343 ? 76.983 106.542 122.567 1.00 97.05 343 THR A O 1
ATOM 5022 N N . PRO A 1 344 ? 75.256 106.890 123.958 1.00 108.39 344 PRO A N 1
ATOM 5023 C CA . PRO A 1 344 ? 76.162 106.915 125.121 1.00 95.98 344 PRO A CA 1
ATOM 5024 C C . PRO A 1 344 ? 76.987 105.650 125.281 1.00 91.59 344 PRO A C 1
ATOM 5025 O O . PRO A 1 344 ? 78.167 105.727 125.646 1.00 86.53 344 PRO A O 1
ATOM 5036 N N . GLY A 1 345 ? 76.403 104.483 125.002 1.00 89.28 345 GLY A N 1
ATOM 5037 C CA . GLY A 1 345 ? 77.095 103.234 125.276 1.00 86.07 345 GLY A CA 1
ATOM 5038 C C . GLY A 1 345 ? 78.379 103.068 124.490 1.00 85.24 345 GLY A C 1
ATOM 5039 O O . GLY A 1 345 ? 79.341 102.473 124.983 1.00 86.10 345 GLY A O 1
ATOM 5043 N N . LEU A 1 346 ? 78.417 103.586 123.267 1.00 78.74 346 LEU A N 1
ATOM 5044 C CA . LEU A 1 346 ? 79.553 103.412 122.373 1.00 71.87 346 LEU A CA 1
ATOM 5045 C C . LEU A 1 346 ? 80.597 104.515 122.516 1.00 74.33 346 LEU A C 1
ATOM 5046 O O . LEU A 1 346 ? 81.618 104.474 121.824 1.00 73.67 346 LEU A O 1
ATOM 5062 N N . ARG A 1 347 ? 80.376 105.490 123.401 1.00 74.79 347 ARG A N 1
ATOM 5063 C CA . ARG A 1 347 ? 81.298 106.618 123.509 1.00 70.91 347 ARG A CA 1
ATOM 5064 C C . ARG A 1 347 ? 82.681 106.164 123.967 1.00 69.30 347 ARG A C 1
ATOM 5065 O O . ARG A 1 347 ? 83.702 106.569 123.396 1.00 67.25 347 ARG A O 1
ATOM 5086 N N . LEU A 1 348 ? 82.732 105.313 124.996 1.00 65.99 348 LEU A N 1
ATOM 5087 C CA . LEU A 1 348 ? 84.016 104.904 125.557 1.00 61.70 348 LEU A CA 1
ATOM 5088 C C . LEU A 1 348 ? 84.869 104.186 124.520 1.00 59.85 348 LEU A C 1
ATOM 5089 O O . LEU A 1 348 ? 86.087 104.395 124.452 1.00 58.98 348 LEU A O 1
ATOM 5105 N N . ARG A 1 349 ? 84.252 103.321 123.717 1.00 54.08 349 ARG A N 1
ATOM 5106 C CA . ARG A 1 349 ? 85.002 102.577 122.713 1.00 53.05 349 ARG A CA 1
ATOM 5107 C C . ARG A 1 349 ? 85.702 103.525 121.747 1.00 53.54 349 ARG A C 1
ATOM 5108 O O . ARG A 1 349 ? 86.903 103.390 121.483 1.00 52.59 349 ARG A O 1
ATOM 5129 N N . THR A 1 350 ? 84.961 104.502 121.218 1.00 56.06 350 THR A N 1
ATOM 5130 C CA . THR A 1 350 ? 85.543 105.454 120.278 1.00 58.13 350 THR A CA 1
ATOM 5131 C C . THR A 1 350 ? 86.624 106.295 120.942 1.00 52.09 350 THR A C 1
ATOM 5132 O O . THR A 1 350 ? 87.690 106.527 120.356 1.00 49.68 350 THR A O 1
ATOM 5143 N N . CYS A 1 351 ? 86.367 106.761 122.166 1.00 49.69 351 CYS A N 1
ATOM 5144 C CA . CYS A 1 351 ? 87.364 107.555 122.875 1.00 47.53 351 CYS A CA 1
ATOM 5145 C C . CYS A 1 351 ? 88.672 106.786 123.016 1.00 47.98 351 CYS A C 1
ATOM 5146 O O . CYS A 1 351 ? 89.747 107.298 122.683 1.00 45.85 351 CYS A O 1
ATOM 5154 N N . ILE A 1 352 ? 88.597 105.539 123.484 1.00 46.14 352 ILE A N 1
ATOM 5155 C CA . ILE A 1 352 ? 89.813 104.770 123.735 1.00 42.29 352 ILE A CA 1
ATOM 5156 C C . ILE A 1 352 ? 90.511 104.416 122.426 1.00 44.35 352 ILE A C 1
ATOM 5157 O O . ILE A 1 352 ? 91.746 104.447 122.338 1.00 41.33 352 ILE A O 1
ATOM 5173 N N . SER A 1 353 ? 89.744 104.061 121.392 1.00 50.79 353 SER A N 1
ATOM 5174 C CA . SER A 1 353 ? 90.357 103.712 120.114 1.00 53.63 353 SER A CA 1
ATOM 5175 C C . SER A 1 353 ? 91.107 104.902 119.526 1.00 51.64 353 SER A C 1
ATOM 5176 O O . SER A 1 353 ? 92.251 104.770 119.071 1.00 54.73 353 SER A O 1
ATOM 5184 N N . THR A 1 354 ? 90.478 106.081 119.532 1.00 42.53 354 THR A N 1
ATOM 5185 C CA . THR A 1 354 ? 91.158 107.271 119.033 1.00 44.73 354 THR A CA 1
ATOM 5186 C C . THR A 1 354 ? 92.359 107.618 119.902 1.00 46.55 354 THR A C 1
ATOM 5187 O O . THR A 1 354 ? 93.386 108.083 119.393 1.00 48.72 354 THR A O 1
ATOM 5198 N N . LEU A 1 355 ? 92.253 107.400 121.215 1.00 44.46 355 LEU A N 1
ATOM 5199 C CA . LEU A 1 355 ? 93.391 107.632 122.097 1.00 35.84 355 LEU A CA 1
ATOM 5200 C C . LEU A 1 355 ? 94.578 106.772 121.684 1.00 36.14 355 LEU A C 1
ATOM 5201 O O . LEU A 1 355 ? 95.708 107.260 121.591 1.00 35.54 355 LEU A O 1
ATOM 5217 N N . CYS A 1 356 ? 94.336 105.485 121.428 1.00 41.99 356 CYS A N 1
ATOM 5218 C CA . CYS A 1 356 ? 95.419 104.591 121.021 1.00 42.57 356 CYS A CA 1
ATOM 5219 C C . CYS A 1 356 ? 96.004 105.011 119.677 1.00 45.14 356 CYS A C 1
ATOM 5220 O O . CYS A 1 356 ? 97.232 105.055 119.498 1.00 45.43 356 CYS A O 1
ATOM 5228 N N . TRP A 1 357 ? 95.148 105.293 118.706 1.00 43.48 357 TRP A N 1
ATOM 5229 C CA . TRP A 1 357 ? 95.630 105.691 117.396 1.00 43.83 357 TRP A CA 1
ATOM 5230 C C . TRP A 1 357 ? 96.473 106.977 117.497 1.00 42.98 357 TRP A C 1
ATOM 5231 O O . TRP A 1 357 ? 97.481 107.065 116.854 1.00 46.32 357 TRP A O 1
ATOM 5252 N N . PHE A 1 358 ? 96.060 107.988 118.261 1.00 42.09 358 PHE A N 1
ATOM 5253 C CA . PHE A 1 358 ? 96.852 109.200 118.426 1.00 44.09 358 PHE A CA 1
ATOM 5254 C C . PHE A 1 358 ? 98.149 108.916 119.169 1.00 47.42 358 PHE A C 1
ATOM 5255 O O . PHE A 1 358 ? 99.205 109.444 118.806 1.00 44.36 358 PHE A O 1
ATOM 5272 N N . ALA A 1 359 ? 98.091 108.099 120.222 1.00 48.86 359 ALA A N 1
ATOM 5273 C CA . ALA A 1 359 ? 99.292 107.811 120.995 1.00 39.27 359 ALA A CA 1
ATOM 5274 C C . ALA A 1 359 ? 100.373 107.214 120.109 1.00 39.70 359 ALA A C 1
ATOM 5275 O O . ALA A 1 359 ? 101.529 107.658 120.131 1.00 43.00 359 ALA A O 1
ATOM 5282 N N . PHE A 1 360 ? 100.031 106.225 119.290 1.00 37.78 360 PHE A N 1
ATOM 5283 C CA . PHE A 1 360 ? 101.030 105.632 118.398 1.00 43.27 360 PHE A CA 1
ATOM 5284 C C . PHE A 1 360 ? 101.423 106.549 117.248 1.00 47.80 360 PHE A C 1
ATOM 5285 O O . PHE A 1 360 ? 102.522 106.458 116.733 1.00 51.07 360 PHE A O 1
ATOM 5302 N N . GLY A 1 361 ? 100.520 107.367 116.763 1.00 52.04 361 GLY A N 1
ATOM 5303 C CA . GLY A 1 361 ? 100.888 108.231 115.667 1.00 52.74 361 GLY A CA 1
ATOM 5304 C C . GLY A 1 361 ? 101.848 109.287 116.142 1.00 53.26 361 GLY A C 1
ATOM 5305 O O . GLY A 1 361 ? 102.725 109.690 115.429 1.00 54.68 361 GLY A O 1
ATOM 5309 N N . PHE A 1 362 ? 101.696 109.696 117.384 1.00 49.43 362 PHE A N 1
ATOM 5310 C CA . PHE A 1 362 ? 102.517 110.748 117.967 1.00 49.75 362 PHE A CA 1
ATOM 5311 C C . PHE A 1 362 ? 103.883 110.211 118.376 1.00 49.31 362 PHE A C 1
ATOM 5312 O O . PHE A 1 362 ? 104.921 110.683 117.890 1.00 57.17 362 PHE A O 1
ATOM 5329 N N . THR A 1 363 ? 103.898 109.214 119.266 1.00 44.46 363 THR A N 1
ATOM 5330 C CA . THR A 1 363 ? 105.159 108.770 119.849 1.00 48.00 363 THR A CA 1
ATOM 5331 C C . THR A 1 363 ? 106.080 108.163 118.798 1.00 46.04 363 THR A C 1
ATOM 5332 O O . THR A 1 363 ? 107.285 108.446 118.785 1.00 52.69 363 THR A O 1
ATOM 5343 N N . PHE A 1 364 ? 105.584 107.548 117.731 1.00 47.72 364 PHE A N 1
ATOM 5344 C CA . PHE A 1 364 ? 106.467 106.838 116.860 1.00 54.73 364 PHE A CA 1
ATOM 5345 C C . PHE A 1 364 ? 107.072 107.720 115.869 1.00 58.94 364 PHE A C 1
ATOM 5346 O O . PHE A 1 364 ? 108.108 107.405 115.326 1.00 62.27 364 PHE A O 1
ATOM 5363 N N . PHE A 1 365 ? 106.413 108.809 115.567 1.00 56.12 365 PHE A N 1
ATOM 5364 C CA . PHE A 1 365 ? 107.010 109.689 114.631 1.00 59.16 365 PHE A CA 1
ATOM 5365 C C . PHE A 1 365 ? 107.927 110.567 115.364 1.00 57.00 365 PHE A C 1
ATOM 5366 O O . PHE A 1 365 ? 108.937 110.950 114.830 1.00 56.44 365 PHE A O 1
ATOM 5383 N N . GLY A 1 366 ? 107.595 111.003 116.614 1.00 57.92 366 GLY A N 1
ATOM 5384 C CA . GLY A 1 366 ? 108.415 111.864 117.442 1.00 57.08 366 GLY A CA 1
ATOM 5385 C C . GLY A 1 366 ? 109.721 111.214 117.844 1.00 55.08 366 GLY A C 1
ATOM 5386 O O . GLY A 1 366 ? 110.731 111.900 118.024 1.00 57.66 366 GLY A O 1
ATOM 5390 N N . LEU A 1 367 ? 109.728 109.888 117.986 1.00 56.24 367 LEU A N 1
ATOM 5391 C CA . LEU A 1 367 ? 110.948 109.183 118.356 1.00 56.61 367 LEU A CA 1
ATOM 5392 C C . LEU A 1 367 ? 111.795 108.801 117.149 1.00 60.68 367 LEU A C 1
ATOM 5393 O O . LEU A 1 367 ? 113.024 108.924 117.195 1.00 61.59 367 LEU A O 1
ATOM 5409 N N . ALA A 1 368 ? 111.168 108.340 116.064 1.00 62.63 368 ALA A N 1
ATOM 5410 C CA . ALA A 1 368 ? 111.928 107.858 114.916 1.00 61.20 368 ALA A CA 1
ATOM 5411 C C . ALA A 1 368 ? 112.628 108.997 114.190 1.00 61.98 368 ALA A C 1
ATOM 5412 O O . ALA A 1 368 ? 113.737 108.819 113.675 1.00 65.29 368 ALA A O 1
ATOM 5419 N N . LEU A 1 369 ? 111.999 110.172 114.126 1.00 64.19 369 LEU A N 1
ATOM 5420 C CA . LEU A 1 369 ? 112.584 111.257 113.344 1.00 63.65 369 LEU A CA 1
ATOM 5421 C C . LEU A 1 369 ? 113.906 111.738 113.931 1.00 65.25 369 LEU A C 1
ATOM 5422 O O . LEU A 1 369 ? 114.829 112.067 113.178 1.00 68.25 369 LEU A O 1
ATOM 5438 N N . ASP A 1 370 ? 114.019 111.800 115.253 1.00 59.84 370 ASP A N 1
ATOM 5439 C CA . ASP A 1 370 ? 115.257 112.226 115.911 1.00 58.09 370 ASP A CA 1
ATOM 5440 C C . ASP A 1 370 ? 116.089 111.019 116.351 1.00 61.78 370 ASP A C 1
ATOM 5441 O O . ASP A 1 370 ? 116.515 110.887 117.496 1.00 64.89 370 ASP A O 1
ATOM 5450 N N . LEU A 1 371 ? 116.382 110.156 115.373 1.00 67.14 371 LEU A N 1
ATOM 5451 C CA . LEU A 1 371 ? 117.022 108.877 115.662 1.00 58.97 371 LEU A CA 1
ATOM 5452 C C . LEU A 1 371 ? 118.400 109.033 116.297 1.00 57.32 371 LEU A C 1
ATOM 5453 O O . LEU A 1 371 ? 118.891 108.083 116.917 1.00 57.38 371 LEU A O 1
ATOM 5469 N N . GLN A 1 372 ? 119.037 110.198 116.160 1.00 63.53 372 GLN A N 1
ATOM 5470 C CA . GLN A 1 372 ? 120.374 110.373 116.722 1.00 62.60 372 GLN A CA 1
ATOM 5471 C C . GLN A 1 372 ? 120.362 110.274 118.243 1.00 67.59 372 GLN A C 1
ATOM 5472 O O . GLN A 1 372 ? 121.219 109.606 118.832 1.00 71.42 372 GLN A O 1
ATOM 5486 N N . ALA A 1 373 ? 119.401 110.931 118.897 1.00 68.52 373 ALA A N 1
ATOM 5487 C CA . ALA A 1 373 ? 119.395 110.978 120.355 1.00 66.18 373 ALA A CA 1
ATOM 5488 C C . ALA A 1 373 ? 119.178 109.608 120.981 1.00 70.36 373 ALA A C 1
ATOM 5489 O O . ALA A 1 373 ? 119.492 109.422 122.162 1.00 73.81 373 ALA A O 1
ATOM 5496 N N . LEU A 1 374 ? 118.644 108.649 120.225 1.00 66.39 374 LEU A N 1
ATOM 5497 C CA . LEU A 1 374 ? 118.338 107.342 120.796 1.00 58.46 374 LEU A CA 1
ATOM 5498 C C . LEU A 1 374 ? 119.600 106.513 121.008 1.00 57.49 374 LEU A C 1
ATOM 5499 O O . LEU A 1 374 ? 119.753 105.864 122.049 1.00 55.85 374 LEU A O 1
ATOM 5515 N N . GLY A 1 375 ? 120.518 106.525 120.041 1.00 61.15 375 GLY A N 1
ATOM 5516 C CA . GLY A 1 375 ? 121.715 105.708 120.123 1.00 63.14 375 GLY A CA 1
ATOM 5517 C C . GLY A 1 375 ? 122.985 106.436 119.735 1.00 69.15 375 GLY A C 1
ATOM 5518 O O . GLY A 1 375 ? 123.059 107.664 119.835 1.00 74.91 375 GLY A O 1
ATOM 5522 N N . SER A 1 376 ? 123.996 105.686 119.294 1.00 72.67 376 SER A N 1
ATOM 5523 C CA . SER A 1 376 ? 125.293 106.264 118.948 1.00 74.13 376 SER A CA 1
ATOM 5524 C C . SER A 1 376 ? 125.403 106.568 117.456 1.00 69.63 376 SER A C 1
ATOM 5525 O O . SER A 1 376 ? 125.603 107.723 117.066 1.00 73.12 376 SER A O 1
ATOM 5533 N N . ASN A 1 377 ? 125.275 105.546 116.613 1.00 61.98 377 ASN A N 1
ATOM 5534 C CA . ASN A 1 377 ? 125.398 105.694 115.170 1.00 59.97 377 ASN A CA 1
ATOM 5535 C C . ASN A 1 377 ? 124.069 105.373 114.500 1.00 54.69 377 ASN A C 1
ATOM 5536 O O . ASN A 1 377 ? 123.409 104.389 114.844 1.00 57.14 377 ASN A O 1
ATOM 5547 N N . ILE A 1 378 ? 123.684 106.216 113.541 1.00 53.63 378 ILE A N 1
ATOM 5548 C CA . ILE A 1 378 ? 122.348 106.134 112.959 1.00 53.45 378 ILE A CA 1
ATOM 5549 C C . ILE A 1 378 ? 122.195 104.875 112.111 1.00 56.89 378 ILE A C 1
ATOM 5550 O O . ILE A 1 378 ? 121.128 104.250 112.095 1.00 55.16 378 ILE A O 1
ATOM 5566 N N . PHE A 1 379 ? 123.241 104.496 111.373 1.00 53.74 379 PHE A N 1
ATOM 5567 C CA . PHE A 1 379 ? 123.110 103.403 110.412 1.00 52.13 379 PHE A CA 1
ATOM 5568 C C . PHE A 1 379 ? 122.731 102.100 111.105 1.00 47.74 379 PHE A C 1
ATOM 5569 O O . PHE A 1 379 ? 121.832 101.378 110.652 1.00 50.08 379 PHE A O 1
ATOM 5586 N N . LEU A 1 380 ? 123.417 101.773 112.201 1.00 41.90 380 LEU A N 1
ATOM 5587 C CA . LEU A 1 380 ? 123.131 100.523 112.896 1.00 40.58 380 LEU A CA 1
ATOM 5588 C C . LEU A 1 380 ? 121.727 100.533 113.483 1.00 41.30 380 LEU A C 1
ATOM 5589 O O . LEU A 1 380 ? 121.027 99.515 113.453 1.00 45.62 380 LEU A O 1
ATOM 5605 N N . LEU A 1 381 ? 121.297 101.675 114.023 1.00 42.31 381 LEU A N 1
ATOM 5606 C CA . LEU A 1 381 ? 119.941 101.768 114.551 1.00 40.16 381 LEU A CA 1
ATOM 5607 C C . LEU A 1 381 ? 118.910 101.549 113.453 1.00 44.05 381 LEU A C 1
ATOM 5608 O O . LEU A 1 381 ? 117.920 100.838 113.655 1.00 47.82 381 LEU A O 1
ATOM 5624 N N . GLN A 1 382 ? 119.122 102.153 112.282 1.00 44.17 382 GLN A N 1
ATOM 5625 C CA . GLN A 1 382 ? 118.188 101.974 111.174 1.00 46.40 382 GLN A CA 1
ATOM 5626 C C . GLN A 1 382 ? 118.131 100.514 110.740 1.00 41.95 382 GLN A C 1
ATOM 5627 O O . GLN A 1 382 ? 117.046 99.945 110.550 1.00 46.79 382 GLN A O 1
ATOM 5641 N N . VAL A 1 383 ? 119.300 99.887 110.587 1.00 37.18 383 VAL A N 1
ATOM 5642 C CA . VAL A 1 383 ? 119.341 98.490 110.165 1.00 36.38 383 VAL A CA 1
ATOM 5643 C C . VAL A 1 383 ? 118.622 97.611 111.177 1.00 41.70 383 VAL A C 1
ATOM 5644 O O . VAL A 1 383 ? 117.838 96.727 110.810 1.00 43.54 383 VAL A O 1
ATOM 5657 N N . LEU A 1 384 ? 118.879 97.834 112.468 1.00 42.30 384 LEU A N 1
ATOM 5658 C CA . LEU A 1 384 ? 118.282 96.985 113.490 1.00 33.42 384 LEU A CA 1
ATOM 5659 C C . LEU A 1 384 ? 116.781 97.211 113.593 1.00 37.71 384 LEU A C 1
ATOM 5660 O O . LEU A 1 384 ? 116.027 96.264 113.830 1.00 40.86 384 LEU A O 1
ATOM 5676 N N . ILE A 1 385 ? 116.322 98.451 113.414 1.00 37.62 385 ILE A N 1
ATOM 5677 C CA . ILE A 1 385 ? 114.884 98.704 113.386 1.00 39.55 385 ILE A CA 1
ATOM 5678 C C . ILE A 1 385 ? 114.243 97.924 112.248 1.00 43.09 385 ILE A C 1
ATOM 5679 O O . ILE A 1 385 ? 113.234 97.227 112.432 1.00 46.29 385 ILE A O 1
ATOM 5695 N N . GLY A 1 386 ? 114.828 98.021 111.052 1.00 43.07 386 GLY A N 1
ATOM 5696 C CA . GLY A 1 386 ? 114.277 97.301 109.917 1.00 41.50 386 GLY A CA 1
ATOM 5697 C C . GLY A 1 386 ? 114.260 95.800 110.132 1.00 38.61 386 GLY A C 1
ATOM 5698 O O . GLY A 1 386 ? 113.299 95.121 109.766 1.00 44.50 386 GLY A O 1
ATOM 5702 N N . VAL A 1 387 ? 115.325 95.262 110.727 1.00 34.36 387 VAL A N 1
ATOM 5703 C CA . VAL A 1 387 ? 115.410 93.819 110.925 1.00 37.41 387 VAL A CA 1
ATOM 5704 C C . VAL A 1 387 ? 114.422 93.359 111.990 1.00 46.01 387 VAL A C 1
ATOM 5705 O O . VAL A 1 387 ? 113.793 92.303 111.853 1.00 50.39 387 VAL A O 1
ATOM 5718 N N . VAL A 1 388 ? 114.273 94.130 113.069 1.00 49.25 388 VAL A N 1
ATOM 5719 C CA . VAL A 1 388 ? 113.478 93.673 114.204 1.00 42.50 388 VAL A CA 1
ATOM 5720 C C . VAL A 1 388 ? 111.989 93.877 113.964 1.00 45.39 388 VAL A C 1
ATOM 5721 O O . VAL A 1 388 ? 111.167 93.165 114.551 1.00 47.92 388 VAL A O 1
ATOM 5734 N N . ASP A 1 389 ? 111.594 94.764 113.070 1.00 47.47 389 ASP A N 1
ATOM 5735 C CA . ASP A 1 389 ? 110.196 95.042 112.914 1.00 48.92 389 ASP A CA 1
ATOM 5736 C C . ASP A 1 389 ? 109.456 93.858 112.387 1.00 48.34 389 ASP A C 1
ATOM 5737 O O . ASP A 1 389 ? 108.331 93.606 112.766 1.00 51.66 389 ASP A O 1
ATOM 5746 N N . ILE A 1 390 ? 110.117 93.106 111.535 1.00 47.80 390 ILE A N 1
ATOM 5747 C CA . ILE A 1 390 ? 109.499 91.967 110.857 1.00 50.69 390 ILE A CA 1
ATOM 5748 C C . ILE A 1 390 ? 109.080 90.892 111.857 1.00 53.25 390 ILE A C 1
ATOM 5749 O O . ILE A 1 390 ? 107.898 90.514 111.888 1.00 59.54 390 ILE A O 1
ATOM 5765 N N . PRO A 1 391 ? 109.996 90.354 112.670 1.00 47.76 391 PRO A N 1
ATOM 5766 C CA . PRO A 1 391 ? 109.592 89.273 113.586 1.00 48.69 391 PRO A CA 1
ATOM 5767 C C . PRO A 1 391 ? 108.483 89.673 114.539 1.00 49.82 391 PRO A C 1
ATOM 5768 O O . PRO A 1 391 ? 107.607 88.854 114.836 1.00 54.11 391 PRO A O 1
ATOM 5779 N N . ALA A 1 392 ? 108.488 90.915 115.028 1.00 44.96 392 ALA A N 1
ATOM 5780 C CA . ALA A 1 392 ? 107.414 91.355 115.912 1.00 47.07 392 ALA A CA 1
ATOM 5781 C C . ALA A 1 392 ? 106.075 91.356 115.186 1.00 48.85 392 ALA A C 1
ATOM 5782 O O . ALA A 1 392 ? 105.058 90.911 115.735 1.00 53.72 392 ALA A O 1
ATOM 5789 N N . LYS A 1 393 ? 106.051 91.846 113.949 1.00 47.48 393 LYS A N 1
ATOM 5790 C CA . LYS A 1 393 ? 104.834 91.869 113.125 1.00 49.63 393 LYS A CA 1
ATOM 5791 C C . LYS A 1 393 ? 104.336 90.477 112.751 1.00 49.32 393 LYS A C 1
ATOM 5792 O O . LYS A 1 393 ? 103.179 90.293 112.458 1.00 56.57 393 LYS A O 1
ATOM 5811 N N . ILE A 1 394 ? 105.224 89.521 112.621 1.00 46.08 394 ILE A N 1
ATOM 5812 C CA . ILE A 1 394 ? 104.800 88.147 112.372 1.00 44.30 394 ILE A CA 1
ATOM 5813 C C . ILE A 1 394 ? 104.280 87.507 113.653 1.00 50.96 394 ILE A C 1
ATOM 5814 O O . ILE A 1 394 ? 103.301 86.753 113.631 1.00 57.63 394 ILE A O 1
ATOM 5830 N N . GLY A 1 395 ? 104.928 87.785 114.787 1.00 50.31 395 GLY A N 1
ATOM 5831 C CA . GLY A 1 395 ? 104.520 87.164 116.034 1.00 50.94 395 GLY A CA 1
ATOM 5832 C C . GLY A 1 395 ? 103.235 87.732 116.601 1.00 58.79 395 GLY A C 1
ATOM 5833 O O . GLY A 1 395 ? 102.530 87.049 117.351 1.00 68.36 395 GLY A O 1
ATOM 5837 N N . THR A 1 396 ? 102.913 88.984 116.265 1.00 53.23 396 THR A N 1
ATOM 5838 C CA . THR A 1 396 ? 101.669 89.567 116.757 1.00 51.70 396 THR A CA 1
ATOM 5839 C C . THR A 1 396 ? 100.461 88.787 116.255 1.00 54.84 396 THR A C 1
ATOM 5840 O O . THR A 1 396 ? 99.489 88.596 116.992 1.00 62.30 396 THR A O 1
ATOM 5851 N N . LEU A 1 397 ? 100.496 88.340 114.999 1.00 53.05 397 LEU A N 1
ATOM 5852 C CA . LEU A 1 397 ? 99.374 87.579 114.460 1.00 54.44 397 LEU A CA 1
ATOM 5853 C C . LEU A 1 397 ? 99.183 86.270 115.216 1.00 58.93 397 LEU A C 1
ATOM 5854 O O . LEU A 1 397 ? 98.053 85.895 115.552 1.00 65.53 397 LEU A O 1
ATOM 5870 N N . LEU A 1 398 ? 100.277 85.557 115.493 1.00 60.18 398 LEU A N 1
ATOM 5871 C CA . LEU A 1 398 ? 100.170 84.322 116.260 1.00 66.57 398 LEU A CA 1
ATOM 5872 C C . LEU A 1 398 ? 99.646 84.596 117.663 1.00 70.74 398 LEU A C 1
ATOM 5873 O O . LEU A 1 398 ? 98.810 83.845 118.184 1.00 71.97 398 LEU A O 1
ATOM 5889 N N . LEU A 1 399 ? 100.123 85.673 118.292 1.00 67.18 399 LEU A N 1
ATOM 5890 C CA . LEU A 1 399 ? 99.618 86.040 119.610 1.00 64.66 399 LEU A CA 1
ATOM 5891 C C . LEU A 1 399 ? 98.114 86.274 119.564 1.00 68.13 399 LEU A C 1
ATOM 5892 O O . LEU A 1 399 ? 97.367 85.765 120.406 1.00 71.94 399 LEU A O 1
ATOM 5908 N N . LEU A 1 400 ? 97.649 87.028 118.568 1.00 67.50 400 LEU A N 1
ATOM 5909 C CA . LEU A 1 400 ? 96.219 87.284 118.441 1.00 60.50 400 LEU A CA 1
ATOM 5910 C C . LEU A 1 400 ? 95.449 85.986 118.249 1.00 57.37 400 LEU A C 1
ATOM 5911 O O . LEU A 1 400 ? 94.365 85.808 118.816 1.00 59.34 400 LEU A O 1
ATOM 5927 N N . SER A 1 401 ? 95.989 85.070 117.447 1.00 64.31 401 SER A N 1
ATOM 5928 C CA . SER A 1 401 ? 95.313 83.795 117.232 1.00 73.81 401 SER A CA 1
ATOM 5929 C C . SER A 1 401 ? 95.171 83.023 118.538 1.00 67.09 401 SER A C 1
ATOM 5930 O O . SER A 1 401 ? 94.089 82.520 118.858 1.00 67.94 401 SER A O 1
ATOM 5938 N N . ARG A 1 402 ? 96.252 82.926 119.314 1.00 61.10 402 ARG A N 1
ATOM 5939 C CA . ARG A 1 402 ? 96.252 82.122 120.530 1.00 66.55 402 ARG A CA 1
ATOM 5940 C C . ARG A 1 402 ? 96.135 82.957 121.802 1.00 74.71 402 ARG A C 1
ATOM 5941 O O . ARG A 1 402 ? 96.335 82.424 122.898 1.00 82.69 402 ARG A O 1
ATOM 5962 N N . LEU A 1 403 ? 95.820 84.245 121.688 1.00 76.06 403 LEU A N 1
ATOM 5963 C CA . LEU A 1 403 ? 95.616 85.086 122.859 1.00 65.97 403 LEU A CA 1
ATOM 5964 C C . LEU A 1 403 ? 94.631 86.190 122.505 1.00 63.82 403 LEU A C 1
ATOM 5965 O O . LEU A 1 403 ? 94.409 86.499 121.332 1.00 70.58 403 LEU A O 1
ATOM 5981 N N . GLY A 1 404 ? 94.045 86.786 123.537 1.00 57.11 404 GLY A N 1
ATOM 5982 C CA . GLY A 1 404 ? 93.076 87.840 123.317 1.00 59.60 404 GLY A CA 1
ATOM 5983 C C . GLY A 1 404 ? 93.689 89.053 122.646 1.00 53.11 404 GLY A C 1
ATOM 5984 O O . GLY A 1 404 ? 94.899 89.278 122.672 1.00 51.88 404 GLY A O 1
ATOM 5988 N N . ARG A 1 405 ? 92.820 89.842 122.013 1.00 47.06 405 ARG A N 1
ATOM 5989 C CA . ARG A 1 405 ? 93.270 91.066 121.360 1.00 48.33 405 ARG A CA 1
ATOM 5990 C C . ARG A 1 405 ? 93.579 92.156 122.380 1.00 50.51 405 ARG A C 1
ATOM 5991 O O . ARG A 1 405 ? 94.590 92.861 122.262 1.00 53.32 405 ARG A O 1
ATOM 6012 N N . ARG A 1 406 ? 92.720 92.308 123.387 1.00 49.00 406 ARG A N 1
ATOM 6013 C CA . ARG A 1 406 ? 92.910 93.355 124.389 1.00 43.18 406 ARG A CA 1
ATOM 6014 C C . ARG A 1 406 ? 94.188 93.166 125.195 1.00 39.18 406 ARG A C 1
ATOM 6015 O O . ARG A 1 406 ? 94.959 94.136 125.330 1.00 37.12 406 ARG A O 1
ATOM 6036 N N . PRO A 1 407 ? 94.462 91.995 125.783 1.00 39.95 407 PRO A N 1
ATOM 6037 C CA . PRO A 1 407 ? 95.738 91.831 126.495 1.00 33.22 407 PRO A CA 1
ATOM 6038 C C . PRO A 1 407 ? 96.944 92.085 125.615 1.00 32.74 407 PRO A C 1
ATOM 6039 O O . PRO A 1 407 ? 97.902 92.724 126.060 1.00 40.61 407 PRO A O 1
ATOM 6050 N N . THR A 1 408 ? 96.921 91.613 124.368 1.00 32.08 408 THR A N 1
ATOM 6051 C CA . THR A 1 408 ? 98.063 91.820 123.485 1.00 35.09 408 THR A CA 1
ATOM 6052 C C . THR A 1 408 ? 98.275 93.303 123.215 1.00 36.76 408 THR A C 1
ATOM 6053 O O . THR A 1 408 ? 99.403 93.803 123.281 1.00 43.47 408 THR A O 1
ATOM 6064 N N . GLN A 1 409 ? 97.194 94.027 122.923 1.00 39.91 409 GLN A N 1
ATOM 6065 C CA . GLN A 1 409 ? 97.315 95.455 122.647 1.00 44.71 409 GLN A CA 1
ATOM 6066 C C . GLN A 1 409 ? 97.875 96.196 123.856 1.00 45.21 409 GLN A C 1
ATOM 6067 O O . GLN A 1 409 ? 98.837 96.972 123.741 1.00 45.73 409 GLN A O 1
ATOM 6081 N N . ALA A 1 410 ? 97.289 95.957 125.032 1.00 40.01 410 ALA A N 1
ATOM 6082 C CA . ALA A 1 410 ? 97.738 96.656 126.231 1.00 39.72 410 ALA A CA 1
ATOM 6083 C C . ALA A 1 410 ? 99.195 96.333 126.540 1.00 39.77 410 ALA A C 1
ATOM 6084 O O . ALA A 1 410 ? 99.995 97.233 126.824 1.00 38.81 410 ALA A O 1
ATOM 6091 N N . ALA A 1 411 ? 99.561 95.049 126.488 1.00 35.14 411 ALA A N 1
ATOM 6092 C CA . ALA A 1 411 ? 100.926 94.656 126.813 1.00 32.85 411 ALA A CA 1
ATOM 6093 C C . ALA A 1 411 ? 101.921 95.254 125.832 1.00 32.26 411 ALA A C 1
ATOM 6094 O O . ALA A 1 411 ? 102.967 95.771 126.240 1.00 37.07 411 ALA A O 1
ATOM 6101 N N . SER A 1 412 ? 101.620 95.200 124.533 1.00 28.45 412 SER A N 1
ATOM 6102 C CA . SER A 1 412 ? 102.545 95.747 123.549 1.00 32.74 412 SER A CA 1
ATOM 6103 C C . SER A 1 412 ? 102.751 97.239 123.769 1.00 36.38 412 SER A C 1
ATOM 6104 O O . SER A 1 412 ? 103.891 97.725 123.789 1.00 37.47 412 SER A O 1
ATOM 6112 N N . LEU A 1 413 ? 101.659 97.987 123.953 1.00 37.41 413 LEU A N 1
ATOM 6113 C CA . LEU A 1 413 ? 101.792 99.431 124.120 1.00 38.50 413 LEU A CA 1
ATOM 6114 C C . LEU A 1 413 ? 102.557 99.769 125.395 1.00 36.12 413 LEU A C 1
ATOM 6115 O O . LEU A 1 413 ? 103.458 100.621 125.388 1.00 36.33 413 LEU A O 1
ATOM 6131 N N . VAL A 1 414 ? 102.219 99.102 126.503 1.00 32.61 414 VAL A N 1
ATOM 6132 C CA . VAL A 1 414 ? 102.881 99.397 127.769 1.00 29.83 414 VAL A CA 1
ATOM 6133 C C . VAL A 1 414 ? 104.363 99.069 127.683 1.00 33.08 414 VAL A C 1
ATOM 6134 O O . VAL A 1 414 ? 105.207 99.837 128.157 1.00 34.29 414 VAL A O 1
ATOM 6147 N N . LEU A 1 415 ? 104.708 97.921 127.093 1.00 36.26 415 LEU A N 1
ATOM 6148 C CA . LEU A 1 415 ? 106.113 97.537 127.006 1.00 29.93 415 LEU A CA 1
ATOM 6149 C C . LEU A 1 415 ? 106.893 98.493 126.115 1.00 32.01 415 LEU A C 1
ATOM 6150 O O . LEU A 1 415 ? 108.029 98.859 126.439 1.00 37.40 415 LEU A O 1
ATOM 6166 N N . ALA A 1 416 ? 106.309 98.913 124.991 1.00 31.56 416 ALA A N 1
ATOM 6167 C CA . ALA A 1 416 ? 106.990 99.881 124.138 1.00 33.85 416 ALA A CA 1
ATOM 6168 C C . ALA A 1 416 ? 107.256 101.176 124.894 1.00 36.32 416 ALA A C 1
ATOM 6169 O O . ALA A 1 416 ? 108.382 101.695 124.897 1.00 42.36 416 ALA A O 1
ATOM 6176 N N . GLY A 1 417 ? 106.228 101.706 125.560 1.00 39.27 417 GLY A N 1
ATOM 6177 C CA . GLY A 1 417 ? 106.412 102.936 126.310 1.00 39.00 417 GLY A CA 1
ATOM 6178 C C . GLY A 1 417 ? 107.448 102.796 127.408 1.00 36.04 417 GLY A C 1
ATOM 6179 O O . GLY A 1 417 ? 108.276 103.687 127.613 1.00 40.05 417 GLY A O 1
ATOM 6183 N N . LEU A 1 418 ? 107.417 101.675 128.130 1.00 31.31 418 LEU A N 1
ATOM 6184 C CA . LEU A 1 418 ? 108.335 101.490 129.245 1.00 31.56 418 LEU A CA 1
ATOM 6185 C C . LEU A 1 418 ? 109.773 101.344 128.763 1.00 35.96 418 LEU A C 1
ATOM 6186 O O . LEU A 1 418 ? 110.696 101.863 129.396 1.00 39.41 418 LEU A O 1
ATOM 6202 N N . CYS A 1 419 ? 109.989 100.638 127.649 1.00 40.80 419 CYS A N 1
ATOM 6203 C CA . CYS A 1 419 ? 111.335 100.554 127.089 1.00 40.25 419 CYS A CA 1
ATOM 6204 C C . CYS A 1 419 ? 111.834 101.926 126.655 1.00 40.15 419 CYS A C 1
ATOM 6205 O O . CYS A 1 419 ? 112.989 102.291 126.917 1.00 39.89 419 CYS A O 1
ATOM 6213 N N . ILE A 1 420 ? 110.973 102.709 125.996 1.00 41.50 420 ILE A N 1
ATOM 6214 C CA . ILE A 1 420 ? 111.375 104.053 125.587 1.00 41.34 420 ILE A CA 1
ATOM 6215 C C . ILE A 1 420 ? 111.754 104.885 126.804 1.00 40.64 420 ILE A C 1
ATOM 6216 O O . ILE A 1 420 ? 112.757 105.608 126.794 1.00 38.36 420 ILE A O 1
ATOM 6232 N N . LEU A 1 421 ? 110.950 104.810 127.866 1.00 45.30 421 LEU A N 1
ATOM 6233 C CA . LEU A 1 421 ? 111.249 105.568 129.077 1.00 44.74 421 LEU A CA 1
ATOM 6234 C C . LEU A 1 421 ? 112.565 105.114 129.696 1.00 47.67 421 LEU A C 1
ATOM 6235 O O . LEU A 1 421 ? 113.389 105.942 130.100 1.00 51.70 421 LEU A O 1
ATOM 6251 N N . ALA A 1 422 ? 112.785 103.799 129.775 1.00 49.15 422 ALA A N 1
ATOM 6252 C CA . ALA A 1 422 ? 114.010 103.284 130.377 1.00 42.22 422 ALA A CA 1
ATOM 6253 C C . ALA A 1 422 ? 115.238 103.675 129.573 1.00 41.23 422 ALA A C 1
ATOM 6254 O O . ALA A 1 422 ? 116.336 103.770 130.131 1.00 43.76 422 ALA A O 1
ATOM 6261 N N . ASN A 1 423 ? 115.078 103.899 128.267 1.00 46.34 423 ASN A N 1
ATOM 6262 C CA . ASN A 1 423 ? 116.224 104.282 127.447 1.00 50.32 423 ASN A CA 1
ATOM 6263 C C . ASN A 1 423 ? 116.894 105.546 127.976 1.00 48.47 423 ASN A C 1
ATOM 6264 O O . ASN A 1 423 ? 118.119 105.686 127.895 1.00 48.87 423 ASN A O 1
ATOM 6275 N N . THR A 1 424 ? 116.109 106.482 128.514 1.00 49.95 424 THR A N 1
ATOM 6276 C CA . THR A 1 424 ? 116.672 107.754 128.960 1.00 52.96 424 THR A CA 1
ATOM 6277 C C . THR A 1 424 ? 117.440 107.605 130.268 1.00 56.10 424 THR A C 1
ATOM 6278 O O . THR A 1 424 ? 118.506 108.208 130.440 1.00 58.79 424 THR A O 1
ATOM 6289 N N . LEU A 1 425 ? 116.915 106.812 131.204 1.00 54.98 425 LEU A N 1
ATOM 6290 C CA . LEU A 1 425 ? 117.486 106.769 132.546 1.00 52.79 425 LEU A CA 1
ATOM 6291 C C . LEU A 1 425 ? 118.920 106.250 132.530 1.00 62.48 425 LEU A C 1
ATOM 6292 O O . LEU A 1 425 ? 119.782 106.767 133.251 1.00 63.90 425 LEU A O 1
ATOM 6308 N N . VAL A 1 426 ? 119.199 105.236 131.716 1.00 62.57 426 VAL A N 1
ATOM 6309 C CA . VAL A 1 426 ? 120.512 104.594 131.696 1.00 55.17 426 VAL A CA 1
ATOM 6310 C C . VAL A 1 426 ? 121.566 105.601 131.249 1.00 61.68 426 VAL A C 1
ATOM 6311 O O . VAL A 1 426 ? 121.254 106.522 130.481 1.00 65.36 426 VAL A O 1
ATOM 6324 N N . PRO A 1 427 ? 122.821 105.467 131.693 1.00 72.34 427 PRO A N 1
ATOM 6325 C CA . PRO A 1 427 ? 123.844 106.456 131.326 1.00 74.19 427 PRO A CA 1
ATOM 6326 C C . PRO A 1 427 ? 124.218 106.396 129.854 1.00 78.35 427 PRO A C 1
ATOM 6327 O O . PRO A 1 427 ? 123.720 105.541 129.116 1.00 81.37 427 PRO A O 1
ATOM 6338 N N . HIS A 1 428 ? 125.090 107.302 129.418 1.00 82.05 428 HIS A N 1
ATOM 6339 C CA . HIS A 1 428 ? 125.585 107.308 128.048 1.00 90.04 428 HIS A CA 1
ATOM 6340 C C . HIS A 1 428 ? 126.841 106.465 127.869 1.00 77.85 428 HIS A C 1
ATOM 6341 O O . HIS A 1 428 ? 127.304 106.305 126.736 1.00 74.16 428 HIS A O 1
ATOM 6355 N N . GLU A 1 429 ? 127.400 105.922 128.953 1.00 79.33 429 GLU A N 1
ATOM 6356 C CA . GLU A 1 429 ? 128.575 105.066 128.826 1.00 80.76 429 GLU A CA 1
ATOM 6357 C C . GLU A 1 429 ? 128.255 103.817 128.016 1.00 76.60 429 GLU A C 1
ATOM 6358 O O . GLU A 1 429 ? 129.064 103.375 127.192 1.00 80.31 429 GLU A O 1
ATOM 6370 N N . MET A 1 430 ? 127.081 103.233 128.239 1.00 70.46 430 MET A N 1
ATOM 6371 C CA . MET A 1 430 ? 126.680 101.984 127.595 1.00 69.51 430 MET A CA 1
ATOM 6372 C C . MET A 1 430 ? 125.843 102.331 126.367 1.00 63.84 430 MET A C 1
ATOM 6373 O O . MET A 1 430 ? 124.620 102.451 126.437 1.00 63.02 430 MET A O 1
ATOM 6387 N N . GLY A 1 431 ? 126.518 102.503 125.229 1.00 58.14 431 GLY A N 1
ATOM 6388 C CA . GLY A 1 431 ? 125.801 102.752 123.989 1.00 60.64 431 GLY A CA 1
ATOM 6389 C C . GLY A 1 431 ? 125.023 101.541 123.509 1.00 53.94 431 GLY A C 1
ATOM 6390 O O .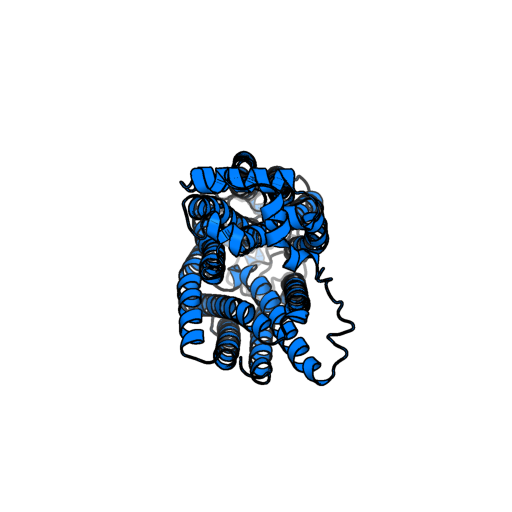 GLY A 1 431 ? 123.923 101.674 122.963 1.00 54.02 431 GLY A O 1
ATOM 6394 N N . ALA A 1 432 ? 125.586 100.346 123.694 1.00 47.12 432 ALA A N 1
ATOM 6395 C CA . ALA A 1 432 ? 124.942 99.137 123.190 1.00 47.28 432 ALA A CA 1
ATOM 6396 C C . ALA A 1 432 ? 123.580 98.925 123.838 1.00 52.56 432 ALA A C 1
ATOM 6397 O O . ALA A 1 432 ? 122.587 98.659 123.151 1.00 55.20 432 ALA A O 1
ATOM 6404 N N . LEU A 1 433 ? 123.515 99.037 125.167 1.00 51.45 433 LEU A N 1
ATOM 6405 C CA . LEU A 1 433 ? 122.251 98.825 125.865 1.00 41.20 433 LEU A CA 1
ATOM 6406 C C . LEU A 1 433 ? 121.234 99.899 125.503 1.00 40.28 433 LEU A C 1
ATOM 6407 O O . LEU A 1 433 ? 120.045 99.605 125.337 1.00 42.24 433 LEU A O 1
ATOM 6423 N N . ARG A 1 434 ? 121.678 101.150 125.378 1.00 39.77 434 ARG A N 1
ATOM 6424 C CA . ARG A 1 434 ? 120.765 102.214 124.974 1.00 47.23 434 ARG A CA 1
ATOM 6425 C C . ARG A 1 434 ? 120.176 101.933 123.597 1.00 46.97 434 ARG A C 1
ATOM 6426 O O . ARG A 1 434 ? 118.961 102.058 123.389 1.00 58.22 434 ARG A O 1
ATOM 6447 N N . SER A 1 435 ? 121.024 101.536 122.645 1.00 39.82 435 SER A N 1
ATOM 6448 C CA . SER A 1 435 ? 120.544 101.230 121.302 1.00 43.04 435 SER A CA 1
ATOM 6449 C C . SER A 1 435 ? 119.583 100.049 121.314 1.00 41.64 435 SER A C 1
ATOM 6450 O O . SER A 1 435 ? 118.557 100.067 120.624 1.00 42.32 435 SER A O 1
ATOM 6455 N N . ALA A 1 436 ? 119.901 99.008 122.086 1.00 39.42 436 ALA A N 1
ATOM 6456 C CA . ALA A 1 436 ? 119.019 97.848 122.154 1.00 41.50 436 ALA A CA 1
ATOM 6457 C C . ALA A 1 436 ? 117.660 98.225 122.730 1.00 39.95 436 ALA A C 1
ATOM 6458 O O . ALA A 1 436 ? 116.618 97.796 122.218 1.00 41.67 436 ALA A O 1
ATOM 6465 N N . LEU A 1 437 ? 117.650 99.033 123.794 1.00 38.17 437 LEU A N 1
ATOM 6466 C CA . LEU A 1 437 ? 116.388 99.464 124.385 1.00 35.50 437 LEU A CA 1
ATOM 6467 C C . LEU A 1 437 ? 115.570 100.276 123.391 1.00 39.99 437 LEU A C 1
ATOM 6468 O O . LEU A 1 437 ? 114.354 100.081 123.267 1.00 45.37 437 LEU A O 1
ATOM 6484 N N . ALA A 1 438 ? 116.222 101.184 122.661 1.00 38.54 438 ALA A N 1
ATOM 6485 C CA . ALA A 1 438 ? 115.509 101.974 121.662 1.00 36.76 438 ALA A CA 1
ATOM 6486 C C . ALA A 1 438 ? 114.925 101.092 120.564 1.00 42.87 438 ALA A C 1
ATOM 6487 O O . ALA A 1 438 ? 113.782 101.295 120.131 1.00 48.33 438 ALA A O 1
ATOM 6494 N N . VAL A 1 439 ? 115.699 100.110 120.097 1.00 40.17 439 VAL A N 1
ATOM 6495 C CA . VAL A 1 439 ? 115.225 99.233 119.031 1.00 43.15 439 VAL A CA 1
ATOM 6496 C C . VAL A 1 439 ? 114.027 98.421 119.505 1.00 45.42 439 VAL A C 1
ATOM 6497 O O . VAL A 1 439 ? 113.035 98.263 118.779 1.00 45.00 439 VAL A O 1
ATOM 6510 N N . LEU A 1 440 ? 114.096 97.891 120.730 1.00 44.26 440 LEU A N 1
ATOM 6511 C CA . LEU A 1 440 ? 112.963 97.148 121.271 1.00 37.67 440 LEU A CA 1
ATOM 6512 C C . LEU A 1 440 ? 111.733 98.038 121.396 1.00 42.29 440 LEU A C 1
ATOM 6513 O O . LEU A 1 440 ? 110.614 97.604 121.105 1.00 51.26 440 LEU A O 1
ATOM 6529 N N . GLY A 1 441 ? 111.917 99.284 121.837 1.00 40.67 441 GLY A N 1
ATOM 6530 C CA . GLY A 1 441 ? 110.782 100.188 121.936 1.00 39.33 441 GLY A CA 1
ATOM 6531 C C . GLY A 1 441 ? 110.124 100.447 120.594 1.00 43.75 441 GLY A C 1
ATOM 6532 O O . GLY A 1 441 ? 108.894 100.430 120.476 1.00 47.74 441 GLY A O 1
ATOM 6536 N N . LEU A 1 442 ? 110.934 100.693 119.561 1.00 45.05 442 LEU A N 1
ATOM 6537 C CA . LEU A 1 442 ? 110.373 100.918 118.231 1.00 47.74 442 LEU A CA 1
ATOM 6538 C C . LEU A 1 442 ? 109.651 99.676 117.714 1.00 47.72 442 LEU A C 1
ATOM 6539 O O . LEU A 1 442 ? 108.570 99.777 117.114 1.00 48.72 442 LEU A O 1
ATOM 6555 N N . GLY A 1 443 ? 110.232 98.495 117.930 1.00 46.29 443 GLY A N 1
ATOM 6556 C CA . GLY A 1 443 ? 109.555 97.273 117.526 1.00 49.22 443 GLY A CA 1
ATOM 6557 C C . GLY A 1 443 ? 108.227 97.089 118.235 1.00 48.03 443 GLY A C 1
ATOM 6558 O O . GLY A 1 443 ? 107.235 96.677 117.625 1.00 52.13 443 GLY A O 1
ATOM 6562 N N . GLY A 1 444 ? 108.190 97.391 119.533 1.00 42.20 444 GLY A N 1
ATOM 6563 C CA . GLY A 1 444 ? 106.939 97.306 120.266 1.00 39.25 444 GLY A CA 1
ATOM 6564 C C . GLY A 1 444 ? 105.894 98.269 119.739 1.00 45.01 444 GLY A C 1
ATOM 6565 O O . GLY A 1 444 ? 104.713 97.929 119.650 1.00 47.86 444 GLY A O 1
ATOM 6569 N N . LEU A 1 445 ? 106.311 99.489 119.393 1.00 50.54 445 LEU A N 1
ATOM 6570 C CA . LEU A 1 445 ? 105.365 100.444 118.819 1.00 47.81 445 LEU A CA 1
ATOM 6571 C C . LEU A 1 445 ? 104.804 99.935 117.497 1.00 48.77 445 LEU A C 1
ATOM 6572 O O . LEU A 1 445 ? 103.597 100.043 117.238 1.00 47.52 445 LEU A O 1
ATOM 6588 N N . GLY A 1 446 ? 105.661 99.338 116.681 1.00 50.44 446 GLY A N 1
ATOM 6589 C CA . GLY A 1 446 ? 105.252 98.772 115.408 1.00 52.91 446 GLY A CA 1
ATOM 6590 C C . GLY A 1 446 ? 104.239 97.677 115.614 1.00 51.22 446 GLY A C 1
ATOM 6591 O O . GLY A 1 446 ? 103.258 97.623 114.923 1.00 51.84 446 GLY A O 1
ATOM 6595 N N . ALA A 1 447 ? 104.492 96.798 116.573 1.00 51.24 447 ALA A N 1
ATOM 6596 C CA . ALA A 1 447 ? 103.575 95.710 116.899 1.00 50.20 447 ALA A CA 1
ATOM 6597 C C . ALA A 1 447 ? 102.237 96.249 117.389 1.00 52.66 447 ALA A C 1
ATOM 6598 O O . ALA A 1 447 ? 101.172 95.752 116.998 1.00 55.51 447 ALA A O 1
ATOM 6605 N N . ALA A 1 448 ? 102.272 97.266 118.251 1.00 53.69 448 ALA A N 1
ATOM 6606 C CA . ALA A 1 448 ? 101.036 97.849 118.757 1.00 49.49 448 ALA A CA 1
ATOM 6607 C C . ALA A 1 448 ? 100.203 98.428 117.624 1.00 49.30 448 ALA A C 1
ATOM 6608 O O . ALA A 1 448 ? 98.975 98.286 117.609 1.00 48.14 448 ALA A O 1
ATOM 6615 N N . PHE A 1 449 ? 100.870 99.050 116.659 1.00 53.61 449 PHE A N 1
ATOM 6616 C CA . PHE A 1 449 ? 100.195 99.643 115.514 1.00 54.55 449 PHE A CA 1
ATOM 6617 C C . PHE A 1 449 ? 99.541 98.611 114.636 1.00 54.80 449 PHE A C 1
ATOM 6618 O O . PHE A 1 449 ? 98.496 98.867 114.096 1.00 57.43 449 PHE A O 1
ATOM 6635 N N . THR A 1 450 ? 100.203 97.493 114.388 1.00 53.73 450 THR A N 1
ATOM 6636 C CA . THR A 1 450 ? 99.610 96.443 113.561 1.00 57.12 450 THR A CA 1
ATOM 6637 C C . THR A 1 450 ? 98.481 95.737 114.299 1.00 52.86 450 THR A C 1
ATOM 6638 O O . THR A 1 450 ? 97.538 95.250 113.666 1.00 48.97 450 THR A O 1
ATOM 6649 N N . CYS A 1 451 ? 98.561 95.659 115.630 1.00 53.99 451 CYS A N 1
ATOM 6650 C CA . CYS A 1 451 ? 97.481 95.035 116.388 1.00 54.10 451 CYS A CA 1
ATOM 6651 C C . CYS A 1 451 ? 96.244 95.924 116.443 1.00 53.95 451 CYS A C 1
ATOM 6652 O O . CYS A 1 451 ? 95.122 95.442 116.243 1.00 54.88 451 CYS A O 1
ATOM 6660 N N . ILE A 1 452 ? 96.423 97.220 116.714 1.00 56.29 452 ILE A N 1
ATOM 6661 C CA . ILE A 1 452 ? 95.270 98.108 116.821 1.00 55.82 452 ILE A CA 1
ATOM 6662 C C . ILE A 1 452 ? 94.579 98.248 115.475 1.00 50.62 452 ILE A C 1
ATOM 6663 O O . ILE A 1 452 ? 93.355 98.422 115.416 1.00 51.13 452 ILE A O 1
ATOM 6679 N N . THR A 1 453 ? 95.332 98.173 114.374 1.00 53.58 453 THR A N 1
ATOM 6680 C CA . THR A 1 453 ? 94.702 98.243 113.059 1.00 56.23 453 THR A CA 1
ATOM 6681 C C . THR A 1 453 ? 93.618 97.181 112.920 1.00 56.56 453 THR A C 1
ATOM 6682 O O . THR A 1 453 ? 92.503 97.469 112.471 1.00 57.18 453 THR A O 1
ATOM 6693 N N . ILE A 1 454 ? 93.930 95.940 113.298 1.00 58.07 454 ILE A N 1
ATOM 6694 C CA . ILE A 1 454 ? 92.939 94.871 113.227 1.00 56.18 454 ILE A CA 1
ATOM 6695 C C . ILE A 1 454 ? 91.878 95.046 114.306 1.00 58.71 454 ILE A C 1
ATOM 6696 O O . ILE A 1 454 ? 90.686 94.820 114.064 1.00 63.57 454 ILE A O 1
ATOM 6712 N N . TYR A 1 455 ? 92.287 95.442 115.515 1.00 57.60 455 TYR A N 1
ATOM 6713 C CA . TYR A 1 455 ? 91.350 95.476 116.634 1.00 54.51 455 TYR A CA 1
ATOM 6714 C C . TYR A 1 455 ? 90.256 96.518 116.436 1.00 60.33 455 TYR A C 1
ATOM 6715 O O . TYR A 1 455 ? 89.113 96.296 116.852 1.00 61.04 455 TYR A O 1
ATOM 6733 N N . SER A 1 456 ? 90.576 97.653 115.812 1.00 60.09 456 SER A N 1
ATOM 6734 C CA . SER A 1 456 ? 89.598 98.731 115.704 1.00 55.40 456 SER A CA 1
ATOM 6735 C C . SER A 1 456 ? 88.357 98.287 114.938 1.00 54.43 456 SER A C 1
ATOM 6736 O O . SER A 1 456 ? 87.228 98.569 115.356 1.00 57.06 456 SER A O 1
ATOM 6744 N N . GLY A 1 457 ? 88.544 97.590 113.818 1.00 53.04 457 GLY A N 1
ATOM 6745 C CA . GLY A 1 457 ? 87.406 97.230 112.987 1.00 58.00 457 GLY A CA 1
ATOM 6746 C C . GLY A 1 457 ? 86.445 96.278 113.675 1.00 59.35 457 GLY A C 1
ATOM 6747 O O . GLY A 1 457 ? 85.231 96.356 113.476 1.00 62.69 457 GLY A O 1
ATOM 6751 N N . GLU A 1 458 ? 86.973 95.363 114.490 1.00 57.53 458 GLU A N 1
ATOM 6752 C CA . GLU A 1 458 ? 86.129 94.338 115.096 1.00 64.07 458 GLU A CA 1
ATOM 6753 C C . GLU A 1 458 ? 85.176 94.920 116.133 1.00 64.24 458 GLU A C 1
ATOM 6754 O O . GLU A 1 458 ? 84.089 94.370 116.348 1.00 60.79 458 GLU A O 1
ATOM 6766 N N . LEU A 1 459 ? 85.557 96.020 116.784 1.00 59.98 459 LEU A N 1
ATOM 6767 C CA . LEU A 1 459 ? 84.767 96.536 117.899 1.00 57.56 459 LEU A CA 1
ATOM 6768 C C . LEU A 1 459 ? 83.371 96.953 117.451 1.00 65.44 459 LEU A C 1
ATOM 6769 O O . LEU A 1 459 ? 82.367 96.549 118.050 1.00 74.51 459 LEU A O 1
ATOM 6785 N N . PHE A 1 460 ? 83.286 97.762 116.403 1.00 64.22 460 PHE A N 1
ATOM 6786 C CA . PHE A 1 460 ? 82.041 98.416 116.034 1.00 63.92 460 PHE A CA 1
ATOM 6787 C C . PHE A 1 460 ? 81.242 97.567 115.056 1.00 70.44 460 PHE A C 1
ATOM 6788 O O . PHE A 1 460 ? 81.780 96.655 114.421 1.00 77.34 460 PHE A O 1
ATOM 6805 N N . PRO A 1 461 ? 79.947 97.846 114.909 1.00 71.14 461 PRO A N 1
ATOM 6806 C CA . PRO A 1 461 ? 79.144 97.125 113.916 1.00 74.94 461 PRO A CA 1
ATOM 6807 C C . PRO A 1 461 ? 79.713 97.299 112.516 1.00 76.36 461 PRO A C 1
ATOM 6808 O O . PRO A 1 461 ? 80.650 98.064 112.277 1.00 73.43 461 PRO A O 1
ATOM 6819 N N . THR A 1 462 ? 79.126 96.560 111.572 1.00 76.59 462 THR A N 1
ATOM 6820 C CA . THR A 1 462 ? 79.609 96.616 110.195 1.00 78.08 462 THR A CA 1
ATOM 6821 C C . THR A 1 462 ? 79.352 97.982 109.570 1.00 78.55 462 THR A C 1
ATOM 6822 O O . THR A 1 462 ? 80.193 98.498 108.824 1.00 78.17 462 THR A O 1
ATOM 6833 N N . VAL A 1 463 ? 78.197 98.583 109.859 1.00 79.12 463 VAL A N 1
ATOM 6834 C CA . VAL A 1 463 ? 77.823 99.823 109.187 1.00 77.23 463 VAL A CA 1
ATOM 6835 C C . VAL A 1 463 ? 78.720 100.974 109.630 1.00 74.53 463 VAL A C 1
ATOM 6836 O O . VAL A 1 463 ? 79.085 101.836 108.823 1.00 82.41 463 VAL A O 1
ATOM 6849 N N . LEU A 1 464 ? 79.090 101.014 110.908 1.00 68.27 464 LEU A N 1
ATOM 6850 C CA . LEU A 1 464 ? 79.833 102.137 111.465 1.00 60.67 464 LEU A CA 1
ATOM 6851 C C . LEU A 1 464 ? 81.341 101.917 111.485 1.00 63.69 464 LEU A C 1
ATOM 6852 O O . LEU A 1 464 ? 82.067 102.769 112.003 1.00 67.40 464 LEU A O 1
ATOM 6856 N N . ARG A 1 465 ? 81.831 100.806 110.934 1.00 67.85 465 ARG A N 1
ATOM 6857 C CA . ARG A 1 465 ? 83.259 100.515 111.018 1.00 72.45 465 ARG A CA 1
ATOM 6858 C C . ARG A 1 465 ? 84.089 101.536 110.246 1.00 75.04 465 ARG A C 1
ATOM 6859 O O . ARG A 1 465 ? 85.141 101.977 110.726 1.00 74.24 465 ARG A O 1
ATOM 6880 N N . MET A 1 466 ? 83.642 101.916 109.046 1.00 77.44 466 MET A N 1
ATOM 6881 C CA . MET A 1 466 ? 84.443 102.802 108.206 1.00 79.57 466 MET A CA 1
ATOM 6882 C C . MET A 1 466 ? 84.642 104.163 108.860 1.00 75.21 466 MET A C 1
ATOM 6883 O O . MET A 1 466 ? 85.744 104.724 108.819 1.00 72.49 466 MET A O 1
ATOM 6897 N N . THR A 1 467 ? 83.587 104.717 109.460 1.00 67.64 467 THR A N 1
ATOM 6898 C CA . THR A 1 467 ? 83.714 106.025 110.097 1.00 65.09 467 THR A CA 1
ATOM 6899 C C . THR A 1 467 ? 84.705 105.974 111.251 1.00 62.39 467 THR A C 1
ATOM 6900 O O . THR A 1 467 ? 85.532 106.878 111.410 1.00 62.78 467 THR A O 1
ATOM 6911 N N . ALA A 1 468 ? 84.636 104.921 112.069 1.00 59.62 468 ALA A N 1
ATOM 6912 C CA . ALA A 1 468 ? 85.561 104.793 113.189 1.00 62.16 468 ALA A CA 1
ATOM 6913 C C . ALA A 1 468 ? 86.995 104.622 112.705 1.00 63.35 468 ALA A C 1
ATOM 6914 O O . ALA A 1 468 ? 87.924 105.197 113.284 1.00 66.05 468 ALA A O 1
ATOM 6921 N N . VAL A 1 469 ? 87.199 103.830 111.650 1.00 62.32 469 VAL A N 1
ATOM 6922 C CA . VAL A 1 469 ? 88.547 103.648 111.118 1.00 65.42 469 VAL A CA 1
ATOM 6923 C C . VAL A 1 469 ? 89.092 104.969 110.590 1.00 72.95 469 VAL A C 1
ATOM 6924 O O . VAL A 1 469 ? 90.261 105.311 110.815 1.00 74.79 469 VAL A O 1
ATOM 6937 N N . GLY A 1 470 ? 88.262 105.730 109.873 1.00 70.94 470 GLY A N 1
ATOM 6938 C CA . GLY A 1 470 ? 88.704 107.026 109.386 1.00 66.62 470 GLY A CA 1
ATOM 6939 C C . GLY A 1 470 ? 89.028 107.988 110.512 1.00 63.28 470 GLY A C 1
ATOM 6940 O O . GLY A 1 470 ? 90.013 108.729 110.448 1.00 65.55 470 GLY A O 1
ATOM 6944 N N . LEU A 1 471 ? 88.199 107.994 111.558 1.00 56.49 471 LEU A N 1
ATOM 6945 C CA . LEU A 1 471 ? 88.472 108.840 112.714 1.00 52.34 471 LEU A CA 1
ATOM 6946 C C . LEU A 1 471 ? 89.797 108.464 113.361 1.00 56.12 471 LEU A C 1
ATOM 6947 O O . LEU A 1 471 ? 90.594 109.339 113.721 1.00 60.99 471 LEU A O 1
ATOM 6963 N N . GLY A 1 472 ? 90.051 107.164 113.512 1.00 54.76 472 GLY A N 1
ATOM 6964 C CA . GLY A 1 472 ? 91.321 106.731 114.067 1.00 53.22 472 GLY A CA 1
ATOM 6965 C C . GLY A 1 472 ? 92.500 107.153 113.212 1.00 55.81 472 GLY A C 1
ATOM 6966 O O . GLY A 1 472 ? 93.530 107.589 113.730 1.00 65.59 472 GLY A O 1
ATOM 6970 N N . GLN A 1 473 ? 92.369 107.022 111.891 1.00 54.44 473 GLN A N 1
ATOM 6971 C CA . GLN A 1 473 ? 93.457 107.418 111.003 1.00 58.88 473 GLN A CA 1
ATOM 6972 C C . GLN A 1 473 ? 93.732 108.914 111.101 1.00 57.63 473 GLN A C 1
ATOM 6973 O O . GLN A 1 473 ? 94.894 109.341 111.153 1.00 57.66 473 GLN A O 1
ATOM 6987 N N . MET A 1 474 ? 92.675 109.728 111.128 1.00 54.93 474 MET A N 1
ATOM 6988 C CA . MET A 1 474 ? 92.863 111.169 111.257 1.00 54.20 474 MET A CA 1
ATOM 6989 C C . MET A 1 474 ? 93.515 111.515 112.589 1.00 55.44 474 MET A C 1
ATOM 6990 O O . MET A 1 474 ? 94.396 112.381 112.651 1.00 54.75 474 MET A O 1
ATOM 7004 N N . ALA A 1 475 ? 93.095 110.851 113.669 1.00 54.45 475 ALA A N 1
ATOM 7005 C CA . ALA A 1 475 ? 93.713 111.101 114.967 1.00 51.15 475 ALA A CA 1
ATOM 7006 C C . ALA A 1 475 ? 95.191 110.734 114.949 1.00 47.11 475 ALA A C 1
ATOM 7007 O O . ALA A 1 475 ? 96.029 111.472 115.481 1.00 50.68 475 ALA A O 1
ATOM 7014 N N . ALA A 1 476 ? 95.477 109.580 114.369 1.00 47.56 476 ALA A N 1
ATOM 7015 C CA . ALA A 1 476 ? 96.832 109.074 114.279 1.00 48.21 476 ALA A CA 1
ATOM 7016 C C . ALA A 1 476 ? 97.665 109.930 113.405 1.00 52.11 476 ALA A C 1
ATOM 7017 O O . ALA A 1 476 ? 98.861 109.920 113.540 1.00 53.69 476 ALA A O 1
ATOM 7024 N N . ARG A 1 477 ? 97.073 110.636 112.459 1.00 54.87 477 ARG A N 1
ATOM 7025 C CA . ARG A 1 477 ? 97.877 111.522 111.645 1.00 53.81 477 ARG A CA 1
ATOM 7026 C C . ARG A 1 477 ? 98.120 112.786 112.397 1.00 51.74 477 ARG A C 1
ATOM 7027 O O . ARG A 1 477 ? 99.224 113.257 112.412 1.00 53.01 477 ARG A O 1
ATOM 7048 N N . GLY A 1 478 ? 97.096 113.409 113.025 1.00 48.55 478 GLY A N 1
ATOM 7049 C CA . GLY A 1 478 ? 97.231 114.606 113.840 1.00 45.47 478 GLY A CA 1
ATOM 7050 C C . GLY A 1 478 ? 98.288 114.452 114.916 1.00 47.07 478 GLY A C 1
ATOM 7051 O O . GLY A 1 478 ? 99.083 115.365 115.161 1.00 46.23 478 GLY A O 1
ATOM 7055 N N . GLY A 1 479 ? 98.314 113.292 115.574 1.00 47.95 479 GLY A N 1
ATOM 7056 C CA . GLY A 1 479 ? 99.358 113.038 116.552 1.00 47.12 479 GLY A CA 1
ATOM 7057 C C . GLY A 1 479 ? 100.740 113.031 115.930 1.00 50.55 479 GLY A C 1
ATOM 7058 O O . GLY A 1 479 ? 101.700 113.534 116.518 1.00 54.91 479 GLY A O 1
ATOM 7062 N N . ALA A 1 480 ? 100.855 112.523 114.722 1.00 49.10 480 ALA A N 1
ATOM 7063 C CA . ALA A 1 480 ? 102.130 112.524 114.062 1.00 48.28 480 ALA A CA 1
ATOM 7064 C C . ALA A 1 480 ? 102.552 113.934 113.848 1.00 45.59 480 ALA A C 1
ATOM 7065 O O . ALA A 1 480 ? 103.662 114.271 114.165 1.00 45.69 480 ALA A O 1
ATOM 7072 N N . ILE A 1 481 ? 101.664 114.772 113.333 1.00 46.03 481 ILE A N 1
ATOM 7073 C CA . ILE A 1 481 ? 102.007 116.174 113.109 1.00 47.73 481 ILE A CA 1
ATOM 7074 C C . ILE A 1 481 ? 102.468 116.821 114.407 1.00 49.09 481 ILE A C 1
ATOM 7075 O O . ILE A 1 481 ? 103.464 117.553 114.435 1.00 49.88 481 ILE A O 1
ATOM 7091 N N . LEU A 1 482 ? 101.746 116.571 115.501 1.00 49.62 482 LEU A N 1
ATOM 7092 C CA . LEU A 1 482 ? 102.075 117.217 116.767 1.00 48.96 482 LEU A CA 1
ATOM 7093 C C . LEU A 1 482 ? 103.334 116.646 117.410 1.00 51.43 482 LEU A C 1
ATOM 7094 O O . LEU A 1 482 ? 103.880 117.268 118.327 1.00 54.02 482 LEU A O 1
ATOM 7110 N N . GLY A 1 483 ? 103.798 115.482 116.963 1.00 53.86 483 GLY A N 1
ATOM 7111 C CA . GLY A 1 483 ? 104.955 114.846 117.547 1.00 52.29 483 GLY A CA 1
ATOM 7112 C C . GLY A 1 483 ? 106.215 115.689 117.510 1.00 52.93 483 GLY A C 1
ATOM 7113 O O . GLY A 1 483 ? 106.792 116.025 118.548 1.00 52.99 483 GLY A O 1
ATOM 7117 N N . PRO A 1 484 ? 106.674 116.039 116.307 1.00 56.88 484 PRO A N 1
ATOM 7118 C CA . PRO A 1 484 ? 107.949 116.770 116.198 1.00 56.63 484 PRO A CA 1
ATOM 7119 C C . PRO A 1 484 ? 107.984 118.074 116.976 1.00 55.92 484 PRO A C 1
ATOM 7120 O O . PRO A 1 484 ? 109.057 118.470 117.446 1.00 61.30 484 PRO A O 1
ATOM 7131 N N . LEU A 1 485 ? 106.850 118.759 117.127 1.00 51.52 485 LEU A N 1
ATOM 7132 C CA . LEU A 1 485 ? 106.849 120.047 117.812 1.00 52.84 485 LEU A CA 1
ATOM 7133 C C . LEU A 1 485 ? 107.282 119.935 119.267 1.00 55.48 485 LEU A C 1
ATOM 7134 O O . LEU A 1 485 ? 107.701 120.938 119.854 1.00 59.14 485 LEU A O 1
ATOM 7150 N N . VAL A 1 486 ? 107.185 118.746 119.867 1.00 52.79 486 VAL A N 1
ATOM 7151 C CA . VAL A 1 486 ? 107.526 118.597 121.279 1.00 56.07 486 VAL A CA 1
ATOM 7152 C C . VAL A 1 486 ? 109.001 118.883 121.519 1.00 62.40 486 VAL A C 1
ATOM 7153 O O . VAL A 1 486 ? 109.391 119.290 122.620 1.00 66.80 486 VAL A O 1
ATOM 7166 N N . ARG A 1 487 ? 109.844 118.685 120.505 1.00 57.82 487 ARG A N 1
ATOM 7167 C CA . ARG A 1 487 ? 111.283 118.829 120.687 1.00 54.38 487 ARG A CA 1
ATOM 7168 C C . ARG A 1 487 ? 111.701 120.255 121.012 1.00 56.23 487 ARG A C 1
ATOM 7169 O O . ARG A 1 487 ? 112.841 120.462 121.441 1.00 59.59 487 ARG A O 1
ATOM 7190 N N . LEU A 1 488 ? 110.816 121.236 120.826 1.00 57.90 488 LEU A N 1
ATOM 7191 C CA . LEU A 1 488 ? 111.159 122.611 121.165 1.00 60.26 488 LEU A CA 1
ATOM 7192 C C . LEU A 1 488 ? 111.422 122.779 122.655 1.00 64.75 488 LEU A C 1
ATOM 7193 O O . LEU A 1 488 ? 111.987 123.800 123.061 1.00 74.98 488 LEU A O 1
ATOM 7209 N N . LEU A 1 489 ? 111.021 121.808 123.475 1.00 59.37 489 LEU A N 1
ATOM 7210 C CA . LEU A 1 489 ? 111.318 121.822 124.901 1.00 63.76 489 LEU A CA 1
ATOM 7211 C C . LEU A 1 489 ? 112.713 121.299 125.217 1.00 70.04 489 LEU A C 1
ATOM 7212 O O . LEU A 1 489 ? 113.107 121.303 126.388 1.00 69.81 489 LEU A O 1
ATOM 7228 N N . GLY A 1 490 ? 113.468 120.859 124.211 1.00 69.82 490 GLY A N 1
ATOM 7229 C CA . GLY A 1 490 ? 114.795 120.314 124.436 1.00 68.94 490 GLY A CA 1
ATOM 7230 C C . GLY A 1 490 ? 115.808 121.318 124.940 1.00 72.77 490 GLY A C 1
ATOM 7231 O O . GLY A 1 490 ? 116.915 120.916 125.314 1.00 85.52 490 GLY A O 1
ATOM 7235 N N . VAL A 1 491 ? 115.463 122.607 124.953 1.00 73.08 491 VAL A N 1
ATOM 7236 C CA . VAL A 1 491 ? 116.370 123.609 125.508 1.00 75.34 491 VAL A CA 1
ATOM 7237 C C . VAL A 1 491 ? 116.601 123.347 126.991 1.00 81.76 491 VAL A C 1
ATOM 7238 O O . VAL A 1 491 ? 117.721 123.495 127.495 1.00 87.00 491 VAL A O 1
ATOM 7251 N N . HIS A 1 492 ? 115.546 122.967 127.716 1.00 82.54 492 HIS A N 1
ATOM 7252 C CA . HIS A 1 492 ? 115.709 122.618 129.122 1.00 88.87 492 HIS A CA 1
ATOM 7253 C C . HIS A 1 492 ? 116.612 121.401 129.278 1.00 84.06 492 HIS A C 1
ATOM 7254 O O . HIS A 1 492 ? 117.452 121.350 130.185 1.00 87.97 492 HIS A O 1
ATOM 7268 N N . GLY A 1 493 ? 116.450 120.412 128.405 1.00 75.04 493 GLY A N 1
ATOM 7269 C CA . GLY A 1 493 ? 117.276 119.230 128.418 1.00 71.56 493 GLY A CA 1
ATOM 7270 C C . GLY A 1 493 ? 116.738 118.180 127.468 1.00 73.83 493 GLY A C 1
ATOM 7271 O O . GLY A 1 493 ? 115.534 118.112 127.208 1.00 81.42 493 GLY A O 1
ATOM 7275 N N . PRO A 1 494 ? 117.621 117.335 126.926 1.00 72.72 494 PRO A N 1
ATOM 7276 C CA . PRO A 1 494 ? 117.159 116.287 126.002 1.00 75.12 494 PRO A CA 1
ATOM 7277 C C . PRO A 1 494 ? 116.288 115.233 126.662 1.00 70.84 494 PRO A C 1
ATOM 7278 O O . PRO A 1 494 ? 115.631 114.466 125.948 1.00 68.95 494 PRO A O 1
ATOM 7289 N N . TRP A 1 495 ? 116.270 115.167 127.993 1.00 63.21 495 TRP A N 1
ATOM 7290 C CA . TRP A 1 495 ? 115.549 114.107 128.687 1.00 61.54 495 TRP A CA 1
ATOM 7291 C C . TRP A 1 495 ? 114.041 114.336 128.710 1.00 65.37 495 TRP A C 1
ATOM 7292 O O . TRP A 1 495 ? 113.280 113.366 128.783 1.00 64.63 495 TRP A O 1
ATOM 7313 N N . LEU A 1 496 ? 113.590 115.596 128.676 1.00 66.43 496 LEU A N 1
ATOM 7314 C CA . LEU A 1 496 ? 112.155 115.857 128.792 1.00 63.35 496 LEU A CA 1
ATOM 7315 C C . LEU A 1 496 ? 111.368 115.318 127.604 1.00 61.04 496 LEU A C 1
ATOM 7316 O O . LEU A 1 496 ? 110.305 114.703 127.818 1.00 62.31 496 LEU A O 1
ATOM 7332 N N . PRO A 1 497 ? 111.778 115.540 126.350 1.00 54.13 497 PRO A N 1
ATOM 7333 C CA . PRO A 1 497 ? 111.023 114.941 125.237 1.00 53.54 497 PRO A CA 1
ATOM 7334 C C . PRO A 1 497 ? 110.926 113.432 125.335 1.00 57.98 497 PRO A C 1
ATOM 7335 O O . PRO A 1 497 ? 109.861 112.860 125.066 1.00 60.84 497 PRO A O 1
ATOM 7346 N N . LEU A 1 498 ? 112.013 112.766 125.727 1.00 56.38 498 LEU A N 1
ATOM 7347 C CA . LEU A 1 498 ? 111.979 111.315 125.859 1.00 57.44 498 LEU A CA 1
ATOM 7348 C C . LEU A 1 498 ? 111.068 110.891 127.003 1.00 54.61 498 LEU A C 1
ATOM 7349 O O . LEU A 1 498 ? 110.364 109.881 126.900 1.00 58.99 498 LEU A O 1
ATOM 7365 N N . LEU A 1 499 ? 111.056 111.655 128.097 1.00 48.81 499 LEU A N 1
ATOM 7366 C CA . LEU A 1 499 ? 110.142 111.347 129.191 1.00 45.81 499 LEU A CA 1
ATOM 7367 C C . LEU A 1 499 ? 108.695 111.435 128.732 1.00 47.78 499 LEU A C 1
ATOM 7368 O O . LEU A 1 499 ? 107.869 110.590 129.092 1.00 46.93 499 LEU A O 1
ATOM 7384 N N . VAL A 1 500 ? 108.364 112.459 127.946 1.00 50.90 500 VAL A N 1
ATOM 7385 C CA . VAL A 1 500 ? 106.996 112.591 127.446 1.00 46.43 500 VAL A CA 1
ATOM 7386 C C . VAL A 1 500 ? 106.658 111.436 126.506 1.00 49.28 500 VAL A C 1
ATOM 7387 O O . VAL A 1 500 ? 105.577 110.832 126.591 1.00 53.61 500 VAL A O 1
ATOM 7400 N N . TYR A 1 501 ? 107.579 111.119 125.590 1.00 49.60 501 TYR A N 1
ATOM 7401 C CA . TYR A 1 501 ? 107.353 110.026 124.650 1.00 50.43 501 TYR A CA 1
ATOM 7402 C C . TYR A 1 501 ? 107.208 108.693 125.368 1.00 45.77 501 TYR A C 1
ATOM 7403 O O . TYR A 1 501 ? 106.568 107.775 124.845 1.00 48.00 501 TYR A O 1
ATOM 7421 N N . GLY A 1 502 ? 107.818 108.553 126.546 1.00 44.01 502 GLY A N 1
ATOM 7422 C CA . GLY A 1 502 ? 107.676 107.324 127.302 1.00 41.18 502 GLY A CA 1
ATOM 7423 C C . GLY A 1 502 ? 106.434 107.282 128.163 1.00 41.05 502 GLY A C 1
ATOM 7424 O O . GLY A 1 502 ? 105.867 106.208 128.379 1.00 49.79 502 GLY A O 1
ATOM 7428 N N . THR A 1 503 ? 105.995 108.435 128.669 1.00 36.48 503 THR A N 1
ATOM 7429 C CA . THR A 1 503 ? 104.811 108.461 129.519 1.00 39.21 503 THR A CA 1
ATOM 7430 C C . THR A 1 503 ? 103.523 108.323 128.721 1.00 41.32 503 THR A C 1
ATOM 7431 O O . THR A 1 503 ? 102.576 107.692 129.200 1.00 43.35 503 THR A O 1
ATOM 7442 N N . VAL A 1 504 ? 103.453 108.900 127.518 1.00 43.05 504 VAL A N 1
ATOM 7443 C CA . VAL A 1 504 ? 102.202 108.846 126.754 1.00 42.34 504 VAL A CA 1
ATOM 7444 C C . VAL A 1 504 ? 101.803 107.410 126.427 1.00 45.45 504 VAL A C 1
ATOM 7445 O O . VAL A 1 504 ? 100.662 107.021 126.735 1.00 45.46 504 VAL A O 1
ATOM 7458 N N . PRO A 1 505 ? 102.660 106.582 125.818 1.00 47.30 505 PRO A N 1
ATOM 7459 C CA . PRO A 1 505 ? 102.236 105.211 125.494 1.00 38.52 505 PRO A CA 1
ATOM 7460 C C . PRO A 1 505 ? 101.850 104.389 126.708 1.00 35.49 505 PRO A C 1
ATOM 7461 O O . PRO A 1 505 ? 100.945 103.555 126.615 1.00 40.26 505 PRO A O 1
ATOM 7472 N N . VAL A 1 506 ? 102.517 104.585 127.845 1.00 32.98 506 VAL A N 1
ATOM 7473 C CA . VAL A 1 506 ? 102.190 103.802 129.034 1.00 33.64 506 VAL A CA 1
ATOM 7474 C C . VAL A 1 506 ? 100.757 104.080 129.464 1.00 34.26 506 VAL A C 1
ATOM 7475 O O . VAL A 1 506 ? 99.979 103.160 129.745 1.00 35.13 506 VAL A O 1
ATOM 7488 N N . LEU A 1 507 ? 100.387 105.360 129.521 1.00 37.65 507 LEU A N 1
ATOM 7489 C CA . LEU A 1 507 ? 99.028 105.719 129.906 1.00 42.34 507 LEU A CA 1
ATOM 7490 C C . LEU A 1 507 ? 98.018 105.236 128.875 1.00 45.53 507 LEU A C 1
ATOM 7491 O O . LEU A 1 507 ? 96.941 104.747 129.237 1.00 46.41 507 LEU A O 1
ATOM 7507 N N . SER A 1 508 ? 98.344 105.358 127.585 1.00 45.60 508 SER A N 1
ATOM 7508 C CA . SER A 1 508 ? 97.424 104.869 126.562 1.00 39.73 508 SER A CA 1
ATOM 7509 C C . SER A 1 508 ? 97.193 103.369 126.704 1.00 36.62 508 SER A C 1
ATOM 7510 O O . SER A 1 508 ? 96.054 102.896 126.622 1.00 34.17 508 SER A O 1
ATOM 7518 N N . GLY A 1 509 ? 98.264 102.606 126.928 1.00 39.79 509 GLY A N 1
ATOM 7519 C CA . GLY A 1 509 ? 98.122 101.168 127.074 1.00 38.10 509 GLY A CA 1
ATOM 7520 C C . GLY A 1 509 ? 97.346 100.782 128.317 1.00 38.82 509 GLY A C 1
ATOM 7521 O O . GLY A 1 509 ? 96.512 99.875 128.280 1.00 49.29 509 GLY A O 1
ATOM 7525 N N . LEU A 1 510 ? 97.607 101.461 129.436 1.00 32.86 510 LEU A N 1
ATOM 7526 C CA . LEU A 1 510 ? 96.830 101.189 130.640 1.00 36.06 510 LEU A CA 1
ATOM 7527 C C . LEU A 1 510 ? 95.353 101.478 130.411 1.00 45.43 510 LEU A C 1
ATOM 7528 O O . LEU A 1 510 ? 94.488 100.713 130.851 1.00 49.20 510 LEU A O 1
ATOM 7544 N N . ALA A 1 511 ? 95.044 102.580 129.723 1.00 42.63 511 ALA A N 1
ATOM 7545 C CA . ALA A 1 511 ? 93.650 102.909 129.446 1.00 41.26 511 ALA A CA 1
ATOM 7546 C C . ALA A 1 511 ? 93.007 101.875 128.531 1.00 42.27 511 ALA A C 1
ATOM 7547 O O . ALA A 1 511 ? 91.830 101.535 128.701 1.00 41.61 511 ALA A O 1
ATOM 7554 N N . ALA A 1 512 ? 93.759 101.362 127.559 1.00 39.77 512 ALA A N 1
ATOM 7555 C CA . ALA A 1 512 ? 93.224 100.412 126.583 1.00 37.69 512 ALA A CA 1
ATOM 7556 C C . ALA A 1 512 ? 92.885 99.047 127.180 1.00 38.38 512 ALA A C 1
ATOM 7557 O O . ALA A 1 512 ? 92.534 98.150 126.408 1.00 40.97 512 ALA A O 1
ATOM 7564 N N . LEU A 1 513 ? 92.981 98.834 128.490 1.00 44.21 513 LEU A N 1
ATOM 7565 C CA . LEU A 1 513 ? 92.587 97.575 129.108 1.00 44.99 513 LEU A CA 1
ATOM 7566 C C . LEU A 1 513 ? 91.111 97.533 129.477 1.00 52.98 513 LEU A C 1
ATOM 7567 O O . LEU A 1 513 ? 90.638 96.496 129.953 1.00 48.20 513 LEU A O 1
ATOM 7583 N N . LEU A 1 514 ? 90.376 98.627 129.273 1.00 56.44 514 LEU A N 1
ATOM 7584 C CA . LEU A 1 514 ? 88.996 98.725 129.735 1.00 50.49 514 LEU A CA 1
ATOM 7585 C C . LEU A 1 514 ? 87.989 98.267 128.687 1.00 48.70 514 LEU A C 1
ATOM 7586 O O . LEU A 1 514 ? 87.007 97.598 129.026 1.00 40.12 514 LEU A O 1
ATOM 7602 N N . LEU A 1 515 ? 88.211 98.612 127.422 1.00 50.18 515 LEU A N 1
ATOM 7603 C CA . LEU A 1 515 ? 87.243 98.290 126.389 1.00 49.01 515 LEU A CA 1
ATOM 7604 C C . LEU A 1 515 ? 87.124 96.773 126.234 1.00 49.11 515 LEU A C 1
ATOM 7605 O O . LEU A 1 515 ? 88.086 96.039 126.471 1.00 46.47 515 LEU A O 1
ATOM 7621 N N . PRO A 1 516 ? 85.955 96.279 125.833 1.00 60.72 516 PRO A N 1
ATOM 7622 C CA . PRO A 1 516 ? 85.714 94.831 125.856 1.00 55.71 516 PRO A CA 1
ATOM 7623 C C . PRO A 1 516 ? 86.581 94.095 124.847 1.00 54.20 516 PRO A C 1
ATOM 7624 O O . PRO A 1 516 ? 87.130 94.667 123.904 1.00 58.31 516 PRO A O 1
ATOM 7635 N N . GLU A 1 517 ? 86.699 92.789 125.068 1.00 52.65 517 GLU A N 1
ATOM 7636 C CA . GLU A 1 517 ? 87.493 91.941 124.198 1.00 67.08 517 GLU A CA 1
ATOM 7637 C C . GLU A 1 517 ? 86.762 91.683 122.883 1.00 70.64 517 GLU A C 1
ATOM 7638 O O . GLU A 1 517 ? 85.536 91.777 122.790 1.00 73.07 517 GLU A O 1
ATOM 7650 N N . THR A 1 518 ? 87.541 91.353 121.858 1.00 70.22 518 THR A N 1
ATOM 7651 C CA . THR A 1 518 ? 87.002 91.068 120.534 1.00 73.63 518 THR A CA 1
ATOM 7652 C C . THR A 1 518 ? 86.304 92.298 119.969 1.00 74.74 518 THR A C 1
ATOM 7653 O O . THR A 1 518 ? 86.660 92.784 118.897 1.00 72.27 518 THR A O 1
#

Sequence (517 aa):
AFSELLDQVGGLGRFQVLQTVALVVPIMWLCTQSMLENFSAAVPSHRCWVPLLDNSTAQASVPGALGPEALLAVSIPPGPNQGPHQCRRFRQPQWQLLDPNATATNWSEAATEPCVDGWVYDRSTFTSTIVAKWDLVCDSQALKPMAQSIYLAGILVGAAVCGPASDRFGRRLVLTWSYLQMAVSGTAAAFAPTFPVYCLFRFLVAFAVAGVMMNTGTLVMEWTSAQARPLVMTLNSLGFSFGHVLMAAVAYGVRDWALLQLVVSVPFFLCFVYSCWLAESARWLLITGRLDRGLRELQRVAAINGKRAVGDTLTPQVLLSAMQEELSVGQAPASLGTLLRTPGLRLRTCISTLCWFAFGFTFFGLALDLQALGSNIFLLQVLIGVVDIPAKIGTLLLLSRLGRRPTQAASLVLAGLCILANTLVPHEMGALRSALAVLGLGGLGAAFTCITIYSGELFPTVLRMTAVGLGQMAARGGAILGPLVRLLGVHGPWLPLLVYGTVPVLSGLAALLLPET

Secondary structure (DSSP, 8-state):
--HHHHHHH-SSSHHHHHHHHHHHHHHHHHHHHHHTHHHHT-----EEP-HHHHSHHHHHHSSS---HHHHHHTTS-EETTTEE-TT-EESS--GGGGSTTS-TTS--GGGEE--SS-EE---SS-S--HHHHHT-SGGGTTHHHHHHHHHHHHHHHHHHHHHHHHTTT-SHHHHHHHHHHHHHHHHHHTT--SHHHHHHHHHHHHHHHHHHHHHHHHHHHHHS-GGGHHHHHHHHHHHHHHHHHHHHHHHTT---SHHHHHHHHTHHHHHHHHTTSSPPPHHHHHHTT--HHHHHHHHHHHHHHT-HHHHHH--HHHHHHHTHHHHHS--PPP-GGGTTSSGGGHHHHHHHHHHHHHHHHHHHHHHHTHHHHSS-HHHHHHHHHHHHHHHHHHHHHHHHHS-HHHHHHHHHHHHHHHHHHHHHS-SS-HHHHHHHHHHHHHHHHHHHHHHHHHHHHHS-TTTHHHHHHHHHHHHHHHHHHHHHGGGGGGT-THHHHHHHHHHHHHHHHHTTSSPP-

Solvent-accessible surface area: 24570 Å² total; per-residue (Å²): 16,58,79,111,5,14,105,96,10,4,19,110,21,149,15,12,83,110,13,32,96,18,3,28,70,2,10,40,51,2,0,1,0,14,4,2,12,11,2,3,12,14,82,22,76,14,43,0,67,2,51,31,48,60,83,75,76,44,39,84,85,62,106,74,111,62,29,107,125,56,25,54,43,2,8,6,0,72,9,115,151,186,24,69,54,82,32,86,36,8,139,120,78,56,147,133,34,59,59,106,105,61,81,62,95,104,20,48,30,106,72,12,46,73,15,119,82,18,57,43,24,64,124,93,71,22,80,32,1,8,0,17,95,47,60,8,7,34,148,34,88,46,66,52,11,72,18,7,13,57,5,13,35,0,17,48,62,0,15,57,79,8,19,89,32,3,84,160,128,0,35,69,105,15,0,18,153,4,2,61,40,0,0,79,6,0,38,33,0,8,150,4,98,68,19,86,51,14,10,94,49,5,56,51,0,0,41,0,0,5,0,1,84,61,1,3,14,49,4,3,97,25,3,7,15,76,163,14,71,91,113,28,50,35,81,24,34,36,7,59,2,94,0,7,36,31,0,5,68,30,2,146,60,41,76,44,20,35,94,2,2,60,53,0,0,66,27,0,70,113,10,60,82,79,0,61,181,24,2,29,2,0,78,11,2,14,89,56,58,69,98,112,111,0,22,146,25,2,56,87,1,1,29,71,17,46,80,167,73,53,8,111,102,21,49,80,121,81,4,57,61,18,14,108,109,58,85,98,70,66,129,82,126,37,78,69,41,107,5,56,177,69,115,66,30,112,88,63,4,55,13,4,30,72,4,8,72,0,25,2,9,0,21,47,0,2,5,10,23,2,102,44,5,11,74,65,17,41,95,3,3,54,67,10,0,83,38,11,49,73,31,19,98,27,11,68,101,80,15,101,170,107,20,44,85,56,9,4,4,53,18,1,36,110,1,0,92,36,7,55,34,3,26,149,34,76,134,145,98,28,74,91,28,21,41,41,3,8,101,0,4,4,18,0,8,8,1,61,21,1,5,63,68,1,1,12,79,19,5,72,106,95,20,83,96,24,5,48,31,53,0,61,72,28,11,57,31,0,5,38,90,0,0,78,26,36,75,86,26,116,156,7,102,129,52,9,11,57,44,0,0,69,42,0,40,121,2,0,98,29,2,73,130,4,70,91,90

Radius of gyration: 27.56 Å; Cα contacts (8 Å, |Δi|>4): 723; chains: 1; bounding box: 87×59×59 Å